Protein 4ART (pdb70)

Foldseek 3Di:
DCVLVVQVLLVVLVQVVVLVVVLVVPAFKWFQFPVGDIDRPVVQVVCCVVVNDPLQRGAEIEGEDEEADLLVLVCCLLPVDDDLLVLLLQVLLLLQAAEAPDHGNNNYQWYWYWYCYPVWKIKIWIDGSVQQCVLLVVVVLCCVQPNNDHYHDYPVSSVVSSCCSAPNDLRFLRHGNVVLSVLVCCCRVVVDPVSVVVNVSRSVRCVPRGDGTDMWMWTDDDSHTDGDDVVVVSVPD/DLVVVVLLVVLVQVVVLVVCPAFKWFQFPVGDIDRPVVQVVCCVVVNDPLQRGAEIEGEDEEADLLVLVCCQQPNDDDLLVLLLLVCLLLQAAEPPDDGNNNHFWYWYWYCYPVWKIKIWIDGSVLQCVLLVQPVLCCVQPNRDYYYDYPVSSVVSSCCSAPNDQRFLRHGNVVLNVLQCCCRVVVDCVSVVVNVRRSVRCVVRGDGTSMWMFTDDDSHTHTDDVVVSVVD

B-factor: mean 50.04, std 21.87, range [19.48, 182.31]

Structure (mmCIF, N/CA/C/O backbone):
data_4ART
#
_entry.id   4ART
#
_cell.length_a   78.620
_cell.length_b   78.620
_cell.length_c   189.420
_cell.angle_alpha   90.00
_cell.angle_beta   90.00
_cell.angle_gamma   90.00
#
_symmetry.space_group_name_H-M   'P 41 21 2'
#
loop_
_entity.id
_entity.type
_entity.pdbx_description
1 polymer 'STRUCTURAL PROTEIN ORF273'
2 non-polymer GLYCEROL
3 non-polymer 'SULFATE ION'
4 water water
#
loop_
_atom_site.group_PDB
_atom_site.id
_atom_site.type_symbol
_atom_site.label_atom_id
_atom_site.label_alt_id
_atom_site.label_comp_id
_atom_site.label_asym_id
_atom_site.label_entity_id
_atom_site.label_seq_id
_atom_site.pdbx_PDB_ins_code
_atom_site.Cartn_x
_atom_site.Cartn_y
_atom_site.Cartn_z
_atom_site.occupancy
_atom_site.B_iso_or_equiv
_atom_site.auth_seq_id
_atom_site.auth_comp_id
_atom_site.auth_asym_id
_atom_site.auth_atom_id
_atom_site.pdbx_PDB_model_num
ATOM 1 N N . ILE A 1 22 ? 56.364 -5.898 30.011 1.00 66.87 22 ILE A N 1
ATOM 2 C CA . ILE A 1 22 ? 57.055 -7.014 29.349 1.00 68.90 22 ILE A CA 1
ATOM 3 C C . ILE A 1 22 ? 56.652 -8.352 29.999 1.00 70.11 22 ILE A C 1
ATOM 4 O O . ILE A 1 22 ? 55.500 -8.773 29.850 1.00 69.07 22 ILE A O 1
ATOM 9 N N . ASP A 1 23 ? 57.572 -8.990 30.761 1.00 64.57 23 ASP A N 1
ATOM 10 C CA . ASP A 1 23 ? 57.275 -10.220 31.491 1.00 62.49 23 ASP A CA 1
ATOM 11 C C . ASP A 1 23 ? 56.523 -9.828 32.749 1.00 59.66 23 ASP A C 1
ATOM 12 O O . ASP A 1 23 ? 55.932 -10.700 33.392 1.00 58.70 23 ASP A O 1
ATOM 17 N N . ALA A 1 24 ? 56.530 -8.497 33.090 1.00 50.38 24 ALA A N 1
ATOM 18 C CA . ALA A 1 24 ? 55.776 -7.939 34.206 1.00 45.22 24 ALA A CA 1
ATOM 19 C C . ALA A 1 24 ? 54.298 -8.231 33.940 1.00 41.47 24 ALA A C 1
ATOM 20 O O . ALA A 1 24 ? 53.673 -8.855 34.792 1.00 39.94 24 ALA A O 1
ATOM 22 N N . THR A 1 25 ? 53.777 -7.906 32.715 1.00 33.00 25 THR A N 1
ATOM 23 C CA . THR A 1 25 ? 52.366 -8.177 32.406 1.00 30.66 25 THR A CA 1
ATOM 24 C C . THR A 1 25 ? 52.018 -9.658 32.476 1.00 32.06 25 THR A C 1
ATOM 25 O O . THR A 1 25 ? 50.955 -9.994 32.985 1.00 33.25 25 THR A O 1
ATOM 29 N N . ASN A 1 26 ? 52.936 -10.540 32.032 1.00 29.23 26 ASN A N 1
ATOM 30 C CA . ASN A 1 26 ? 52.763 -11.998 32.118 1.00 30.65 26 ASN A CA 1
ATOM 31 C C . ASN A 1 26 ? 52.678 -12.451 33.563 1.00 32.32 26 ASN A C 1
ATOM 32 O O . ASN A 1 26 ? 51.776 -13.211 33.901 1.00 31.61 26 ASN A O 1
ATOM 37 N N . ASP A 1 27 ? 53.573 -11.937 34.425 1.00 30.82 27 ASP A N 1
ATOM 38 C CA . ASP A 1 27 ? 53.575 -12.229 35.874 1.00 30.78 27 ASP A CA 1
ATOM 39 C C . ASP A 1 27 ? 52.302 -11.750 36.533 1.00 31.07 27 ASP A C 1
ATOM 40 O O . ASP A 1 27 ? 51.760 -12.450 37.397 1.00 29.72 27 ASP A O 1
ATOM 45 N N . GLU A 1 28 ? 51.806 -10.556 36.133 1.00 27.04 28 GLU A N 1
ATOM 46 C CA . GLU A 1 28 ? 50.590 -9.995 36.722 1.00 25.21 28 GLU A CA 1
ATOM 47 C C . GLU A 1 28 ? 49.368 -10.800 36.339 1.00 30.31 28 GLU A C 1
ATOM 48 O O . GLU A 1 28 ? 48.519 -11.017 37.184 1.00 31.07 28 GLU A O 1
ATOM 54 N N . GLU A 1 29 ? 49.314 -11.315 35.095 1.00 29.66 29 GLU A N 1
ATOM 55 C CA . GLU A 1 29 ? 48.192 -12.160 34.674 1.00 29.49 29 GLU A CA 1
ATOM 56 C C . GLU A 1 29 ? 48.186 -13.444 35.512 1.00 30.86 29 GLU A C 1
ATOM 57 O O . GLU A 1 29 ? 47.128 -13.861 35.974 1.00 29.65 29 GLU A O 1
ATOM 63 N N . LYS A 1 30 ? 49.379 -14.044 35.725 1.00 29.26 30 LYS A N 1
ATOM 64 C CA . LYS A 1 30 ? 49.585 -15.245 36.552 1.00 29.36 30 LYS A CA 1
ATOM 65 C C . LYS A 1 30 ? 49.129 -15.004 37.987 1.00 33.08 30 LYS A C 1
ATOM 66 O O . LYS A 1 30 ? 48.441 -15.842 38.558 1.00 33.49 30 LYS A O 1
ATOM 72 N N . LEU A 1 31 ? 49.480 -13.850 38.547 1.00 30.18 31 LEU A N 1
ATOM 73 C CA . LEU A 1 31 ? 49.117 -13.484 39.914 1.00 29.86 31 LEU A CA 1
ATOM 74 C C . LEU A 1 31 ? 47.607 -13.355 40.096 1.00 33.85 31 LEU A C 1
ATOM 75 O O . LEU A 1 31 ? 47.090 -13.794 41.116 1.00 35.93 31 LEU A O 1
ATOM 80 N N . ALA A 1 32 ? 46.908 -12.741 39.117 1.00 28.29 32 ALA A N 1
ATOM 81 C CA . ALA A 1 32 ? 45.456 -12.560 39.157 1.00 26.32 32 ALA A CA 1
ATOM 82 C C . ALA A 1 32 ? 44.726 -13.917 39.112 1.00 29.93 32 ALA A C 1
ATOM 83 O O . ALA A 1 32 ? 43.782 -14.108 39.864 1.00 29.20 32 ALA A O 1
ATOM 85 N N . ASP A 1 33 ? 45.209 -14.881 38.285 1.00 28.33 33 ASP A N 1
ATOM 86 C CA . ASP A 1 33 ? 44.633 -16.230 38.252 1.00 28.67 33 ASP A CA 1
ATOM 87 C C . ASP A 1 33 ? 44.878 -16.982 39.579 1.00 33.87 33 ASP A C 1
ATOM 88 O O . ASP A 1 33 ? 43.991 -17.714 40.033 1.00 32.57 33 ASP A O 1
ATOM 93 N N . ILE A 1 34 ? 46.056 -16.764 40.221 1.00 31.30 34 ILE A N 1
ATOM 94 C CA . ILE A 1 34 ? 46.374 -17.354 41.533 1.00 31.78 34 ILE A CA 1
ATOM 95 C C . ILE A 1 34 ? 45.339 -16.849 42.568 1.00 35.31 34 ILE A C 1
ATOM 96 O O . ILE A 1 34 ? 44.762 -17.653 43.293 1.00 37.21 34 ILE A O 1
ATOM 101 N N . VAL A 1 35 ? 45.068 -15.526 42.585 1.00 31.38 35 VAL A N 1
ATOM 102 C CA . VAL A 1 35 ? 44.094 -14.912 43.515 1.00 29.55 35 VAL A CA 1
ATOM 103 C C . VAL A 1 35 ? 42.695 -15.441 43.204 1.00 34.65 35 VAL A C 1
ATOM 104 O O . VAL A 1 35 ? 42.050 -15.970 44.088 1.00 36.67 35 VAL A O 1
ATOM 108 N N . GLU A 1 36 ? 42.266 -15.373 41.932 1.00 32.40 36 GLU A N 1
ATOM 109 C CA . GLU A 1 36 ? 40.967 -15.884 41.491 1.00 33.00 36 GLU A CA 1
ATOM 110 C C . GLU A 1 36 ? 40.722 -17.335 41.897 1.00 37.51 36 GLU A C 1
ATOM 111 O O . GLU A 1 36 ? 39.638 -17.637 42.383 1.00 37.92 36 GLU A O 1
ATOM 117 N N . ASN A 1 37 ? 41.717 -18.224 41.683 1.00 33.62 37 ASN A N 1
ATOM 118 C CA . ASN A 1 37 ? 41.619 -19.644 41.992 1.00 34.96 37 ASN A CA 1
ATOM 119 C C . ASN A 1 37 ? 41.398 -19.883 43.457 1.00 40.52 37 ASN A C 1
ATOM 120 O O . ASN A 1 37 ? 40.649 -20.782 43.823 1.00 41.00 37 ASN A O 1
ATOM 125 N N . GLU A 1 38 ? 42.045 -19.061 44.291 1.00 37.53 38 GLU A N 1
ATOM 126 C CA . GLU A 1 38 ? 41.926 -19.135 45.726 1.00 38.35 38 GLU A CA 1
ATOM 127 C C . GLU A 1 38 ? 40.550 -18.619 46.200 1.00 43.48 38 GLU A C 1
ATOM 128 O O . GLU A 1 38 ? 39.901 -19.326 46.951 1.00 44.69 38 GLU A O 1
ATOM 134 N N . ILE A 1 39 ? 40.088 -17.420 45.747 1.00 40.49 39 ILE A N 1
ATOM 135 C CA . ILE A 1 39 ? 38.755 -16.898 46.132 1.00 41.21 39 ILE A CA 1
ATOM 136 C C . ILE A 1 39 ? 37.680 -17.937 45.746 1.00 48.35 39 ILE A C 1
ATOM 137 O O . ILE A 1 39 ? 36.812 -18.246 46.554 1.00 49.85 39 ILE A O 1
ATOM 142 N N . GLU A 1 40 ? 37.767 -18.477 44.515 1.00 45.98 40 GLU A N 1
ATOM 143 C CA . GLU A 1 40 ? 36.860 -19.494 43.990 1.00 48.99 40 GLU A CA 1
ATOM 144 C C . GLU A 1 40 ? 36.814 -20.713 44.930 1.00 57.06 40 GLU A C 1
ATOM 145 O O . GLU A 1 40 ? 35.723 -21.079 45.379 1.00 58.32 40 GLU A O 1
ATOM 151 N N . LYS A 1 41 ? 38.010 -21.282 45.274 1.00 53.89 41 LYS A N 1
ATOM 152 C CA . LYS A 1 41 ? 38.207 -22.434 46.176 1.00 55.80 41 LYS A CA 1
ATOM 153 C C . LYS A 1 41 ? 37.543 -22.174 47.522 1.00 60.84 41 LYS A C 1
ATOM 154 O O . LYS A 1 41 ? 36.861 -23.050 48.041 1.00 62.40 41 LYS A O 1
ATOM 160 N N . GLU A 1 42 ? 37.723 -20.954 48.056 1.00 57.54 42 GLU A N 1
ATOM 161 C CA . GLU A 1 42 ? 37.139 -20.497 49.322 1.00 59.07 42 GLU A CA 1
ATOM 162 C C . GLU A 1 42 ? 35.621 -20.386 49.258 1.00 65.18 42 GLU A C 1
ATOM 163 O O . GLU A 1 42 ? 34.956 -20.778 50.212 1.00 66.62 42 GLU A O 1
ATOM 169 N N . ILE A 1 43 ? 35.063 -19.887 48.138 1.00 61.45 43 ILE A N 1
ATOM 170 C CA . ILE A 1 43 ? 33.611 -19.771 47.973 1.00 62.85 43 ILE A CA 1
ATOM 171 C C . ILE A 1 43 ? 32.912 -21.144 48.000 1.00 71.24 43 ILE A C 1
ATOM 172 O O . ILE A 1 43 ? 32.038 -21.346 48.842 1.00 74.28 43 ILE A O 1
ATOM 177 N N . ARG A 1 44 ? 33.370 -22.098 47.156 1.00 67.72 44 ARG A N 1
ATOM 178 C CA . ARG A 1 44 ? 32.816 -23.457 47.046 1.00 70.15 44 ARG A CA 1
ATOM 179 C C . ARG A 1 44 ? 32.778 -24.252 48.376 1.00 77.37 44 ARG A C 1
ATOM 180 O O . ARG A 1 44 ? 32.014 -25.212 48.480 1.00 80.61 44 ARG A O 1
ATOM 188 N N . LYS A 1 45 ? 33.546 -23.814 49.401 1.00 72.32 45 LYS A N 1
ATOM 189 C CA . LYS A 1 45 ? 33.588 -24.433 50.728 1.00 98.59 45 LYS A CA 1
ATOM 190 C C . LYS A 1 45 ? 33.220 -23.449 51.855 1.00 118.14 45 LYS A C 1
ATOM 191 O O . LYS A 1 45 ? 32.240 -22.710 51.755 1.00 79.19 45 LYS A O 1
ATOM 197 N N . ILE A 1 54 ? 34.704 -16.051 52.061 1.00 70.97 54 ILE A N 1
ATOM 198 C CA . ILE A 1 54 ? 34.533 -15.063 53.136 1.00 70.61 54 ILE A CA 1
ATOM 199 C C . ILE A 1 54 ? 35.375 -15.437 54.402 1.00 73.74 54 ILE A C 1
ATOM 200 O O . ILE A 1 54 ? 35.323 -14.731 55.411 1.00 75.24 54 ILE A O 1
ATOM 205 N N . GLU A 1 55 ? 36.177 -16.520 54.322 1.00 68.16 55 GLU A N 1
ATOM 206 C CA . GLU A 1 55 ? 37.003 -17.020 55.426 1.00 68.08 55 GLU A CA 1
ATOM 207 C C . GLU A 1 55 ? 38.280 -16.215 55.677 1.00 67.67 55 GLU A C 1
ATOM 208 O O . GLU A 1 55 ? 38.576 -15.868 56.824 1.00 67.90 55 GLU A O 1
ATOM 214 N N . ASN A 1 56 ? 39.061 -15.975 54.624 1.00 61.48 56 ASN A N 1
ATOM 215 C CA . ASN A 1 56 ? 40.329 -15.245 54.711 1.00 58.99 56 ASN A CA 1
ATOM 216 C C . ASN A 1 56 ? 40.324 -13.987 53.852 1.00 56.30 56 ASN A C 1
ATOM 217 O O . ASN A 1 56 ? 39.898 -14.018 52.695 1.00 54.52 56 ASN A O 1
ATOM 222 N N . PHE A 1 57 ? 40.789 -12.885 54.438 1.00 49.76 57 PHE A N 1
ATOM 223 C CA . PHE A 1 57 ? 40.924 -11.595 53.771 1.00 47.28 57 PHE A CA 1
ATOM 224 C C . PHE A 1 57 ? 42.355 -11.255 53.354 1.00 46.03 57 PHE A C 1
ATOM 225 O O . PHE A 1 57 ? 42.530 -10.509 52.395 1.00 44.64 57 PHE A O 1
ATOM 233 N N . TYR A 1 58 ? 43.364 -11.799 54.046 1.00 39.53 58 TYR A N 1
ATOM 234 C CA . TYR A 1 58 ? 44.761 -11.494 53.757 1.00 37.71 58 TYR A CA 1
ATOM 235 C C . TYR A 1 58 ? 45.541 -12.724 53.352 1.00 38.56 58 TYR A C 1
ATOM 236 O O . TYR A 1 58 ? 45.390 -13.779 53.970 1.00 39.61 58 TYR A O 1
ATOM 245 N N . TYR A 1 59 ? 46.362 -12.590 52.306 1.00 29.82 59 TYR A N 1
ATOM 246 C CA . TYR A 1 59 ? 47.161 -13.699 51.808 1.00 29.79 59 TYR A CA 1
ATOM 247 C C . TYR A 1 59 ? 48.541 -13.266 51.394 1.00 33.23 59 TYR A C 1
ATOM 248 O O . TYR A 1 59 ? 48.757 -12.104 51.055 1.00 31.04 59 TYR A O 1
ATOM 257 N N . TYR A 1 60 ? 49.459 -14.239 51.326 1.00 32.23 60 TYR A N 1
ATOM 258 C CA . TYR A 1 60 ? 50.764 -14.023 50.730 1.00 31.93 60 TYR A CA 1
ATOM 259 C C . TYR A 1 60 ? 50.882 -14.930 49.503 1.00 37.46 60 TYR A C 1
ATOM 260 O O . TYR A 1 60 ? 50.420 -16.070 49.523 1.00 39.23 60 TYR A O 1
ATOM 269 N N . ILE A 1 61 ? 51.502 -14.428 48.448 1.00 32.68 61 ILE A N 1
ATOM 270 C CA . ILE A 1 61 ? 51.818 -15.218 47.274 1.00 31.39 61 ILE A CA 1
ATOM 271 C C . ILE A 1 61 ? 53.326 -15.321 47.299 1.00 32.47 61 ILE A C 1
ATOM 272 O O . ILE A 1 61 ? 54.027 -14.305 47.421 1.00 29.48 61 ILE A O 1
ATOM 277 N N . LEU A 1 62 ? 53.813 -16.563 47.257 1.00 29.51 62 LEU A N 1
ATOM 278 C CA . LEU A 1 62 ? 55.227 -16.862 47.287 1.00 30.12 62 LEU A CA 1
ATOM 279 C C . LEU A 1 62 ? 55.800 -16.768 45.893 1.00 36.74 62 LEU A C 1
ATOM 280 O O . LEU A 1 62 ? 55.052 -16.688 44.903 1.00 35.31 62 LEU A O 1
ATOM 285 N N . ARG A 1 63 ? 57.126 -16.708 45.811 1.00 36.36 63 ARG A N 1
ATOM 286 C CA . ARG A 1 63 ? 57.844 -16.531 44.557 1.00 38.09 63 ARG A CA 1
ATOM 287 C C . ARG A 1 63 ? 57.579 -17.736 43.601 1.00 40.43 63 ARG A C 1
ATOM 288 O O . ARG A 1 63 ? 57.606 -17.565 42.396 1.00 39.96 63 ARG A O 1
ATOM 296 N N . ASP A 1 64 ? 57.191 -18.904 44.164 1.00 36.71 64 ASP A N 1
ATOM 297 C CA . ASP A 1 64 ? 56.848 -20.134 43.444 1.00 36.45 64 ASP A CA 1
ATOM 298 C C . ASP A 1 64 ? 55.356 -20.177 43.046 1.00 37.29 64 ASP A C 1
ATOM 299 O O . ASP A 1 64 ? 54.900 -21.183 42.511 1.00 37.71 64 ASP A O 1
ATOM 304 N N . GLY A 1 65 ? 54.627 -19.108 43.336 1.00 32.88 65 GLY A N 1
ATOM 305 C CA . GLY A 1 65 ? 53.208 -18.984 43.006 1.00 31.87 65 GLY A CA 1
ATOM 306 C C . GLY A 1 65 ? 52.227 -19.566 44.007 1.00 36.92 65 GLY A C 1
ATOM 307 O O . GLY A 1 65 ? 51.018 -19.490 43.788 1.00 36.57 65 GLY A O 1
ATOM 308 N N . LYS A 1 66 ? 52.713 -20.159 45.102 1.00 36.61 66 LYS A N 1
ATOM 309 C CA . LYS A 1 66 ? 51.813 -20.694 46.134 1.00 37.18 66 LYS A CA 1
ATOM 310 C C . LYS A 1 66 ? 51.149 -19.584 46.907 1.00 40.14 66 LYS A C 1
ATOM 311 O O . LYS A 1 66 ? 51.769 -18.545 47.146 1.00 39.79 66 LYS A O 1
ATOM 317 N N . ILE A 1 67 ? 49.868 -19.772 47.245 1.00 35.66 67 ILE A N 1
ATOM 318 C CA . ILE A 1 67 ? 49.101 -18.777 47.995 1.00 34.24 67 ILE A CA 1
ATOM 319 C C . ILE A 1 67 ? 48.716 -19.304 49.391 1.00 38.92 67 ILE A C 1
ATOM 320 O O . ILE A 1 67 ? 48.230 -20.427 49.511 1.00 40.66 67 ILE A O 1
ATOM 325 N N . TYR A 1 68 ? 48.960 -18.509 50.435 1.00 35.06 68 TYR A N 1
ATOM 326 C CA . TYR A 1 68 ? 48.613 -18.903 51.803 1.00 37.82 68 TYR A CA 1
ATOM 327 C C . TYR A 1 68 ? 47.928 -17.773 52.565 1.00 43.04 68 TYR A C 1
ATOM 328 O O . TYR A 1 68 ? 48.373 -16.631 52.429 1.00 40.75 68 TYR A O 1
ATOM 337 N N . PRO A 1 69 ? 46.945 -18.075 53.468 1.00 42.64 69 PRO A N 1
ATOM 338 C CA . PRO A 1 69 ? 46.388 -17.018 54.334 1.00 42.21 69 PRO A CA 1
ATOM 339 C C . PRO A 1 69 ? 47.534 -16.448 55.183 1.00 44.46 69 PRO A C 1
ATOM 340 O O . PRO A 1 69 ? 48.327 -17.218 55.7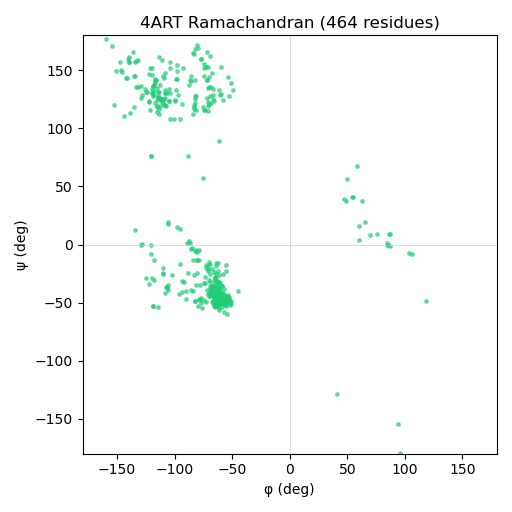13 1.00 44.02 69 PRO A O 1
ATOM 344 N N . ALA A 1 70 ? 47.693 -15.113 55.199 1.00 39.85 70 ALA A N 1
ATOM 345 C CA . ALA A 1 70 ? 48.788 -14.397 55.869 1.00 39.70 70 ALA A CA 1
ATOM 346 C C . ALA A 1 70 ? 48.960 -14.656 57.387 1.00 44.78 70 ALA A C 1
ATOM 347 O O . ALA A 1 70 ? 50.097 -14.766 57.874 1.00 41.75 70 ALA A O 1
ATOM 349 N N . SER A 1 71 ? 47.835 -14.780 58.116 1.00 46.06 71 SER A N 1
ATOM 350 C CA . SER A 1 71 ? 47.821 -15.034 59.564 1.00 50.37 71 SER A CA 1
ATOM 351 C C . SER A 1 71 ? 48.525 -16.349 59.899 1.00 54.51 71 SER A C 1
ATOM 352 O O . SER A 1 71 ? 49.381 -16.373 60.785 1.00 54.02 71 SER A O 1
ATOM 355 N N . ASP A 1 72 ? 48.159 -17.433 59.179 1.00 51.54 72 ASP A N 1
ATOM 356 C CA . ASP A 1 72 ? 48.739 -18.770 59.349 1.00 52.41 72 ASP A CA 1
ATOM 357 C C . ASP A 1 72 ? 50.229 -18.734 58.984 1.00 51.76 72 ASP A C 1
ATOM 358 O O . ASP A 1 72 ? 51.052 -19.226 59.754 1.00 54.04 72 ASP A O 1
ATOM 363 N N . TYR A 1 73 ? 50.565 -18.107 57.828 1.00 41.96 73 TYR A N 1
ATOM 364 C CA . TYR A 1 73 ? 51.923 -18.011 57.306 1.00 39.64 73 TYR A CA 1
ATOM 365 C C . TYR A 1 73 ? 52.859 -17.328 58.294 1.00 46.46 73 TYR A C 1
ATOM 366 O O . TYR A 1 73 ? 53.982 -17.808 58.510 1.00 48.64 73 TYR A O 1
ATOM 375 N N . ASP A 1 74 ? 52.376 -16.250 58.944 1.00 42.87 74 ASP A N 1
ATOM 376 C CA . ASP A 1 74 ? 53.116 -15.518 59.975 1.00 42.51 74 ASP A CA 1
ATOM 377 C C . ASP A 1 74 ? 53.489 -16.410 61.150 1.00 48.89 74 ASP A C 1
ATOM 378 O O . ASP A 1 74 ? 54.569 -16.221 61.710 1.00 48.65 74 ASP A O 1
ATOM 383 N N . ILE A 1 75 ? 52.598 -17.377 61.531 1.00 46.18 75 ILE A N 1
ATOM 384 C CA . ILE A 1 75 ? 52.831 -18.340 62.621 1.00 48.59 75 ILE A CA 1
ATOM 385 C C . ILE A 1 75 ? 53.921 -19.328 62.189 1.00 50.91 75 ILE A C 1
ATOM 386 O O . ILE A 1 75 ? 54.832 -19.604 62.968 1.00 53.09 75 ILE A O 1
ATOM 391 N N . GLU A 1 76 ? 53.848 -19.821 60.941 1.00 44.34 76 GLU A N 1
ATOM 392 C CA . GLU A 1 76 ? 54.847 -20.731 60.359 1.00 45.24 76 GLU A CA 1
ATOM 393 C C . GLU A 1 76 ? 56.236 -20.073 60.272 1.00 49.99 76 GLU A C 1
ATOM 394 O O . GLU A 1 76 ? 57.237 -20.750 60.488 1.00 52.13 76 GLU A O 1
ATOM 400 N N . VAL A 1 77 ? 56.295 -18.746 60.036 1.00 45.24 77 VAL A N 1
ATOM 401 C CA . VAL A 1 77 ? 57.548 -17.976 60.024 1.00 44.51 77 VAL A CA 1
ATOM 402 C C . VAL A 1 77 ? 58.108 -17.936 61.457 1.00 50.79 77 VAL A C 1
ATOM 403 O O . VAL A 1 77 ? 59.284 -18.269 61.676 1.00 52.44 77 VAL A O 1
ATOM 407 N N . GLU A 1 78 ? 57.231 -17.580 62.423 1.00 47.41 78 GLU A N 1
ATOM 408 C CA . GLU A 1 78 ? 57.482 -17.499 63.872 1.00 50.60 78 GLU A CA 1
ATOM 409 C C . GLU A 1 78 ? 58.018 -18.832 64.447 1.00 55.55 78 GLU A C 1
ATOM 410 O O . GLU A 1 78 ? 58.674 -18.818 65.494 1.00 60.54 78 GLU A O 1
ATOM 416 N N . LYS A 1 79 ? 57.744 -19.967 63.751 1.00 49.73 79 LYS A N 1
ATOM 417 C CA . LYS A 1 79 ? 58.139 -21.347 64.081 1.00 51.59 79 LYS A CA 1
ATOM 418 C C . LYS A 1 79 ? 59.421 -21.762 63.370 1.00 57.72 79 LYS A C 1
ATOM 419 O O . LYS A 1 79 ? 60.009 -22.775 63.715 1.00 60.03 79 LYS A O 1
ATOM 425 N N . GLY A 1 80 ? 59.800 -21.027 62.340 1.00 55.28 80 GLY A N 1
ATOM 426 C CA . GLY A 1 80 ? 60.976 -21.334 61.536 1.00 56.54 80 GLY A CA 1
ATOM 427 C C . GLY A 1 80 ? 60.687 -22.307 60.413 1.00 63.31 80 GLY A C 1
ATOM 428 O O . GLY A 1 80 ? 61.621 -22.777 59.756 1.00 65.98 80 GLY A O 1
ATOM 429 N N . LYS A 1 81 ? 59.389 -22.613 60.180 1.00 59.12 81 LYS A N 1
ATOM 430 C CA . LYS A 1 81 ? 58.930 -23.518 59.118 1.00 58.67 81 LYS A CA 1
ATOM 431 C C . LYS A 1 81 ? 58.947 -22.827 57.769 1.00 60.79 81 LYS A C 1
ATOM 432 O O . LYS A 1 81 ? 59.457 -23.393 56.807 1.00 62.67 81 LYS A O 1
ATOM 438 N N . ARG A 1 82 ? 58.395 -21.607 57.692 1.00 54.00 82 ARG A N 1
ATOM 439 C CA . ARG A 1 82 ? 58.353 -20.820 56.457 1.00 51.23 82 ARG A CA 1
ATOM 440 C C . ARG A 1 82 ? 59.228 -19.564 56.585 1.00 55.82 82 ARG A C 1
ATOM 441 O O . ARG A 1 82 ? 59.535 -19.146 57.695 1.00 55.93 82 ARG A O 1
ATOM 449 N N . SER A 1 83 ? 59.614 -18.951 55.456 1.00 53.16 83 SER A N 1
ATOM 450 C CA . SER A 1 83 ? 60.422 -17.737 55.478 1.00 52.48 83 SER A CA 1
ATOM 451 C C . SER A 1 83 ? 59.696 -16.542 54.905 1.00 52.98 83 SER A C 1
ATOM 452 O O . SER A 1 83 ? 59.165 -16.592 53.789 1.00 50.53 83 SER A O 1
ATOM 455 N N . ALA A 1 84 ? 59.795 -15.426 55.623 1.00 48.37 84 ALA A N 1
ATOM 456 C CA . ALA A 1 84 ? 59.226 -14.148 55.207 1.00 45.85 84 ALA A CA 1
ATOM 457 C C . ALA A 1 84 ? 59.927 -13.663 53.908 1.00 48.24 84 ALA A C 1
ATOM 458 O O . ALA A 1 84 ? 59.350 -12.878 53.160 1.00 45.95 84 ALA A O 1
ATOM 460 N N . ASN A 1 85 ? 61.127 -14.223 53.609 1.00 45.17 85 ASN A N 1
ATOM 461 C CA . ASN A 1 85 ? 61.917 -13.899 52.416 1.00 44.32 85 ASN A CA 1
ATOM 462 C C . ASN A 1 85 ? 61.288 -14.429 51.137 1.00 43.68 85 ASN A C 1
ATOM 463 O O . ASN A 1 85 ? 61.525 -13.876 50.074 1.00 40.66 85 ASN A O 1
ATOM 468 N N . ASP A 1 86 ? 60.443 -15.454 51.257 1.00 41.22 86 ASP A N 1
ATOM 469 C CA . ASP A 1 86 ? 59.735 -16.080 50.132 1.00 40.57 86 ASP A CA 1
ATOM 470 C C . ASP A 1 86 ? 58.487 -15.325 49.664 1.00 39.89 86 ASP A C 1
ATOM 471 O O . ASP A 1 86 ? 57.945 -15.647 48.611 1.00 37.58 86 ASP A O 1
ATOM 476 N N . ILE A 1 87 ? 58.005 -14.349 50.459 1.00 35.74 87 ILE A N 1
ATOM 477 C CA . ILE A 1 87 ? 56.814 -13.559 50.127 1.00 31.12 87 ILE A CA 1
ATOM 478 C C . ILE A 1 87 ? 57.102 -12.651 48.933 1.00 36.73 87 ILE A C 1
ATOM 479 O O . ILE A 1 87 ? 58.019 -11.824 48.987 1.00 38.84 87 ILE A O 1
ATOM 484 N N . TYR A 1 88 ? 56.310 -12.806 47.868 1.00 30.85 88 TYR A N 1
ATOM 485 C CA . TYR A 1 88 ? 56.440 -12.062 46.615 1.00 29.98 88 TYR A CA 1
ATOM 486 C C . TYR A 1 88 ? 55.318 -11.009 46.446 1.00 33.26 88 TYR A C 1
ATOM 487 O O . TYR A 1 88 ? 55.554 -9.925 45.897 1.00 31.97 88 TYR A O 1
ATOM 496 N N . ALA A 1 89 ? 54.101 -11.343 46.902 1.00 30.37 89 ALA A N 1
ATOM 497 C CA . ALA A 1 89 ? 52.930 -10.470 46.814 1.00 28.71 89 ALA A CA 1
ATOM 498 C C . ALA A 1 89 ? 52.078 -10.590 48.054 1.00 32.40 89 ALA A C 1
ATOM 499 O O . ALA A 1 89 ? 51.952 -11.682 48.627 1.00 32.80 89 ALA A O 1
ATOM 501 N N . PHE A 1 90 ? 51.505 -9.456 48.480 1.00 28.97 90 PHE A N 1
ATOM 502 C CA . PHE A 1 90 ? 50.587 -9.367 49.620 1.00 28.20 90 PHE A CA 1
ATOM 503 C C . PHE A 1 90 ? 49.195 -9.113 49.043 1.00 29.52 90 PHE A C 1
ATOM 504 O O . PHE A 1 90 ? 49.044 -8.268 48.179 1.00 27.82 90 PHE A O 1
ATOM 512 N N . VAL A 1 91 ? 48.200 -9.889 49.476 1.00 26.34 91 VAL A N 1
ATOM 513 C CA . VAL A 1 91 ? 46.835 -9.795 48.966 1.00 24.75 91 VAL A CA 1
ATOM 514 C C . VAL A 1 91 ? 45.902 -9.327 50.082 1.00 31.92 91 VAL A C 1
ATOM 515 O O . VAL A 1 91 ? 45.878 -9.917 51.148 1.00 28.88 91 VAL A O 1
ATOM 519 N N . GLU A 1 92 ? 45.123 -8.272 49.808 1.00 32.38 92 GLU A N 1
ATOM 520 C CA . GLU A 1 92 ? 44.091 -7.762 50.698 1.00 33.54 92 GLU A CA 1
ATOM 521 C C . GLU A 1 92 ? 42.750 -7.956 49.974 1.00 36.66 92 GLU A C 1
ATOM 522 O O . GLU A 1 92 ? 42.532 -7.400 48.891 1.00 33.72 92 GLU A O 1
ATOM 528 N N . THR A 1 93 ? 41.861 -8.743 50.573 1.00 34.67 93 THR A N 1
ATOM 529 C CA . THR A 1 93 ? 40.541 -9.005 50.018 1.00 35.00 93 THR A CA 1
ATOM 530 C C . THR A 1 93 ? 39.464 -8.232 50.779 1.00 41.82 93 THR A C 1
ATOM 531 O O . THR A 1 93 ? 39.364 -8.338 52.000 1.00 39.97 93 THR A O 1
ATOM 535 N N . ASP A 1 94 ? 38.692 -7.421 50.041 1.00 39.95 94 ASP A N 1
ATOM 536 C CA . ASP A 1 94 ? 37.555 -6.672 50.586 1.00 41.42 94 ASP A CA 1
ATOM 537 C C . ASP A 1 94 ? 36.330 -7.349 49.988 1.00 43.85 94 ASP A C 1
ATOM 538 O O . ASP A 1 94 ? 36.359 -7.794 48.820 1.00 41.61 94 ASP A O 1
ATOM 543 N N . VAL A 1 95 ? 35.259 -7.410 50.762 1.00 38.16 95 VAL A N 1
ATOM 544 C CA . VAL A 1 95 ? 33.999 -8.000 50.342 1.00 39.35 95 VAL A CA 1
ATOM 545 C C . VAL A 1 95 ? 32.934 -6.910 50.412 1.00 47.32 95 VAL A C 1
ATOM 546 O O . VAL A 1 95 ? 32.850 -6.181 51.397 1.00 48.67 95 VAL A O 1
ATOM 550 N N . THR A 1 96 ? 32.159 -6.761 49.340 1.00 45.42 96 THR A N 1
ATOM 551 C CA . THR A 1 96 ? 31.151 -5.715 49.265 1.00 46.52 96 THR A CA 1
ATOM 552 C C . THR A 1 96 ? 29.796 -6.246 48.795 1.00 51.47 96 THR A C 1
ATOM 553 O O . THR A 1 96 ? 29.721 -7.304 48.174 1.00 48.37 96 THR A O 1
ATOM 557 N N . ARG A 1 97 ? 28.727 -5.495 49.104 1.00 52.71 97 ARG A N 1
ATOM 558 C CA . ARG A 1 97 ? 27.356 -5.823 48.731 1.00 55.30 97 ARG A CA 1
ATOM 559 C C . ARG A 1 97 ? 26.670 -4.626 48.042 1.00 59.14 97 ARG A C 1
ATOM 560 O O . ARG A 1 97 ? 25.518 -4.728 47.613 1.00 61.37 97 ARG A O 1
ATOM 568 N N . ASP A 1 98 ? 27.404 -3.507 47.903 1.00 52.81 98 ASP A N 1
ATOM 569 C CA . ASP A 1 98 ? 26.947 -2.283 47.237 1.00 52.76 98 ASP A CA 1
ATOM 570 C C . ASP A 1 98 ? 27.794 -2.091 45.990 1.00 51.04 98 ASP A C 1
ATOM 571 O O . ASP A 1 98 ? 29.025 -2.081 46.080 1.00 46.54 98 ASP A O 1
ATOM 576 N N . PHE A 1 99 ? 27.135 -1.949 44.832 1.00 49.66 99 PHE A N 1
ATOM 577 C CA . PHE A 1 99 ? 27.805 -1.808 43.539 1.00 47.77 99 PHE A CA 1
ATOM 578 C C . PHE A 1 99 ? 28.665 -0.569 43.387 1.00 51.88 99 PHE A C 1
ATOM 579 O O . PHE A 1 99 ? 29.731 -0.634 42.782 1.00 51.16 99 PHE A O 1
ATOM 587 N N . ASP A 1 100 ? 28.198 0.553 43.919 1.00 49.89 100 ASP A N 1
ATOM 588 C CA . ASP A 1 100 ? 28.902 1.827 43.862 1.00 49.04 100 ASP A CA 1
ATOM 589 C C . ASP A 1 100 ? 30.209 1.760 44.646 1.00 49.77 100 ASP A C 1
ATOM 590 O O . ASP A 1 100 ? 31.225 2.289 44.195 1.00 48.69 100 ASP A O 1
ATOM 595 N N . GLU A 1 101 ? 30.179 1.082 45.809 1.00 44.38 101 GLU A N 1
ATOM 596 C CA . GLU A 1 101 ? 31.320 0.888 46.704 1.00 41.38 101 GLU A CA 1
ATOM 597 C C . GLU A 1 101 ? 32.313 -0.062 46.061 1.00 41.13 101 GLU A C 1
ATOM 598 O O . GLU A 1 101 ? 33.517 0.180 46.130 1.00 38.93 101 GLU A O 1
ATOM 604 N N . PHE A 1 102 ? 31.808 -1.132 45.425 1.00 37.03 102 PHE A N 1
ATOM 605 C CA . PHE A 1 102 ? 32.606 -2.092 44.665 1.00 35.55 102 PHE A CA 1
ATOM 606 C C . PHE A 1 102 ? 33.415 -1.353 43.589 1.00 37.15 102 PHE A C 1
ATOM 607 O O . PHE A 1 102 ? 34.629 -1.496 43.538 1.00 33.32 102 PHE A O 1
ATOM 615 N N . LEU A 1 103 ? 32.751 -0.520 42.779 1.00 36.46 103 LEU A N 1
ATOM 616 C CA . LEU A 1 103 ? 33.419 0.250 41.712 1.00 35.36 103 LEU A CA 1
ATOM 617 C C . LEU A 1 103 ? 34.418 1.241 42.283 1.00 40.23 103 LEU A C 1
ATOM 618 O O . LEU A 1 103 ? 35.529 1.366 41.769 1.00 39.86 103 LEU A O 1
ATOM 623 N N . PHE A 1 104 ? 34.058 1.883 43.400 1.00 39.39 104 PHE A N 1
ATOM 624 C CA . PHE A 1 104 ? 34.962 2.818 44.060 1.00 39.10 104 PHE A CA 1
ATOM 625 C C . PHE A 1 104 ? 36.223 2.109 44.598 1.00 42.72 104 PHE A C 1
ATOM 626 O O . PHE A 1 104 ? 37.334 2.603 44.427 1.00 41.60 104 PHE A O 1
ATOM 634 N N . ASP A 1 105 ? 36.046 0.955 45.238 1.00 40.40 105 ASP A N 1
ATOM 635 C CA . ASP A 1 105 ? 37.148 0.152 45.754 1.00 39.67 105 ASP A CA 1
ATOM 636 C C . ASP A 1 105 ? 38.071 -0.311 44.618 1.00 44.75 105 ASP A C 1
ATOM 637 O O . ASP A 1 105 ? 39.269 -0.301 44.807 1.00 44.53 105 ASP A O 1
ATOM 642 N N . ILE A 1 106 ? 37.509 -0.671 43.429 1.00 41.96 106 ILE A N 1
ATOM 643 C CA . ILE A 1 106 ? 38.236 -1.100 42.208 1.00 42.75 106 ILE A CA 1
ATOM 644 C C . ILE A 1 106 ? 39.133 0.031 41.700 1.00 49.06 106 ILE A C 1
ATOM 645 O O . ILE A 1 106 ? 40.310 -0.177 41.412 1.00 48.37 106 ILE A O 1
ATOM 650 N N . ASP A 1 107 ? 38.527 1.211 41.540 1.00 48.29 107 ASP A N 1
ATOM 651 C CA . ASP A 1 107 ? 39.128 2.401 40.947 1.00 49.06 107 ASP A CA 1
ATOM 652 C C . ASP A 1 107 ? 40.046 3.231 41.876 1.00 51.31 107 ASP A C 1
ATOM 653 O O . ASP A 1 107 ? 40.983 3.873 41.392 1.00 50.94 107 ASP A O 1
ATOM 658 N N . TYR A 1 108 ? 39.839 3.135 43.212 1.00 47.75 108 TYR A N 1
ATOM 659 C CA . TYR A 1 108 ? 40.596 3.865 44.243 1.00 49.25 108 TYR A CA 1
ATOM 660 C C . TYR A 1 108 ? 41.050 3.022 45.438 1.00 53.54 108 TYR A C 1
ATOM 661 O O . TYR A 1 108 ? 41.493 3.587 46.437 1.00 55.65 108 TYR A O 1
ATOM 670 N N . GLY A 1 109 ? 40.965 1.702 45.332 1.00 47.24 109 GLY A N 1
ATOM 671 C CA . GLY A 1 109 ? 41.334 0.784 46.403 1.00 45.41 109 GLY A CA 1
ATOM 672 C C . GLY A 1 109 ? 42.823 0.618 46.582 1.00 45.74 109 GLY A C 1
ATOM 673 O O . GLY A 1 109 ? 43.352 -0.507 46.556 1.00 42.78 109 GLY A O 1
ATOM 674 N N . LEU A 1 110 ? 43.495 1.758 46.828 1.00 40.52 110 LEU A N 1
ATOM 675 C CA . LEU A 1 110 ? 44.922 1.796 47.049 1.00 38.15 110 LEU A CA 1
ATOM 676 C C . LEU A 1 110 ? 45.265 1.104 48.341 1.00 39.27 110 LEU A C 1
ATOM 677 O O . LEU A 1 110 ? 44.510 1.170 49.301 1.00 37.33 110 LEU A O 1
ATOM 682 N N . PRO A 1 111 ? 46.432 0.470 48.401 1.00 36.17 111 PRO A N 1
ATOM 683 C CA . PRO A 1 111 ? 46.886 -0.072 49.684 1.00 35.96 111 PRO A CA 1
ATOM 684 C C . PRO A 1 111 ? 47.008 1.026 50.703 1.00 37.30 111 PRO A C 1
ATOM 685 O O . PRO A 1 111 ? 47.201 2.200 50.382 1.00 33.64 111 PRO A O 1
ATOM 689 N N . SER A 1 112 ? 46.845 0.615 51.938 1.00 34.46 112 SER A N 1
ATOM 690 C CA . SER A 1 112 ? 47.028 1.368 53.144 1.00 35.10 112 SER A CA 1
ATOM 691 C C . SER A 1 112 ? 48.433 2.027 53.082 1.00 39.89 112 SER A C 1
ATOM 692 O O . SER A 1 112 ? 49.396 1.374 52.641 1.00 36.49 112 SER A O 1
ATOM 695 N N . ILE A 1 113 ? 48.542 3.306 53.523 1.00 38.38 113 ILE A N 1
ATOM 696 C CA . ILE A 1 113 ? 49.805 4.058 53.552 1.00 36.95 113 ILE A CA 1
ATOM 697 C C . ILE A 1 113 ? 50.814 3.299 54.406 1.00 34.46 113 ILE A C 1
ATOM 698 O O . ILE A 1 113 ? 51.964 3.106 53.994 1.00 32.53 113 ILE A O 1
ATOM 703 N N . SER A 1 114 ? 50.344 2.818 55.567 1.00 27.86 114 SER A N 1
ATOM 704 C CA . SER A 1 114 ? 51.133 2.049 56.517 1.00 28.40 114 SER A CA 1
ATOM 705 C C . SER A 1 114 ? 51.814 0.875 55.831 1.00 32.21 114 SER A C 1
ATOM 706 O O . SER A 1 114 ? 53.007 0.671 56.017 1.00 34.63 114 SER A O 1
ATOM 709 N N . ASP A 1 115 ? 51.062 0.106 55.062 1.00 28.89 115 ASP A N 1
ATOM 710 C CA . ASP A 1 115 ? 51.563 -1.051 54.326 1.00 29.06 115 ASP A CA 1
ATOM 711 C C . ASP A 1 115 ? 52.628 -0.700 53.296 1.00 29.63 115 ASP A C 1
ATOM 712 O O . ASP A 1 115 ? 53.692 -1.309 53.329 1.00 29.33 115 ASP A O 1
ATOM 717 N N . ILE A 1 116 ? 52.381 0.275 52.425 1.00 27.43 116 ILE A N 1
ATOM 718 C CA . ILE A 1 116 ? 53.356 0.683 51.371 1.00 29.22 116 ILE A CA 1
ATOM 719 C C . ILE A 1 116 ? 54.640 1.214 51.966 1.00 31.43 116 ILE A C 1
ATOM 720 O O . ILE A 1 116 ? 55.720 0.882 51.485 1.00 31.23 116 ILE A O 1
ATOM 725 N N . LEU A 1 117 ? 54.523 2.042 53.003 1.00 27.49 117 LEU A N 1
ATOM 726 C CA . LEU A 1 117 ? 55.686 2.574 53.695 1.00 27.98 117 LEU A CA 1
ATOM 727 C C . LEU A 1 117 ? 56.488 1.416 54.314 1.00 32.43 117 LEU A C 1
ATOM 728 O O . LEU A 1 117 ? 57.700 1.373 54.132 1.00 32.35 117 LEU A O 1
ATOM 733 N N . LYS A 1 118 ? 55.812 0.485 55.030 1.00 28.59 118 LYS A N 1
ATOM 734 C CA . LYS A 1 118 ? 56.450 -0.683 55.650 1.00 30.31 118 LYS A CA 1
ATOM 735 C C . LYS A 1 118 ? 57.159 -1.515 54.568 1.00 36.67 118 LYS A C 1
ATOM 736 O O . LYS A 1 118 ? 58.338 -1.833 54.707 1.00 38.21 118 LYS A O 1
ATOM 742 N N . PHE A 1 119 ? 56.438 -1.845 53.501 1.00 34.13 119 PHE A N 1
ATOM 743 C CA . PHE A 1 119 ? 56.942 -2.623 52.371 1.00 34.90 119 PHE A CA 1
ATOM 744 C C . PHE A 1 119 ? 58.142 -1.930 51.696 1.00 37.23 119 PHE A C 1
ATOM 745 O O . PHE A 1 119 ? 59.132 -2.601 51.450 1.00 37.73 119 PHE A O 1
ATOM 753 N N . TYR A 1 120 ? 58.090 -0.594 51.472 1.00 31.54 120 TYR A N 1
ATOM 754 C CA . TYR A 1 120 ? 59.216 0.148 50.868 1.00 32.05 120 TYR A CA 1
ATOM 755 C C . TYR A 1 120 ? 60.420 0.129 51.789 1.00 36.02 120 TYR A C 1
ATOM 756 O O . TYR A 1 120 ? 61.520 -0.192 51.334 1.00 37.20 120 TYR A O 1
ATOM 765 N N . LEU A 1 121 ? 60.229 0.504 53.085 1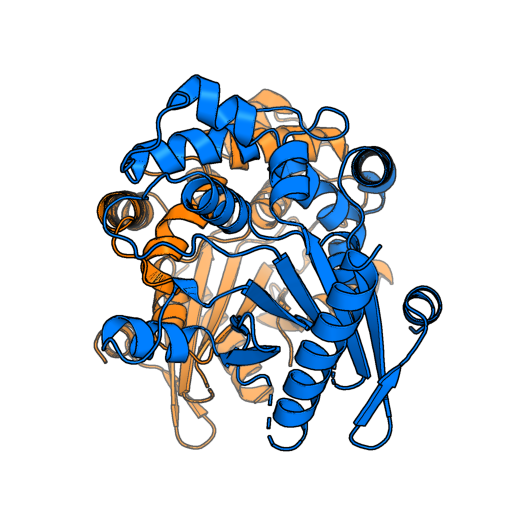.00 31.03 121 LEU A N 1
ATOM 766 C CA . LEU A 1 121 ? 61.314 0.533 54.059 1.00 31.66 121 LEU A CA 1
ATOM 767 C C . LEU A 1 121 ? 62.078 -0.780 54.124 1.00 38.34 121 LEU A C 1
ATOM 768 O O . LEU A 1 121 ? 63.303 -0.781 54.044 1.00 37.98 121 LEU A O 1
ATOM 773 N N . GLU A 1 122 ? 61.354 -1.894 54.212 1.00 37.65 122 GLU A N 1
ATOM 774 C CA . GLU A 1 122 ? 61.935 -3.238 54.303 1.00 39.09 122 GLU A CA 1
ATOM 775 C C . GLU A 1 122 ? 62.620 -3.699 53.035 1.00 46.42 122 GLU A C 1
ATOM 776 O O . GLU A 1 122 ? 63.646 -4.386 53.108 1.00 48.24 122 GLU A O 1
ATOM 782 N N . LYS A 1 123 ? 62.066 -3.315 51.882 1.00 43.15 123 LYS A N 1
ATOM 783 C CA . LYS A 1 123 ? 62.631 -3.644 50.574 1.00 44.51 123 LYS A CA 1
ATOM 784 C C . LYS A 1 123 ? 63.929 -2.863 50.387 1.00 50.05 123 LYS A C 1
ATOM 785 O O . LYS A 1 123 ? 64.840 -3.390 49.782 1.00 51.06 123 LYS A O 1
ATOM 791 N N . ALA A 1 124 ? 64.026 -1.637 50.954 1.00 46.39 124 ALA A N 1
ATOM 792 C CA . ALA A 1 124 ? 65.213 -0.772 50.875 1.00 46.81 124 ALA A CA 1
ATOM 793 C C . ALA A 1 124 ? 66.312 -1.140 51.889 1.00 52.92 124 ALA A C 1
ATOM 794 O O . ALA A 1 124 ? 67.381 -0.531 51.869 1.00 54.46 124 ALA A O 1
ATOM 796 N N . GLY A 1 125 ? 66.043 -2.111 52.765 1.00 48.16 125 GLY A N 1
ATOM 797 C CA . GLY A 1 125 ? 67.008 -2.577 53.752 1.00 48.17 125 GLY A CA 1
ATOM 798 C C . GLY A 1 125 ? 66.792 -2.090 55.172 1.00 48.63 125 GLY A C 1
ATOM 799 O O . GLY A 1 125 ? 67.519 -2.513 56.072 1.00 49.11 125 GLY A O 1
ATOM 800 N N . PHE A 1 126 ? 65.842 -1.162 55.384 1.00 42.18 126 PHE A N 1
ATOM 801 C CA . PHE A 1 126 ? 65.545 -0.684 56.734 1.00 41.87 126 PHE A CA 1
ATOM 802 C C . PHE A 1 126 ? 64.760 -1.772 57.508 1.00 46.51 126 PHE A C 1
ATOM 803 O O . PHE A 1 126 ? 64.107 -2.631 56.904 1.00 45.31 126 PHE A O 1
ATOM 811 N N . ARG A 1 127 ? 64.900 -1.778 58.835 1.00 45.30 127 ARG A N 1
ATOM 812 C CA . ARG A 1 127 ? 64.201 -2.687 59.759 1.00 45.63 127 ARG A CA 1
ATOM 813 C C . ARG A 1 127 ? 63.361 -1.823 60.704 1.00 47.34 127 ARG A C 1
ATOM 814 O O . ARG A 1 127 ? 63.876 -0.833 61.210 1.00 46.27 127 ARG A O 1
ATOM 822 N N . ILE A 1 128 ? 62.066 -2.145 60.879 1.00 43.00 128 ILE A N 1
ATOM 823 C CA . ILE A 1 128 ? 61.163 -1.401 61.757 1.00 42.42 128 ILE A CA 1
ATOM 824 C C . ILE A 1 128 ? 61.158 -2.134 63.092 1.00 50.12 128 ILE A C 1
ATOM 825 O O . ILE A 1 128 ? 60.683 -3.278 63.184 1.00 51.65 128 ILE A O 1
ATOM 830 N N . ALA A 1 129 ? 61.797 -1.500 64.101 1.00 47.48 129 ALA A N 1
ATOM 831 C CA . ALA A 1 129 ? 61.950 -2.019 65.458 1.00 49.35 129 ALA A CA 1
ATOM 832 C C . ALA A 1 129 ? 62.271 -3.536 65.461 1.00 55.50 129 ALA A C 1
ATOM 833 O O . ALA A 1 129 ? 63.159 -3.952 64.710 1.00 55.06 129 ALA A O 1
ATOM 835 N N . ASN A 1 130 ? 61.535 -4.362 66.220 1.00 53.24 130 ASN A N 1
ATOM 836 C CA . ASN A 1 130 ? 61.826 -5.797 66.236 1.00 54.61 130 ASN A CA 1
ATOM 837 C C . ASN A 1 130 ? 60.950 -6.650 65.315 1.00 57.26 130 ASN A C 1
ATOM 838 O O . ASN A 1 130 ? 60.975 -7.882 65.415 1.00 57.30 130 ASN A O 1
ATOM 843 N N . GLU A 1 131 ? 60.239 -6.013 64.388 1.00 52.93 131 GLU A N 1
ATOM 844 C CA . GLU A 1 131 ? 59.368 -6.703 63.434 1.00 53.35 131 GLU A CA 1
ATOM 845 C C . GLU A 1 131 ? 60.089 -7.441 62.297 1.00 58.02 131 GLU A C 1
ATOM 846 O O . GLU A 1 131 ? 61.117 -6.971 61.807 1.00 58.65 131 GLU A O 1
ATOM 852 N N . VAL A 1 132 ? 59.521 -8.596 61.879 1.00 54.15 132 VAL A N 1
ATOM 853 C CA . VAL A 1 132 ? 60.064 -9.509 60.871 1.00 53.97 132 VAL A CA 1
ATOM 854 C C . VAL A 1 132 ? 59.894 -8.890 59.488 1.00 56.65 132 VAL A C 1
ATOM 855 O O . VAL A 1 132 ? 58.768 -8.641 59.066 1.00 55.46 132 VAL A O 1
ATOM 859 N N . PRO A 1 133 ? 61.011 -8.578 58.800 1.00 53.86 133 PRO A N 1
ATOM 860 C CA . PRO A 1 133 ? 60.896 -7.924 57.489 1.00 52.32 133 PRO A CA 1
ATOM 861 C C . PRO A 1 133 ? 60.450 -8.855 56.355 1.00 54.46 133 PRO A C 1
ATOM 862 O O . PRO A 1 133 ? 60.679 -10.067 56.415 1.00 54.31 133 PRO A O 1
ATOM 866 N N . THR A 1 134 ? 59.852 -8.268 55.300 1.00 50.28 134 THR A N 1
ATOM 867 C CA . THR A 1 134 ? 59.415 -8.946 54.050 1.00 49.76 134 THR A CA 1
ATOM 868 C C . THR A 1 134 ? 60.200 -8.216 52.935 1.00 53.24 134 THR A C 1
ATOM 869 O O . THR A 1 134 ? 59.669 -7.310 52.267 1.00 51.05 134 THR A O 1
ATOM 873 N N . PRO A 1 135 ? 61.515 -8.525 52.808 1.00 51.17 135 PRO A N 1
ATOM 874 C CA . PRO A 1 135 ? 62.347 -7.759 51.876 1.00 50.63 135 PRO A CA 1
ATOM 875 C C . PRO A 1 135 ? 62.153 -7.989 50.390 1.00 51.39 135 PRO A C 1
ATOM 876 O O . PRO A 1 135 ? 62.604 -7.140 49.629 1.00 51.66 135 PRO A O 1
ATOM 880 N N . ASN A 1 136 ? 61.562 -9.117 49.962 1.00 46.21 136 ASN A N 1
ATOM 881 C CA . ASN A 1 136 ? 61.456 -9.451 48.517 1.00 43.85 136 ASN A CA 1
ATOM 882 C C . ASN A 1 136 ? 60.047 -9.292 47.884 1.00 44.55 136 ASN A C 1
ATOM 883 O O . ASN A 1 136 ? 59.739 -9.823 46.796 1.00 42.89 136 ASN A O 1
ATOM 888 N N . LEU A 1 137 ? 59.202 -8.538 48.587 1.00 40.15 137 LEU A N 1
ATOM 889 C CA . LEU A 1 137 ? 57.840 -8.238 48.193 1.00 38.10 137 LEU A CA 1
ATOM 890 C C . LEU A 1 137 ? 57.864 -7.287 46.997 1.00 38.33 137 LEU A C 1
ATOM 891 O O . LEU A 1 137 ? 58.468 -6.217 47.064 1.00 38.49 137 LEU A O 1
ATOM 896 N N . LYS A 1 138 ? 57.237 -7.687 45.892 1.00 32.36 138 LYS A N 1
ATOM 897 C CA . LYS A 1 138 ? 57.205 -6.843 44.692 1.00 31.48 138 LYS A CA 1
ATOM 898 C C . LYS A 1 138 ? 55.815 -6.226 44.490 1.00 34.19 138 LYS A C 1
ATOM 899 O O . LYS A 1 138 ? 55.708 -5.074 44.067 1.00 32.44 138 LYS A O 1
ATOM 905 N N . TYR A 1 139 ? 54.750 -6.988 44.799 1.00 29.01 139 TYR A N 1
ATOM 906 C CA . TYR A 1 139 ? 53.389 -6.548 44.533 1.00 25.76 139 TYR A CA 1
ATOM 907 C C . TYR A 1 139 ? 52.453 -6.466 45.692 1.00 29.13 139 TYR A C 1
ATOM 908 O O . TYR A 1 139 ? 52.511 -7.263 46.629 1.00 26.70 139 TYR A O 1
ATOM 917 N N . TYR A 1 140 ? 51.560 -5.481 45.603 1.00 27.43 140 TYR A N 1
ATOM 918 C CA . TYR A 1 140 ? 50.453 -5.327 46.516 1.00 28.76 140 TYR A CA 1
ATOM 919 C C . TYR A 1 140 ? 49.199 -5.608 45.686 1.00 31.14 140 TYR A C 1
ATOM 920 O O . TYR A 1 140 ? 49.003 -5.002 44.633 1.00 30.86 140 TYR A O 1
ATOM 929 N N . ILE A 1 141 ? 48.369 -6.549 46.151 1.00 27.17 141 ILE A N 1
ATOM 930 C CA . ILE A 1 141 ? 47.160 -6.935 45.404 1.00 26.84 141 ILE A CA 1
ATOM 931 C C . ILE A 1 141 ? 45.905 -6.652 46.221 1.00 30.55 141 ILE A C 1
ATOM 932 O O . ILE A 1 141 ? 45.792 -7.074 47.366 1.00 31.29 141 ILE A O 1
ATOM 937 N N . HIS A 1 142 ? 44.970 -5.940 45.614 1.00 27.90 142 HIS A N 1
ATOM 938 C CA . HIS A 1 142 ? 43.687 -5.653 46.220 1.00 27.07 142 HIS A CA 1
ATOM 939 C C . HIS A 1 142 ? 42.632 -6.370 45.423 1.00 28.66 142 HIS A C 1
ATOM 940 O O . HIS A 1 142 ? 42.467 -6.076 44.237 1.00 27.33 142 HIS A O 1
ATOM 947 N N . ALA A 1 143 ? 41.995 -7.382 46.045 1.00 25.98 143 ALA A N 1
ATOM 948 C CA . ALA A 1 143 ? 40.924 -8.176 45.441 1.00 27.76 143 ALA A CA 1
ATOM 949 C C . ALA A 1 143 ? 39.611 -7.728 46.039 1.00 34.04 143 ALA A C 1
ATOM 950 O O . ALA A 1 143 ? 39.521 -7.579 47.247 1.00 35.30 143 ALA A O 1
ATOM 952 N N . VAL A 1 144 ? 38.620 -7.436 45.199 1.00 31.56 144 VAL A N 1
ATOM 953 C CA . VAL A 1 144 ? 37.305 -6.988 45.679 1.00 32.16 144 VAL A CA 1
ATOM 954 C C . VAL A 1 144 ? 36.237 -7.921 45.164 1.00 36.04 144 VAL A C 1
ATOM 955 O O . VAL A 1 144 ? 36.140 -8.144 43.956 1.00 36.26 144 VAL A O 1
ATOM 959 N N . VAL A 1 145 ? 35.476 -8.508 46.077 1.00 34.02 145 VAL A N 1
ATOM 960 C CA . VAL A 1 145 ? 34.384 -9.407 45.721 1.00 35.50 145 VAL A CA 1
ATOM 961 C C . VAL A 1 145 ? 33.046 -8.720 46.002 1.00 40.80 145 VAL A C 1
ATOM 962 O O . VAL A 1 145 ? 32.822 -8.226 47.118 1.00 40.32 145 VAL A O 1
ATOM 966 N N . GLU A 1 146 ? 32.184 -8.672 44.977 1.00 38.03 146 GLU A N 1
ATOM 967 C CA . GLU A 1 146 ? 30.835 -8.113 45.043 1.00 39.34 146 GLU A CA 1
ATOM 968 C C . GLU A 1 146 ? 29.814 -9.256 45.210 1.00 47.09 146 GLU A C 1
ATOM 969 O O . GLU A 1 146 ? 29.779 -10.164 44.376 1.00 47.18 146 GLU A O 1
ATOM 975 N N . PHE A 1 147 ? 28.986 -9.201 46.288 1.00 44.47 147 PHE A N 1
ATOM 976 C CA . PHE A 1 147 ? 27.938 -10.200 46.566 1.00 60.41 147 PHE A CA 1
ATOM 977 C C . PHE A 1 147 ? 26.538 -9.790 46.118 1.00 74.28 147 PHE A C 1
ATOM 978 O O . PHE A 1 147 ? 26.191 -8.618 46.193 1.00 52.67 147 PHE A O 1
ATOM 986 N N . PRO A 1 152 ? 27.641 -14.643 45.487 1.00 55.27 152 PRO A N 1
ATOM 987 C CA . PRO A 1 152 ? 28.716 -13.901 44.818 1.00 53.15 152 PRO A CA 1
ATOM 988 C C . PRO A 1 152 ? 28.356 -13.550 43.380 1.00 55.23 152 PRO A C 1
ATOM 989 O O . PRO A 1 152 ? 27.739 -14.354 42.679 1.00 56.24 152 PRO A O 1
ATOM 993 N N . GLN A 1 153 ? 28.750 -12.349 42.942 1.00 48.38 153 GLN A N 1
ATOM 994 C CA . GLN A 1 153 ? 28.476 -11.875 41.591 1.00 47.36 153 GLN A CA 1
ATOM 995 C C . GLN A 1 153 ? 29.766 -11.592 40.809 1.00 46.45 153 GLN A C 1
ATOM 996 O O . GLN A 1 153 ? 29.891 -12.064 39.678 1.00 43.83 153 GLN A O 1
ATOM 1002 N N . TYR A 1 154 ? 30.690 -10.770 41.375 1.00 40.63 154 TYR A N 1
ATOM 1003 C CA . TYR A 1 154 ? 31.915 -10.376 40.675 1.00 38.34 154 TYR A CA 1
ATOM 1004 C C . TYR A 1 154 ? 33.159 -10.342 41.529 1.00 37.33 154 TYR A C 1
ATOM 1005 O O . TYR A 1 154 ? 33.089 -10.182 42.746 1.00 35.23 154 TYR A O 1
ATOM 1014 N N . LEU A 1 155 ? 34.311 -10.455 40.858 1.00 31.90 155 LEU A N 1
ATOM 1015 C CA . LEU A 1 155 ? 35.643 -10.330 41.435 1.00 29.71 155 LEU A CA 1
ATOM 1016 C C . LEU A 1 155 ? 36.451 -9.399 40.565 1.00 32.61 155 LEU A C 1
ATOM 1017 O O . LEU A 1 155 ? 36.387 -9.486 39.348 1.00 32.87 155 LEU A O 1
ATOM 1022 N N . ALA A 1 156 ? 37.175 -8.473 41.199 1.00 29.70 156 ALA A N 1
ATOM 1023 C CA . ALA A 1 156 ? 38.097 -7.563 40.542 1.00 29.02 156 ALA A CA 1
ATOM 1024 C C . ALA A 1 156 ? 39.416 -7.672 41.286 1.00 29.68 156 ALA A C 1
ATOM 1025 O O . ALA A 1 156 ? 39.445 -7.658 42.514 1.00 28.17 156 ALA A O 1
ATOM 1027 N N . VAL A 1 157 ? 40.487 -7.893 40.546 1.00 25.19 157 VAL A N 1
ATOM 1028 C CA . VAL A 1 157 ? 41.810 -8.053 41.134 1.00 23.81 157 VAL A CA 1
ATOM 1029 C C . VAL A 1 157 ? 42.648 -6.884 40.585 1.00 29.99 157 VAL A C 1
ATOM 1030 O O . VAL A 1 157 ? 42.785 -6.753 39.363 1.00 30.02 157 VAL A O 1
ATOM 1034 N N . ASN A 1 158 ? 43.194 -6.059 41.489 1.00 26.06 158 ASN A N 1
ATOM 1035 C CA . ASN A 1 158 ? 44.053 -4.896 41.184 1.00 26.09 158 ASN A CA 1
ATOM 1036 C C . ASN A 1 158 ? 45.466 -5.154 41.671 1.00 28.56 158 ASN A C 1
ATOM 1037 O O . ASN A 1 158 ? 45.672 -5.324 42.860 1.00 26.99 158 ASN A O 1
ATOM 1042 N N . ILE A 1 159 ? 46.438 -5.157 40.751 1.00 27.15 159 ILE A N 1
ATOM 1043 C CA . ILE A 1 159 ? 47.837 -5.417 41.054 1.00 26.54 159 ILE A CA 1
ATOM 1044 C C . ILE A 1 159 ? 48.677 -4.153 40.965 1.00 31.49 159 ILE A C 1
ATOM 1045 O O . ILE A 1 159 ? 48.811 -3.557 39.898 1.00 28.21 159 ILE A O 1
ATOM 1050 N N . TYR A 1 160 ? 49.301 -3.783 42.087 1.00 31.40 160 TYR A N 1
ATOM 1051 C CA . TYR A 1 160 ? 50.149 -2.586 42.177 1.00 30.19 160 TYR A CA 1
ATOM 1052 C C . TYR A 1 160 ? 51.580 -3.012 42.391 1.00 32.75 160 TYR A C 1
ATOM 1053 O O . TYR A 1 160 ? 51.850 -3.867 43.225 1.00 32.02 160 TYR A O 1
ATOM 1062 N N . ASP A 1 161 ? 52.490 -2.364 41.698 1.00 31.95 161 ASP A N 1
ATOM 1063 C CA . ASP A 1 161 ? 53.933 -2.539 41.856 1.00 33.19 161 ASP A CA 1
ATOM 1064 C C . ASP A 1 161 ? 54.284 -1.637 43.041 1.00 33.66 161 ASP A C 1
ATOM 1065 O O . ASP A 1 161 ? 54.051 -0.433 42.971 1.00 33.30 161 ASP A O 1
ATOM 1070 N N . ILE A 1 162 ? 54.830 -2.207 44.117 1.00 31.53 162 ILE A N 1
ATOM 1071 C CA . ILE A 1 162 ? 55.141 -1.471 45.348 1.00 31.40 162 ILE A CA 1
ATOM 1072 C C . ILE A 1 162 ? 56.138 -0.319 45.151 1.00 33.52 162 ILE A C 1
ATOM 1073 O O . ILE A 1 162 ? 55.894 0.763 45.664 1.00 34.16 162 ILE A O 1
ATOM 1078 N N . ASP A 1 163 ? 57.230 -0.542 44.404 1.00 31.77 163 ASP A N 1
ATOM 1079 C CA . ASP A 1 163 ? 58.246 0.483 44.132 1.00 33.17 163 ASP A CA 1
ATOM 1080 C C . ASP A 1 163 ? 57.656 1.694 43.442 1.00 33.55 163 ASP A C 1
ATOM 1081 O O . ASP A 1 163 ? 57.967 2.827 43.810 1.00 31.83 163 ASP A O 1
ATOM 1086 N N . SER A 1 164 ? 56.842 1.438 42.408 1.00 31.78 164 SER A N 1
ATOM 1087 C CA . SER A 1 164 ? 56.195 2.451 41.569 1.00 31.48 164 SER A CA 1
ATOM 1088 C C . SER A 1 164 ? 55.261 3.266 42.412 1.00 34.18 164 SER A C 1
ATOM 1089 O O . SER A 1 164 ? 55.300 4.491 42.348 1.00 34.94 164 SER A O 1
ATOM 1092 N N . LEU A 1 165 ? 54.459 2.594 43.237 1.00 29.63 165 LEU A N 1
ATOM 1093 C CA . LEU A 1 165 ? 53.546 3.238 44.154 1.00 28.21 165 LEU A CA 1
ATOM 1094 C C . LEU A 1 165 ? 54.287 4.109 45.179 1.00 30.13 165 LEU A C 1
ATOM 1095 O O . LEU A 1 165 ? 53.901 5.258 45.392 1.00 28.89 165 LEU A O 1
ATOM 1100 N N . ALA A 1 166 ? 55.357 3.572 45.790 1.00 27.87 166 ALA A N 1
ATOM 1101 C CA . ALA A 1 166 ? 56.150 4.299 46.792 1.00 27.63 166 ALA A CA 1
ATOM 1102 C C . ALA A 1 166 ? 56.740 5.586 46.188 1.00 32.41 166 ALA A C 1
ATOM 1103 O O . ALA A 1 166 ? 56.696 6.630 46.839 1.00 31.83 166 ALA A O 1
ATOM 1105 N N . ARG A 1 167 ? 57.256 5.512 44.931 1.00 29.79 167 ARG A N 1
ATOM 1106 C CA . ARG A 1 167 ? 57.820 6.638 44.206 1.00 29.73 167 ARG A CA 1
ATOM 1107 C C . ARG A 1 167 ? 56.779 7.719 43.962 1.00 33.68 167 ARG A C 1
ATOM 1108 O O . ARG A 1 167 ? 57.084 8.877 44.170 1.00 33.08 167 ARG A O 1
ATOM 1116 N N . ALA A 1 168 ? 55.563 7.349 43.520 1.00 30.84 168 ALA A N 1
ATOM 1117 C CA . ALA A 1 168 ? 54.464 8.301 43.263 1.00 29.94 168 ALA A CA 1
ATOM 1118 C C . ALA A 1 168 ? 54.006 8.980 44.551 1.00 33.98 168 ALA A C 1
ATOM 1119 O O . ALA A 1 168 ? 53.505 10.096 44.503 1.00 35.71 168 ALA A O 1
ATOM 1121 N N . LEU A 1 169 ? 54.163 8.295 45.691 1.00 30.08 169 LEU A N 1
ATOM 1122 C CA . LEU A 1 169 ? 53.801 8.799 47.009 1.00 28.00 169 LEU A CA 1
ATOM 1123 C C . LEU A 1 169 ? 54.935 9.625 47.597 1.00 34.85 169 LEU A C 1
ATOM 1124 O O . LEU A 1 169 ? 54.787 10.177 48.693 1.00 36.89 169 LEU A O 1
ATOM 1129 N N . ARG A 1 170 ? 56.077 9.699 46.883 1.00 33.94 170 ARG A N 1
ATOM 1130 C CA . ARG A 1 170 ? 57.316 10.421 47.227 1.00 35.06 170 ARG A CA 1
ATOM 1131 C C . ARG A 1 170 ? 57.973 9.827 48.468 1.00 35.58 170 ARG A C 1
ATOM 1132 O O . ARG A 1 170 ? 58.830 10.469 49.092 1.00 34.73 170 ARG A O 1
ATOM 1140 N N . ILE A 1 171 ? 57.608 8.577 48.790 1.00 30.62 171 ILE A N 1
ATOM 1141 C CA . ILE A 1 171 ? 58.168 7.864 49.930 1.00 30.38 171 ILE A CA 1
ATOM 1142 C C . ILE A 1 171 ? 59.709 7.835 49.907 1.00 35.80 171 ILE A C 1
ATOM 1143 O O . ILE A 1 171 ? 60.282 8.149 50.948 1.00 34.82 171 ILE A O 1
ATOM 1148 N N . PRO A 1 172 ? 60.418 7.517 48.784 1.00 32.78 172 PRO A N 1
ATOM 1149 C CA . PRO A 1 172 ? 61.894 7.480 48.831 1.00 33.94 172 PRO A CA 1
ATOM 1150 C C . PRO A 1 172 ? 62.557 8.786 49.246 1.00 40.38 172 PRO A C 1
ATOM 1151 O O . PRO A 1 172 ? 63.496 8.748 50.049 1.00 41.04 172 PRO A O 1
ATOM 1155 N N . GLN A 1 173 ? 62.059 9.935 48.711 1.00 37.98 173 GLN A N 1
ATOM 1156 C CA . GLN A 1 173 ? 62.553 11.291 49.020 1.00 38.62 173 GLN A CA 1
ATOM 1157 C C . GLN A 1 173 ? 62.330 11.643 50.488 1.00 41.37 173 GLN A C 1
ATOM 1158 O O . GLN A 1 173 ? 63.217 12.228 51.102 1.00 42.56 173 GLN A O 1
ATOM 1164 N N . ILE A 1 174 ? 61.138 11.318 51.038 1.00 36.96 174 ILE A N 1
ATOM 1165 C CA . ILE A 1 174 ? 60.791 11.602 52.453 1.00 37.52 174 ILE A CA 1
ATOM 1166 C C . ILE A 1 174 ? 61.630 10.751 53.424 1.00 39.72 174 ILE A C 1
ATOM 1167 O O . ILE A 1 174 ? 62.082 11.279 54.442 1.00 39.13 174 ILE A O 1
ATOM 1172 N N . VAL A 1 175 ? 61.864 9.447 53.080 1.00 36.13 175 VAL A N 1
ATOM 1173 C CA . VAL A 1 175 ? 62.683 8.489 53.844 1.00 35.50 175 VAL A CA 1
ATOM 1174 C C . VAL A 1 175 ? 64.122 8.987 53.812 1.00 43.58 175 VAL A C 1
ATOM 1175 O O . VAL A 1 175 ? 64.763 8.985 54.843 1.00 43.59 175 VAL A O 1
ATOM 1179 N N . GLU A 1 176 ? 64.615 9.461 52.641 1.00 43.81 176 GLU A N 1
ATOM 1180 C CA . GLU A 1 176 ? 65.985 9.975 52.495 1.00 45.55 176 GLU A CA 1
ATOM 1181 C C . GLU A 1 176 ? 66.203 11.237 53.322 1.00 51.42 176 GLU A C 1
ATOM 1182 O O . GLU A 1 176 ? 67.184 11.312 54.060 1.00 52.91 176 GLU A O 1
ATOM 1188 N N . GLN A 1 177 ? 65.262 12.191 53.249 1.00 47.51 177 GLN A N 1
ATOM 1189 C CA . GLN A 1 177 ? 65.322 13.435 54.004 1.00 49.00 177 GLN A CA 1
ATOM 1190 C C . GLN A 1 177 ? 65.314 13.185 55.522 1.00 51.96 177 GLN A C 1
ATOM 1191 O O . GLN A 1 177 ? 66.076 13.806 56.256 1.00 52.89 177 GLN A O 1
ATOM 1197 N N . LYS A 1 178 ? 64.485 12.242 55.984 1.00 47.35 178 LYS A N 1
ATOM 1198 C CA . LYS A 1 178 ? 64.343 11.930 57.408 1.00 46.78 178 LYS A CA 1
ATOM 1199 C C . LYS A 1 178 ? 65.351 10.918 57.981 1.00 52.87 178 LYS A C 1
ATOM 1200 O O . LYS A 1 178 ? 65.803 11.099 59.107 1.00 54.13 178 LYS A O 1
ATOM 1206 N N . LEU A 1 179 ? 65.695 9.862 57.232 1.00 50.01 179 LEU A N 1
ATOM 1207 C CA . LEU A 1 179 ? 66.571 8.793 57.743 1.00 50.34 179 LEU A CA 1
ATOM 1208 C C . LEU A 1 179 ? 67.951 8.707 57.144 1.00 52.67 179 LEU A C 1
ATOM 1209 O O . LEU A 1 179 ? 68.825 8.094 57.740 1.00 52.26 179 LEU A O 1
ATOM 1214 N N . GLY A 1 180 ? 68.112 9.213 55.937 1.00 49.41 180 GLY A N 1
ATOM 1215 C CA . GLY A 1 180 ? 69.361 9.081 55.204 1.00 50.74 180 GLY A CA 1
ATOM 1216 C C . GLY A 1 180 ? 69.312 7.906 54.247 1.00 55.12 180 GLY A C 1
ATOM 1217 O O . GLY A 1 180 ? 68.256 7.296 54.063 1.00 52.16 180 GLY A O 1
ATOM 1218 N N . ASN A 1 181 ? 70.405 7.674 53.517 1.00 56.45 181 ASN A N 1
ATOM 1219 C CA . ASN A 1 181 ? 70.426 6.599 52.526 1.00 57.86 181 ASN A CA 1
ATOM 1220 C C . ASN A 1 181 ? 70.852 5.247 53.102 1.00 64.17 181 ASN A C 1
ATOM 1221 O O . ASN A 1 181 ? 70.458 4.209 52.571 1.00 65.45 181 ASN A O 1
ATOM 1226 N N . LYS A 1 182 ? 71.608 5.256 54.196 1.00 61.43 182 LYS A N 1
ATOM 1227 C CA . LYS A 1 182 ? 72.075 4.028 54.828 1.00 61.94 182 LYS A CA 1
ATOM 1228 C C . LYS A 1 182 ? 70.945 3.329 55.610 1.00 63.97 182 LYS A C 1
ATOM 1229 O O . LYS A 1 182 ? 70.402 3.906 56.562 1.00 63.69 182 LYS A O 1
ATOM 1235 N N . PRO A 1 183 ? 70.586 2.082 55.216 1.00 57.46 183 PRO A N 1
ATOM 1236 C CA . PRO A 1 183 ? 69.565 1.332 55.965 1.00 54.85 183 PRO A CA 1
ATOM 1237 C C . PRO A 1 183 ? 70.074 0.895 57.339 1.00 57.53 183 PRO A C 1
ATOM 1238 O O . PRO A 1 183 ? 71.257 0.560 57.496 1.00 59.90 183 PRO A O 1
ATOM 1242 N N . ARG A 1 184 ? 69.159 0.904 58.328 1.00 50.34 184 ARG A N 1
ATOM 1243 C CA . ARG A 1 184 ? 69.276 0.622 59.754 1.00 49.45 184 ARG A CA 1
ATOM 1244 C C . ARG A 1 184 ? 67.882 0.278 60.329 1.00 49.26 184 ARG A C 1
ATOM 1245 O O . ARG A 1 184 ? 66.877 0.348 59.622 1.00 44.22 184 ARG A O 1
ATOM 1253 N N . THR A 1 185 ? 67.839 -0.078 61.623 1.00 47.32 185 THR A N 1
ATOM 1254 C CA . THR A 1 185 ? 66.598 -0.324 62.335 1.00 45.94 185 THR A CA 1
ATOM 1255 C C . THR A 1 185 ? 66.070 1.048 62.745 1.00 47.88 185 THR A C 1
ATOM 1256 O O . THR A 1 185 ? 66.806 1.831 63.349 1.00 49.68 185 THR A O 1
ATOM 1260 N N . ILE A 1 186 ? 64.814 1.336 62.426 1.00 41.04 186 ILE A N 1
ATOM 1261 C CA . ILE A 1 186 ? 64.167 2.594 62.815 1.00 39.53 186 ILE A CA 1
ATOM 1262 C C . ILE A 1 186 ? 63.200 2.337 63.977 1.00 42.66 186 ILE A C 1
ATOM 1263 O O . ILE A 1 186 ? 62.737 1.206 64.156 1.00 41.77 186 ILE A O 1
ATOM 1268 N N . THR A 1 187 ? 62.887 3.370 64.756 1.00 39.46 187 THR A N 1
ATOM 1269 C CA . THR A 1 187 ? 61.935 3.240 65.861 1.00 38.95 187 THR A CA 1
ATOM 1270 C C . THR A 1 187 ? 60.503 3.359 65.294 1.00 39.27 187 THR A C 1
ATOM 1271 O O . THR A 1 187 ? 60.320 3.809 64.150 1.00 36.49 187 THR A O 1
ATOM 1275 N N . ALA A 1 188 ? 59.492 3.022 66.123 1.00 35.73 188 ALA A N 1
ATOM 1276 C CA . ALA A 1 188 ? 58.074 3.177 65.786 1.00 34.18 188 ALA A CA 1
ATOM 1277 C C . ALA A 1 188 ? 57.773 4.676 65.595 1.00 35.67 188 ALA A C 1
ATOM 1278 O O . 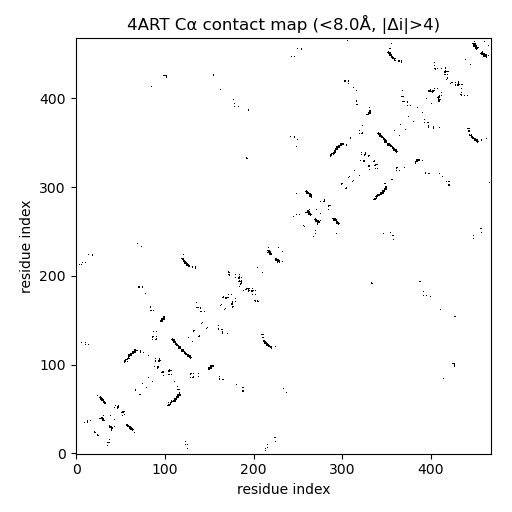ALA A 1 188 ? 57.013 5.047 64.700 1.00 33.85 188 ALA A O 1
ATOM 1280 N N . ASP A 1 189 ? 58.411 5.533 66.427 1.00 33.14 189 ASP A N 1
ATOM 1281 C CA . ASP A 1 189 ? 58.267 6.986 66.354 1.00 33.24 189 ASP A CA 1
ATOM 1282 C C . ASP A 1 189 ? 58.731 7.529 65.013 1.00 37.61 189 ASP A C 1
ATOM 1283 O O . ASP A 1 189 ? 58.037 8.365 64.434 1.00 36.77 189 ASP A O 1
ATOM 1288 N N . GLU A 1 190 ? 59.862 7.009 64.496 1.00 34.81 190 GLU A N 1
ATOM 1289 C CA . GLU A 1 190 ? 60.417 7.396 63.187 1.00 32.19 190 GLU A CA 1
ATOM 1290 C C . GLU A 1 190 ? 59.505 6.972 62.057 1.00 34.86 190 GLU A C 1
ATOM 1291 O O . GLU A 1 190 ? 59.324 7.713 61.095 1.00 32.99 190 GLU A O 1
ATOM 1297 N N . PHE A 1 191 ? 58.927 5.776 62.169 1.00 31.96 191 PHE A N 1
ATOM 1298 C CA . PHE A 1 191 ? 57.977 5.273 61.193 1.00 29.14 191 PHE A CA 1
ATOM 1299 C C . PHE A 1 191 ? 56.768 6.220 61.161 1.00 29.55 191 PHE A C 1
ATOM 1300 O O . PHE A 1 191 ? 56.354 6.646 60.086 1.00 27.93 191 PHE A O 1
ATOM 1308 N N . ASN A 1 192 ? 56.223 6.559 62.349 1.00 27.72 192 ASN A N 1
ATOM 1309 C CA . ASN A 1 192 ? 55.076 7.453 62.504 1.00 26.85 192 ASN A CA 1
ATOM 1310 C C . ASN A 1 192 ? 55.308 8.848 61.937 1.00 34.01 192 ASN A C 1
ATOM 1311 O O . ASN A 1 192 ? 54.413 9.384 61.275 1.00 34.67 192 ASN A O 1
ATOM 1316 N N . ASP A 1 193 ? 56.500 9.427 62.196 1.00 32.55 193 ASP A N 1
ATOM 1317 C CA . ASP A 1 193 ? 56.904 10.750 61.697 1.00 33.16 193 ASP A CA 1
ATOM 1318 C C . ASP A 1 193 ? 56.900 10.765 60.189 1.00 36.52 193 ASP A C 1
ATOM 1319 O O . ASP A 1 193 ? 56.380 11.718 59.605 1.00 37.17 193 ASP A O 1
ATOM 1324 N N . ILE A 1 194 ? 57.435 9.696 59.551 1.00 33.40 194 ILE A N 1
ATOM 1325 C CA . ILE A 1 194 ? 57.448 9.581 58.093 1.00 33.13 194 ILE A CA 1
ATOM 1326 C C . ILE A 1 194 ? 56.019 9.432 57.567 1.00 34.62 194 ILE A C 1
ATOM 1327 O O . ILE A 1 194 ? 55.626 10.153 56.651 1.00 33.80 194 ILE A O 1
ATOM 1332 N N . GLU A 1 195 ? 55.248 8.522 58.171 1.00 30.94 195 GLU A N 1
ATOM 1333 C CA . GLU A 1 195 ? 53.863 8.265 57.801 1.00 29.98 195 GLU A CA 1
ATOM 1334 C C . GLU A 1 195 ? 53.008 9.559 57.786 1.00 32.66 195 GLU A C 1
ATOM 1335 O O . GLU A 1 195 ? 52.253 9.800 56.834 1.00 31.11 195 GLU A O 1
ATOM 1341 N N . ARG A 1 196 ? 53.148 10.391 58.827 1.00 30.26 196 ARG A N 1
ATOM 1342 C CA . ARG A 1 196 ? 52.435 11.663 58.969 1.00 30.11 196 ARG A CA 1
ATOM 1343 C C . ARG A 1 196 ? 52.714 12.619 57.784 1.00 31.51 196 ARG A C 1
ATOM 1344 O O . ARG A 1 196 ? 51.778 13.225 57.248 1.00 28.94 196 ARG A O 1
ATOM 1352 N N . ILE A 1 197 ? 53.998 12.786 57.403 1.00 28.93 197 ILE A N 1
ATOM 1353 C CA . ILE A 1 197 ? 54.410 13.628 56.261 1.00 29.05 197 ILE A CA 1
ATOM 1354 C C . ILE A 1 197 ? 53.791 13.133 54.932 1.00 31.57 197 ILE A C 1
ATOM 1355 O O . ILE A 1 197 ? 53.264 13.946 54.168 1.00 31.12 197 ILE A O 1
ATOM 1360 N N . VAL A 1 198 ? 53.898 11.820 54.664 1.00 28.42 198 VAL A N 1
ATOM 1361 C CA . VAL A 1 198 ? 53.427 11.174 53.430 1.00 28.69 198 VAL A CA 1
ATOM 1362 C C . VAL A 1 198 ? 51.914 11.327 53.280 1.00 30.20 198 VAL A C 1
ATOM 1363 O O . VAL A 1 198 ? 51.450 11.752 52.208 1.00 28.72 198 VAL A O 1
ATOM 1367 N N . ALA A 1 199 ? 51.157 11.040 54.362 1.00 25.17 199 ALA A N 1
ATOM 1368 C CA . ALA A 1 199 ? 49.697 10.986 54.308 1.00 23.78 199 ALA A CA 1
ATOM 1369 C C . ALA A 1 199 ? 48.933 12.248 54.624 1.00 27.75 199 ALA A C 1
ATOM 1370 O O . ALA A 1 199 ? 47.818 12.418 54.132 1.00 28.06 199 ALA A O 1
ATOM 1372 N N . GLU A 1 200 ? 49.474 13.083 55.513 1.00 24.85 200 GLU A N 1
ATOM 1373 C CA . GLU A 1 200 ? 48.774 14.259 56.068 1.00 24.20 200 GLU A CA 1
ATOM 1374 C C . GLU A 1 200 ? 49.419 15.616 55.832 1.00 29.00 200 GLU A C 1
ATOM 1375 O O . GLU A 1 200 ? 48.815 16.634 56.192 1.00 30.55 200 GLU A O 1
ATOM 1381 N N . GLU A 1 201 ? 50.640 15.662 55.293 1.00 26.51 201 GLU A N 1
ATOM 1382 C CA . GLU A 1 201 ? 51.317 16.951 55.111 1.00 28.32 201 GLU A CA 1
ATOM 1383 C C . GLU A 1 201 ? 51.581 17.386 53.690 1.00 34.52 201 GLU A C 1
ATOM 1384 O O . GLU A 1 201 ? 51.197 18.495 53.308 1.00 35.88 201 GLU A O 1
ATOM 1390 N N . GLN A 1 202 ? 52.231 16.534 52.903 1.00 32.09 202 GLN A N 1
ATOM 1391 C CA . GLN A 1 202 ? 52.583 16.900 51.528 1.00 31.95 202 GLN A CA 1
ATOM 1392 C C . GLN A 1 202 ? 51.373 17.003 50.590 1.00 37.60 202 GLN A C 1
ATOM 1393 O O . GLN A 1 202 ? 50.548 16.082 50.590 1.00 35.17 202 GLN A O 1
ATOM 1399 N N . PRO A 1 203 ? 51.260 18.052 49.735 1.00 36.34 203 PRO A N 1
ATOM 1400 C CA . PRO A 1 203 ? 50.203 18.001 48.715 1.00 36.56 203 PRO A CA 1
ATOM 1401 C C . PRO A 1 203 ? 50.674 16.997 47.657 1.00 41.08 203 PRO A C 1
ATOM 1402 O O . PRO A 1 203 ? 51.720 17.167 47.023 1.00 44.59 203 PRO A O 1
ATOM 1406 N N . ILE A 1 204 ? 49.939 15.921 47.526 1.00 34.37 204 ILE A N 1
ATOM 1407 C CA . ILE A 1 204 ? 50.309 14.873 46.604 1.00 32.31 204 ILE A CA 1
ATOM 1408 C C . ILE A 1 204 ? 49.439 14.836 45.339 1.00 36.86 204 ILE A C 1
ATOM 1409 O O . ILE A 1 204 ? 49.974 14.535 44.281 1.00 36.89 204 ILE A O 1
ATOM 1414 N N . LEU A 1 205 ? 48.125 15.147 45.423 1.00 32.77 205 LEU A N 1
ATOM 1415 C CA . LEU A 1 205 ? 47.222 15.048 44.257 1.00 32.23 205 LEU A CA 1
ATOM 1416 C C . LEU A 1 205 ? 46.331 16.258 44.148 1.00 37.74 205 LEU A C 1
ATOM 1417 O O . LEU A 1 205 ? 45.543 16.502 45.059 1.00 37.09 205 LEU A O 1
ATOM 1422 N N . ALA A 1 206 ? 46.449 17.017 43.040 1.00 34.04 206 ALA A N 1
ATOM 1423 C CA . ALA A 1 206 ? 45.717 18.255 42.759 1.00 34.19 206 ALA A CA 1
ATOM 1424 C C . ALA A 1 206 ? 45.710 19.250 43.965 1.00 37.16 206 ALA A C 1
ATOM 1425 O O . ALA A 1 206 ? 44.703 19.895 44.251 1.00 36.45 206 ALA A O 1
ATOM 1427 N N . GLY A 1 207 ? 46.852 19.333 44.658 1.00 32.71 207 GLY A N 1
ATOM 1428 C CA . GLY A 1 207 ? 47.043 20.221 45.796 1.00 32.68 207 GLY A CA 1
ATOM 1429 C C . GLY A 1 207 ? 46.572 19.692 47.136 1.00 32.79 207 GLY A C 1
ATOM 1430 O O . GLY A 1 207 ? 46.681 20.386 48.150 1.00 33.25 207 GLY A O 1
ATOM 1431 N N . TYR A 1 208 ? 46.017 18.483 47.150 1.00 26.03 208 TYR A N 1
ATOM 1432 C CA . TYR A 1 208 ? 45.494 17.872 48.369 1.00 24.44 208 TYR A CA 1
ATOM 1433 C C . TYR A 1 208 ? 46.485 16.918 48.981 1.00 27.44 208 TYR A C 1
ATOM 1434 O O . TYR A 1 208 ? 47.233 16.228 48.272 1.00 24.57 208 TYR A O 1
ATOM 1443 N N . THR A 1 209 ? 46.429 16.815 50.302 1.00 26.12 209 THR A N 1
ATOM 1444 C CA . THR A 1 209 ? 47.202 15.830 51.043 1.00 25.08 209 THR A CA 1
ATOM 1445 C C . THR A 1 209 ? 46.548 14.494 50.667 1.00 29.87 209 THR A C 1
ATOM 1446 O O . THR A 1 209 ? 45.411 14.493 50.170 1.00 28.38 209 THR A O 1
ATOM 1450 N N . TYR A 1 210 ? 47.249 13.375 50.905 1.00 27.72 210 TYR A N 1
ATOM 1451 C CA . TYR A 1 210 ? 46.762 12.028 50.573 1.00 25.67 210 TYR A CA 1
ATOM 1452 C C . TYR A 1 210 ? 45.445 11.689 51.268 1.00 28.49 210 TYR A C 1
ATOM 1453 O O . TYR A 1 210 ? 44.568 11.072 50.661 1.00 26.01 210 TYR A O 1
ATOM 1462 N N . ASP A 1 211 ? 45.327 12.036 52.559 1.00 24.69 211 ASP A N 1
ATOM 1463 C CA . ASP A 1 211 ? 44.117 11.717 53.313 1.00 23.29 211 ASP A CA 1
ATOM 1464 C C . ASP A 1 211 ? 42.889 12.449 52.771 1.00 26.07 211 ASP A C 1
ATOM 1465 O O . ASP A 1 211 ? 41.815 11.860 52.698 1.00 26.33 211 ASP A O 1
ATOM 1470 N N . GLU A 1 212 ? 43.054 13.708 52.319 1.00 22.69 212 GLU A N 1
ATOM 1471 C CA . GLU A 1 212 ? 41.957 14.445 51.657 1.00 23.56 212 GLU A CA 1
ATOM 1472 C C . GLU A 1 212 ? 41.627 13.780 50.315 1.00 28.95 212 GLU A C 1
ATOM 1473 O O . GLU A 1 212 ? 40.459 13.712 49.931 1.00 29.06 212 GLU A O 1
ATOM 1479 N N . ALA A 1 213 ? 42.665 13.300 49.598 1.00 26.90 213 ALA A N 1
ATOM 1480 C CA . ALA A 1 213 ? 42.487 12.643 48.296 1.00 26.61 213 ALA A CA 1
ATOM 1481 C C . ALA A 1 213 ? 41.753 11.297 48.401 1.00 30.98 213 ALA A C 1
ATOM 1482 O O . ALA A 1 213 ? 41.180 10.835 47.423 1.00 31.95 213 ALA A O 1
ATOM 1484 N N . LEU A 1 214 ? 41.738 10.678 49.580 1.00 29.77 214 LEU A N 1
ATOM 1485 C CA . LEU A 1 214 ? 40.976 9.450 49.782 1.00 30.06 214 LEU A CA 1
ATOM 1486 C C . LEU A 1 214 ? 39.521 9.870 50.043 1.00 32.14 214 LEU A C 1
ATOM 1487 O O . LEU A 1 214 ? 38.608 9.310 49.461 1.00 31.55 214 LEU A O 1
ATOM 1492 N N . ARG A 1 215 ? 39.312 10.834 50.960 1.00 28.34 215 ARG A N 1
ATOM 1493 C CA . ARG A 1 215 ? 38.004 11.339 51.428 1.00 27.29 215 ARG A CA 1
ATOM 1494 C C . ARG A 1 215 ? 37.106 11.994 50.388 1.00 28.97 215 ARG A C 1
ATOM 1495 O O . ARG A 1 215 ? 35.947 11.620 50.285 1.00 28.58 215 ARG A O 1
ATOM 1503 N N . ILE A 1 216 ? 37.627 12.948 49.610 1.00 26.42 216 ILE A N 1
ATOM 1504 C CA . ILE A 1 216 ? 36.837 13.649 48.588 1.00 26.15 216 ILE A CA 1
ATOM 1505 C C . ILE A 1 216 ? 36.141 12.718 47.546 1.00 27.58 216 ILE A C 1
ATOM 1506 O O . ILE A 1 216 ? 34.927 12.842 47.375 1.00 25.83 216 ILE A O 1
ATOM 1511 N N . PRO A 1 217 ? 36.836 11.760 46.885 1.00 25.01 217 PRO A N 1
ATOM 1512 C CA . PRO A 1 217 ? 36.123 10.878 45.946 1.00 25.46 217 PRO A CA 1
ATOM 1513 C C . PRO A 1 217 ? 35.181 9.922 46.699 1.00 29.07 217 PRO A C 1
ATOM 1514 O O . PRO A 1 217 ? 34.160 9.523 46.139 1.00 27.49 217 PRO A O 1
ATOM 1518 N N . TYR A 1 218 ? 35.469 9.609 47.994 1.00 26.38 218 TYR A N 1
ATOM 1519 C CA . TYR A 1 218 ? 34.583 8.777 48.793 1.00 26.56 218 TYR A CA 1
ATOM 1520 C C . TYR A 1 218 ? 33.278 9.550 49.032 1.00 29.95 218 TYR A C 1
ATOM 1521 O O . TYR A 1 218 ? 32.191 8.963 48.975 1.00 28.66 218 TYR A O 1
ATOM 1530 N N . HIS A 1 219 ? 33.400 10.866 49.317 1.00 27.17 219 HIS A N 1
ATOM 1531 C CA . HIS A 1 219 ? 32.259 11.746 49.551 1.00 27.66 219 HIS A CA 1
ATOM 1532 C C . HIS A 1 219 ? 31.398 11.851 48.292 1.00 30.01 219 HIS A C 1
ATOM 1533 O O . HIS A 1 219 ? 30.175 11.806 48.379 1.00 30.28 219 HIS A O 1
ATOM 1540 N N . TYR A 1 220 ? 32.032 11.922 47.120 1.00 25.07 220 TYR A N 1
ATOM 1541 C CA . TYR A 1 220 ? 31.331 11.977 45.837 1.00 25.29 220 TYR A CA 1
ATOM 1542 C C . TYR A 1 220 ? 30.732 10.599 45.433 1.00 31.02 220 TYR A C 1
ATOM 1543 O O . TYR A 1 220 ? 29.567 10.533 45.079 1.00 31.11 220 TYR A O 1
ATOM 1552 N N . TYR A 1 221 ? 31.485 9.518 45.510 1.00 28.86 221 TYR A N 1
ATOM 1553 C CA . TYR A 1 221 ? 30.969 8.243 45.008 1.00 29.46 221 TYR A CA 1
ATOM 1554 C C . TYR A 1 221 ? 30.234 7.397 45.964 1.00 36.10 221 TYR A C 1
ATOM 1555 O O . TYR A 1 221 ? 29.270 6.740 45.563 1.00 38.27 221 TYR A O 1
ATOM 1564 N N . VAL A 1 222 ? 30.713 7.338 47.206 1.00 31.80 222 VAL A N 1
ATOM 1565 C CA . VAL A 1 222 ? 30.123 6.461 48.215 1.00 32.84 222 VAL A CA 1
ATOM 1566 C C . VAL A 1 222 ? 29.073 7.189 49.069 1.00 37.83 222 VAL A C 1
ATOM 1567 O O . VAL A 1 222 ? 28.004 6.619 49.350 1.00 36.48 222 VAL A O 1
ATOM 1571 N N . ASP A 1 223 ? 29.349 8.458 49.446 1.00 36.05 223 ASP A N 1
ATOM 1572 C CA . ASP A 1 223 ? 28.353 9.246 50.184 1.00 36.51 223 ASP A CA 1
ATOM 1573 C C . ASP A 1 223 ? 27.336 9.867 49.223 1.00 40.56 223 ASP A C 1
ATOM 1574 O O . ASP A 1 223 ? 26.359 10.459 49.691 1.00 41.59 223 ASP A O 1
ATOM 1579 N N . HIS A 1 224 ? 27.549 9.711 47.888 1.00 36.09 224 HIS A N 1
ATOM 1580 C CA . HIS A 1 224 ? 26.654 10.205 46.841 1.00 38.60 224 HIS A CA 1
ATOM 1581 C C . HIS A 1 224 ? 26.349 11.704 46.941 1.00 39.37 224 HIS A C 1
ATOM 1582 O O . HIS A 1 224 ? 25.207 12.138 46.754 1.00 37.79 224 HIS A O 1
ATOM 1589 N N . ASN A 1 225 ? 27.380 12.488 47.257 1.00 34.14 225 ASN A N 1
ATOM 1590 C CA . ASN A 1 225 ? 27.214 13.921 47.387 1.00 33.05 225 ASN A CA 1
ATOM 1591 C C . ASN A 1 225 ? 27.796 14.554 46.149 1.00 33.40 225 ASN A C 1
ATOM 1592 O O . ASN A 1 225 ? 29.012 14.550 45.987 1.00 29.06 225 ASN A O 1
ATOM 1597 N N . ASN A 1 226 ? 26.920 15.076 45.259 1.00 32.80 226 ASN A N 1
ATOM 1598 C CA . ASN A 1 226 ? 27.313 15.676 43.979 1.00 33.33 226 ASN A CA 1
ATOM 1599 C C . ASN A 1 226 ? 28.127 16.962 44.049 1.00 38.39 226 ASN A C 1
ATOM 1600 O O . ASN A 1 226 ? 28.835 17.260 43.100 1.00 38.01 226 ASN A O 1
ATOM 1605 N N . SER A 1 227 ? 28.042 17.724 45.154 1.00 35.67 227 SER A N 1
ATOM 1606 C CA . SER A 1 227 ? 28.800 18.964 45.298 1.00 34.05 227 SER A CA 1
ATOM 1607 C C . SER A 1 227 ? 30.322 18.692 45.321 1.00 34.56 227 SER A C 1
ATOM 1608 O O . SER A 1 227 ? 31.100 19.588 45.030 1.00 35.54 227 SER A O 1
ATOM 1611 N N . PHE A 1 228 ? 30.718 17.418 45.551 1.00 28.17 228 PHE A N 1
ATOM 1612 C CA . PHE A 1 228 ? 32.103 16.962 45.589 1.00 26.66 228 PHE A CA 1
ATOM 1613 C C . PHE A 1 228 ? 32.623 16.525 44.243 1.00 30.10 228 PHE A C 1
ATOM 1614 O O . PHE A 1 228 ? 33.759 16.105 44.146 1.00 28.72 228 PHE A O 1
ATOM 1622 N N . LYS A 1 229 ? 31.818 16.626 43.208 1.00 31.20 229 LYS A N 1
ATOM 1623 C CA . LYS A 1 229 ? 32.156 16.203 41.836 1.00 30.84 229 LYS A CA 1
ATOM 1624 C C . LYS A 1 229 ? 33.410 16.872 41.285 1.00 35.24 229 LYS A C 1
ATOM 1625 O O . LYS A 1 229 ? 34.332 16.186 40.856 1.00 34.81 229 LYS A O 1
ATOM 1631 N N . ASP A 1 230 ? 33.409 18.214 41.243 1.00 33.84 230 ASP A N 1
ATOM 1632 C CA . ASP A 1 230 ? 34.516 18.995 40.700 1.00 33.51 230 ASP A CA 1
ATOM 1633 C C . ASP A 1 230 ? 35.851 18.609 41.317 1.00 36.14 230 ASP A C 1
ATOM 1634 O O . ASP A 1 230 ? 36.783 18.343 40.577 1.00 34.21 230 ASP A O 1
ATOM 1639 N N . ASP A 1 231 ? 35.930 18.537 42.655 1.00 32.50 231 ASP A N 1
ATOM 1640 C CA . ASP A 1 231 ? 37.161 18.161 43.351 1.00 30.70 231 ASP A CA 1
ATOM 1641 C C . ASP A 1 231 ? 37.563 16.707 43.113 1.00 31.78 231 ASP A C 1
ATOM 1642 O O . ASP A 1 231 ? 38.736 16.463 42.913 1.00 30.94 231 ASP A O 1
ATOM 1647 N N . ALA A 1 232 ? 36.600 15.762 43.104 1.00 27.62 232 ALA A N 1
ATOM 1648 C CA . ALA A 1 232 ? 36.864 14.337 42.868 1.00 27.96 232 ALA A CA 1
ATOM 1649 C C . ALA A 1 232 ? 37.452 14.108 41.483 1.00 33.37 232 ALA A C 1
ATOM 1650 O O . ALA A 1 232 ? 38.374 13.308 41.337 1.00 32.82 232 ALA A O 1
ATOM 1652 N N . LEU A 1 233 ? 36.903 14.796 40.464 1.00 31.77 233 LEU A N 1
ATOM 1653 C CA . LEU A 1 233 ? 37.371 14.679 39.084 1.00 32.23 233 LEU A CA 1
ATOM 1654 C C . LEU A 1 233 ? 38.787 15.257 38.961 1.00 34.90 233 LEU A C 1
ATOM 1655 O O . LEU A 1 233 ? 39.613 14.662 38.272 1.00 32.97 233 LEU A O 1
ATOM 1660 N N . LYS A 1 234 ? 39.081 16.387 39.658 1.00 31.56 234 LYS A N 1
ATOM 1661 C CA . LYS A 1 234 ? 40.422 16.989 39.695 1.00 32.26 234 LYS A CA 1
ATOM 1662 C C . LYS A 1 234 ? 41.434 15.990 40.264 1.00 35.29 234 LYS A C 1
ATOM 1663 O O . LYS A 1 234 ? 42.491 15.772 39.673 1.00 34.95 234 LYS A O 1
ATOM 1669 N N . ILE A 1 235 ? 41.075 15.334 41.379 1.00 31.37 235 ILE A N 1
ATOM 1670 C CA . ILE A 1 235 ? 41.923 14.335 42.032 1.00 28.27 235 ILE A CA 1
ATOM 1671 C C . ILE A 1 235 ? 42.094 13.125 41.113 1.00 31.84 235 ILE A C 1
ATOM 1672 O O . ILE A 1 235 ? 43.217 12.632 40.982 1.00 32.01 235 ILE A O 1
ATOM 1677 N N . ALA A 1 236 ? 40.977 12.636 40.513 1.00 28.59 236 ALA A N 1
ATOM 1678 C CA . ALA A 1 236 ? 40.946 11.501 39.592 1.00 29.57 236 ALA A CA 1
ATOM 1679 C C . ALA A 1 236 ? 41.917 11.739 38.435 1.00 33.81 236 ALA A C 1
ATOM 1680 O O . ALA A 1 236 ? 42.754 10.879 38.165 1.00 32.36 236 ALA A O 1
ATOM 1682 N N . HIS A 1 237 ? 41.830 12.921 37.787 1.00 30.13 237 HIS A N 1
ATOM 1683 C CA . HIS A 1 237 ? 42.685 13.297 36.674 1.00 31.54 237 HIS A CA 1
ATOM 1684 C C . HIS A 1 237 ? 44.155 13.231 37.057 1.00 36.99 237 HIS A C 1
ATOM 1685 O O . HIS A 1 237 ? 44.926 12.635 36.316 1.00 36.38 237 HIS A O 1
ATOM 1692 N N . ALA A 1 238 ? 44.529 13.811 38.229 1.00 33.76 238 ALA A N 1
ATOM 1693 C CA . ALA A 1 238 ? 45.908 13.818 38.723 1.00 33.20 238 ALA A CA 1
ATOM 1694 C C . ALA A 1 238 ? 46.371 12.407 39.069 1.00 37.49 238 ALA A C 1
ATOM 1695 O O . ALA A 1 238 ? 47.473 12.029 38.709 1.00 39.30 238 ALA A O 1
ATOM 1697 N N . TYR A 1 239 ? 45.521 11.630 39.748 1.00 32.79 239 TYR A N 1
ATOM 1698 C CA . TYR A 1 239 ? 45.802 10.261 40.131 1.00 31.59 239 TYR A CA 1
ATOM 1699 C C . TYR A 1 239 ? 46.108 9.366 38.909 1.00 38.36 239 TYR A C 1
ATOM 1700 O O . TYR A 1 239 ? 47.096 8.640 38.938 1.00 39.37 239 TYR A O 1
ATOM 1709 N N . LEU A 1 240 ? 45.259 9.414 37.854 1.00 34.15 240 LEU A N 1
ATOM 1710 C CA . LEU A 1 240 ? 45.413 8.629 36.618 1.00 34.29 240 LEU A CA 1
ATOM 1711 C C . LEU A 1 240 ? 46.689 8.960 35.839 1.00 41.20 240 LEU A C 1
ATOM 1712 O O . LEU A 1 240 ? 47.278 8.075 35.211 1.00 41.84 240 LEU A O 1
ATOM 1717 N N . GLN A 1 241 ? 47.122 10.225 35.906 1.00 39.55 241 GLN A N 1
ATOM 1718 C CA . GLN A 1 241 ? 48.343 10.700 35.261 1.00 40.42 241 GLN A CA 1
ATOM 1719 C C . GLN A 1 241 ? 49.623 10.371 36.043 1.00 46.65 241 GLN A C 1
ATOM 1720 O O . GLN A 1 241 ? 50.556 9.796 35.480 1.00 48.96 241 GLN A O 1
ATOM 1726 N N . LEU A 1 242 ? 49.665 10.749 37.330 1.00 42.41 242 LEU A N 1
ATOM 1727 C CA . LEU A 1 242 ? 50.836 10.662 38.191 1.00 42.01 242 LEU A CA 1
ATOM 1728 C C . LEU A 1 242 ? 51.148 9.326 38.840 1.00 43.35 242 LEU A C 1
ATOM 1729 O O . LEU A 1 242 ? 52.310 9.025 39.099 1.00 44.08 242 LEU A O 1
ATOM 1734 N N . PHE A 1 243 ? 50.127 8.583 39.193 1.00 36.88 243 PHE A N 1
ATOM 1735 C CA . PHE A 1 243 ? 50.289 7.330 39.914 1.00 34.58 243 PHE A CA 1
ATOM 1736 C C . PHE A 1 243 ? 50.372 6.160 38.931 1.00 39.12 243 PHE A C 1
ATOM 1737 O O . PHE A 1 243 ? 49.842 6.259 37.830 1.00 38.14 243 PHE A O 1
ATOM 1745 N N . PRO A 1 244 ? 51.057 5.057 39.288 1.00 34.72 244 PRO A N 1
ATOM 1746 C CA . PRO A 1 244 ? 51.092 3.908 38.368 1.00 33.81 244 PRO A CA 1
ATOM 1747 C C . PRO A 1 244 ? 49.711 3.224 38.232 1.00 36.04 244 PRO A C 1
ATOM 1748 O O . PRO A 1 244 ? 49.001 3.012 39.212 1.00 37.46 244 PRO A O 1
ATOM 1752 N N . THR A 1 245 ? 49.327 2.911 37.011 1.00 30.43 245 THR A N 1
ATOM 1753 C CA . THR A 1 245 ? 48.074 2.238 36.727 1.00 29.69 245 THR A CA 1
ATOM 1754 C C . THR A 1 245 ? 48.194 0.778 37.256 1.00 33.86 245 THR A C 1
ATOM 1755 O O . THR A 1 245 ? 49.164 0.086 36.883 1.00 31.40 245 THR A O 1
ATOM 1759 N N . PRO A 1 246 ? 47.241 0.288 38.089 1.00 31.56 246 PRO A N 1
ATOM 1760 C CA . PRO A 1 246 ? 47.294 -1.128 38.487 1.00 31.70 246 PRO A CA 1
ATOM 1761 C C . PRO A 1 246 ? 46.930 -2.062 37.321 1.00 33.43 246 PRO A C 1
ATOM 1762 O O . PRO A 1 246 ? 46.184 -1.672 36.437 1.00 33.93 246 PRO A O 1
ATOM 1766 N N . TYR A 1 247 ? 47.432 -3.284 37.333 1.00 27.09 247 TYR A N 1
ATOM 1767 C CA . TYR A 1 247 ? 47.046 -4.266 36.341 1.00 26.63 247 TYR A CA 1
ATOM 1768 C C . TYR A 1 247 ? 45.751 -4.817 36.899 1.00 31.38 247 TYR A C 1
ATOM 1769 O O . TYR A 1 247 ? 45.714 -5.326 38.019 1.00 30.49 247 TYR A O 1
ATOM 1778 N N . GLN A 1 248 ? 44.664 -4.612 36.166 1.00 29.96 248 GLN A N 1
ATOM 1779 C CA . GLN A 1 248 ? 43.322 -4.938 36.640 1.00 31.01 248 GLN A CA 1
ATOM 1780 C C . GLN A 1 248 ? 42.683 -6.108 35.902 1.00 33.41 248 GLN A C 1
ATOM 1781 O O . GLN A 1 248 ? 42.592 -6.085 34.669 1.00 32.15 248 GLN A O 1
ATOM 1787 N N . VAL A 1 249 ? 42.281 -7.164 36.656 1.00 28.97 249 VAL A N 1
ATOM 1788 C CA . VAL A 1 249 ? 41.646 -8.371 36.062 1.00 28.65 249 VAL A CA 1
ATOM 1789 C C . VAL A 1 249 ? 40.293 -8.610 36.726 1.00 33.05 249 VAL A C 1
ATOM 1790 O O . VAL A 1 249 ? 40.209 -8.577 37.957 1.00 31.62 249 VAL A O 1
ATOM 1794 N N . CYS A 1 250 ? 39.237 -8.828 35.903 1.00 29.87 250 CYS A N 1
ATOM 1795 C CA . CYS A 1 250 ? 37.865 -8.993 36.367 1.00 31.28 250 CYS A CA 1
ATOM 1796 C C . CYS A 1 250 ? 37.222 -10.305 35.970 1.00 35.19 250 CYS A C 1
ATOM 1797 O O . CYS A 1 250 ? 37.633 -10.943 35.008 1.00 33.93 250 CYS A O 1
ATOM 1800 N N . TYR A 1 251 ? 36.271 -10.754 36.794 1.00 32.47 251 TYR A N 1
ATOM 1801 C CA . TYR A 1 251 ? 35.586 -12.037 36.672 1.00 33.70 251 TYR A CA 1
ATOM 1802 C C . TYR A 1 251 ? 34.139 -11.935 37.138 1.00 40.00 251 TYR A C 1
ATOM 1803 O O . TYR A 1 251 ? 33.814 -11.112 38.001 1.00 36.59 251 TYR A O 1
ATOM 1812 N N . GLU A 1 252 ? 33.267 -12.768 36.553 1.00 40.61 252 GLU A N 1
ATOM 1813 C CA . GLU A 1 252 ? 31.865 -12.851 36.951 1.00 42.17 252 GLU A CA 1
ATOM 1814 C C . GLU A 1 252 ? 31.609 -14.246 37.489 1.00 47.22 252 GLU A C 1
ATOM 1815 O O . GLU A 1 252 ? 32.144 -15.212 36.940 1.00 46.83 252 GLU A O 1
ATOM 1821 N N . TRP A 1 253 ? 30.843 -14.350 38.584 1.00 45.08 253 TRP A N 1
ATOM 1822 C CA . TRP A 1 253 ? 30.480 -15.636 39.170 1.00 47.67 253 TRP A CA 1
ATOM 1823 C C . TRP A 1 253 ? 29.317 -16.181 38.368 1.00 56.28 253 TRP A C 1
ATOM 1824 O O . TRP A 1 253 ? 28.256 -15.550 38.311 1.00 56.12 253 TRP A O 1
ATOM 1835 N N . LYS A 1 254 ? 29.537 -17.307 37.690 1.00 56.43 254 LYS A N 1
ATOM 1836 C CA . LYS A 1 254 ? 28.509 -17.907 36.862 1.00 60.52 254 LYS A CA 1
ATOM 1837 C C . LYS A 1 254 ? 28.592 -19.413 36.938 1.00 69.81 254 LYS A C 1
ATOM 1838 O O . LYS A 1 254 ? 29.554 -20.007 36.432 1.00 70.16 254 LYS A O 1
ATOM 1844 N N . ALA A 1 255 ? 27.571 -20.023 37.589 1.00 69.34 255 ALA A N 1
ATOM 1845 C CA . ALA A 1 255 ? 27.402 -21.467 37.781 1.00 70.93 255 ALA A CA 1
ATOM 1846 C C . ALA A 1 255 ? 28.576 -22.135 38.520 1.00 75.14 255 ALA A C 1
ATOM 1847 O O . ALA A 1 255 ? 29.312 -22.936 37.928 1.00 76.16 255 ALA A O 1
ATOM 1849 N N . ARG A 1 256 ? 28.737 -21.799 39.822 1.00 69.72 256 ARG A N 1
ATOM 1850 C CA . ARG A 1 256 ? 29.759 -22.325 40.742 1.00 68.82 256 ARG A CA 1
ATOM 1851 C C . ARG A 1 256 ? 31.257 -22.096 40.369 1.00 71.35 256 ARG A C 1
ATOM 1852 O O . ARG A 1 256 ? 32.138 -22.711 40.977 1.00 71.65 256 ARG A O 1
ATOM 1860 N N . TRP A 1 257 ? 31.542 -21.160 39.430 1.00 65.40 257 TRP A N 1
ATOM 1861 C CA . TRP A 1 257 ? 32.909 -20.824 39.006 1.00 63.30 257 TRP A CA 1
ATOM 1862 C C . TRP A 1 257 ? 33.038 -19.352 38.626 1.00 58.14 257 TRP A C 1
ATOM 1863 O O . TRP A 1 257 ? 32.056 -18.736 38.195 1.00 56.42 257 TRP A O 1
ATOM 1874 N N . PHE A 1 258 ? 34.272 -18.815 38.690 1.00 49.83 258 PHE A N 1
ATOM 1875 C CA . PHE A 1 258 ? 34.557 -17.473 38.176 1.00 46.34 258 PHE A CA 1
ATOM 1876 C C . PHE A 1 258 ? 34.890 -17.627 36.714 1.00 51.28 258 PHE A C 1
ATOM 1877 O O . PHE A 1 258 ? 35.591 -18.569 36.336 1.00 51.32 258 PHE A O 1
ATOM 1885 N N . ASN A 1 259 ? 34.366 -16.723 35.886 1.00 48.39 259 ASN A N 1
ATOM 1886 C CA . ASN A 1 259 ? 34.599 -16.669 34.441 1.00 47.33 259 ASN A CA 1
ATOM 1887 C C . ASN A 1 259 ? 35.112 -15.253 34.122 1.00 46.81 259 ASN A C 1
ATOM 1888 O O . ASN A 1 259 ? 34.546 -14.268 34.615 1.00 44.39 259 ASN A O 1
ATOM 1893 N N . LYS A 1 260 ? 36.183 -15.163 33.304 1.00 40.33 260 LYS A N 1
ATOM 1894 C CA . LYS A 1 260 ? 36.828 -13.911 32.897 1.00 39.32 260 LYS A CA 1
ATOM 1895 C C . LYS A 1 260 ? 35.795 -12.962 32.304 1.00 44.51 260 LYS A C 1
ATOM 1896 O O . LYS A 1 260 ? 34.853 -13.402 31.651 1.00 45.97 260 LYS A O 1
ATOM 1902 N N . ILE A 1 261 ? 35.960 -11.669 32.545 1.00 38.97 261 ILE A N 1
ATOM 1903 C CA . ILE A 1 261 ? 35.100 -10.649 31.964 1.00 38.43 261 ILE A CA 1
ATOM 1904 C C . ILE A 1 261 ? 35.929 -9.356 31.813 1.00 38.83 261 ILE A C 1
ATOM 1905 O O . ILE A 1 261 ? 36.856 -9.133 32.602 1.00 37.66 261 ILE A O 1
ATOM 1910 N N . ASP A 1 262 ? 35.617 -8.531 30.800 1.00 33.53 262 ASP A N 1
ATOM 1911 C CA . ASP A 1 262 ? 36.267 -7.237 30.643 1.00 31.31 262 ASP A CA 1
ATOM 1912 C C . ASP A 1 262 ? 35.839 -6.352 31.831 1.00 36.87 262 ASP A C 1
ATOM 1913 O O . ASP A 1 262 ? 34.656 -6.301 32.159 1.00 36.31 262 ASP A O 1
ATOM 1918 N N . CYS A 1 263 ? 36.802 -5.664 32.461 1.00 33.23 263 CYS A N 1
ATOM 1919 C CA . CYS A 1 263 ? 36.570 -4.799 33.614 1.00 33.26 263 CYS A CA 1
ATOM 1920 C C . CYS A 1 263 ? 35.700 -3.647 33.278 1.00 39.87 263 CYS A C 1
ATOM 1921 O O . CYS A 1 263 ? 34.928 -3.201 34.127 1.00 37.18 263 CYS A O 1
ATOM 1924 N N . LEU A 1 264 ? 35.872 -3.115 32.070 1.00 40.17 264 LEU A N 1
ATOM 1925 C CA . LEU A 1 264 ? 35.052 -1.985 31.655 1.00 43.07 264 LEU A CA 1
ATOM 1926 C C . LEU A 1 264 ? 33.632 -2.421 31.334 1.00 48.42 264 LEU A C 1
ATOM 1927 O O . LEU A 1 264 ? 32.701 -1.666 31.614 1.00 49.96 264 LEU A O 1
ATOM 1932 N N . LYS A 1 265 ? 33.449 -3.691 30.911 1.00 44.61 265 LYS A N 1
ATOM 1933 C CA . LYS A 1 265 ? 32.111 -4.253 30.708 1.00 46.11 265 LYS A CA 1
ATOM 1934 C C . LYS A 1 265 ? 31.449 -4.374 32.097 1.00 52.59 265 LYS A C 1
ATOM 1935 O O . LYS A 1 265 ? 30.269 -4.060 32.247 1.00 53.41 265 LYS A O 1
ATOM 1941 N N . LEU A 1 266 ? 32.247 -4.751 33.117 1.00 48.97 266 LEU A N 1
ATOM 1942 C CA . LEU A 1 266 ? 31.845 -4.909 34.511 1.00 49.34 266 LEU A CA 1
ATOM 1943 C C . LEU A 1 266 ? 31.162 -3.685 35.126 1.00 55.42 266 LEU A C 1
ATOM 1944 O O . LEU A 1 266 ? 30.138 -3.849 35.784 1.00 55.30 266 LEU A O 1
ATOM 1949 N N . GLU A 1 267 ? 31.723 -2.473 34.917 1.00 54.67 267 GLU A N 1
ATOM 1950 C CA . GLU A 1 267 ? 31.188 -1.209 35.450 1.00 56.36 267 GLU A CA 1
ATOM 1951 C C . GLU A 1 267 ? 29.786 -0.890 34.912 1.00 65.38 267 GLU A C 1
ATOM 1952 O O . GLU A 1 267 ? 29.081 -0.089 35.517 1.00 67.03 267 GLU A O 1
ATOM 1958 N N . ARG A 1 268 ? 29.361 -1.556 33.828 1.00 62.94 268 ARG A N 1
ATOM 1959 C CA . ARG A 1 268 ? 28.035 -1.386 33.239 1.00 64.67 268 ARG A CA 1
ATOM 1960 C C . ARG A 1 268 ? 26.963 -2.252 33.926 1.00 70.04 268 ARG A C 1
ATOM 1961 O O . ARG A 1 268 ? 25.771 -2.039 33.688 1.00 70.90 268 ARG A O 1
ATOM 1969 N N . LEU A 1 269 ? 27.375 -3.228 34.759 1.00 67.09 269 LEU A N 1
ATOM 1970 C CA . LEU A 1 269 ? 26.470 -4.204 35.384 1.00 68.38 269 LEU A CA 1
ATOM 1971 C C . LEU A 1 269 ? 25.779 -3.885 36.749 1.00 74.32 269 LEU A C 1
ATOM 1972 O O . LEU A 1 269 ? 26.116 -4.470 37.780 1.00 72.84 269 LEU A O 1
ATOM 1977 N N . LYS A 1 270 ? 24.728 -3.026 36.698 1.00 73.14 270 LYS A N 1
ATOM 1978 C CA . LYS A 1 270 ? 23.869 -2.582 37.808 1.00 87.47 270 LYS A CA 1
ATOM 1979 C C . LYS A 1 270 ? 24.629 -1.865 38.903 1.00 109.24 270 LYS A C 1
ATOM 1980 O O . LYS A 1 270 ? 24.896 -0.676 38.764 1.00 73.80 270 LYS A O 1
ATOM 1986 N N . ALA B 1 24 ? 18.142 10.878 81.103 1.00 81.53 24 ALA B N 1
ATOM 1987 C CA . ALA B 1 24 ? 19.055 10.733 79.965 1.00 77.26 24 ALA B CA 1
ATOM 1988 C C . ALA B 1 24 ? 19.460 9.267 79.771 1.00 78.74 24 ALA B C 1
ATOM 1989 O O . ALA B 1 24 ? 19.370 8.745 78.658 1.00 76.47 24 ALA B O 1
ATOM 1991 N N . THR B 1 25 ? 19.904 8.612 80.863 1.00 75.70 25 THR B N 1
ATOM 1992 C CA . THR B 1 25 ? 20.264 7.192 80.944 1.00 73.71 25 THR B CA 1
ATOM 1993 C C . THR B 1 25 ? 19.042 6.305 80.610 1.00 76.91 25 THR B C 1
ATOM 1994 O O . THR B 1 25 ? 19.221 5.257 80.000 1.00 74.77 25 THR B O 1
ATOM 1998 N N . ASN B 1 26 ? 17.811 6.755 80.947 1.00 74.80 26 ASN B N 1
ATOM 1999 C CA . ASN B 1 26 ? 16.566 6.050 80.622 1.00 74.76 26 ASN B CA 1
ATOM 2000 C C . ASN B 1 26 ? 16.389 5.954 79.113 1.00 71.64 26 ASN B C 1
ATOM 2001 O O . ASN B 1 26 ? 16.099 4.872 78.609 1.00 70.08 26 ASN B O 1
ATOM 2006 N N . ASP B 1 27 ? 16.605 7.075 78.393 1.00 64.91 27 ASP B N 1
ATOM 2007 C CA . ASP B 1 27 ? 16.527 7.140 76.932 1.00 61.92 27 ASP B CA 1
ATOM 2008 C C . ASP B 1 27 ? 17.563 6.236 76.291 1.00 57.09 27 ASP B C 1
ATOM 2009 O O . ASP B 1 27 ? 17.257 5.571 75.297 1.00 56.37 27 ASP B O 1
ATOM 2014 N N . GLU B 1 28 ? 18.792 6.211 76.854 1.00 47.80 28 GLU B N 1
ATOM 2015 C CA . GLU B 1 28 ? 19.873 5.394 76.307 1.00 43.64 28 GLU B CA 1
ATOM 2016 C C . GLU B 1 28 ? 19.593 3.919 76.468 1.00 47.34 28 GLU B C 1
ATOM 2017 O O . GLU B 1 28 ? 19.859 3.161 75.537 1.00 45.14 28 GLU B O 1
ATOM 2023 N N . GLU B 1 29 ? 18.985 3.511 77.604 1.00 44.60 29 GLU B N 1
ATOM 2024 C CA . GLU B 1 29 ? 18.626 2.109 77.823 1.00 45.66 29 GLU B CA 1
ATOM 2025 C C . GLU B 1 29 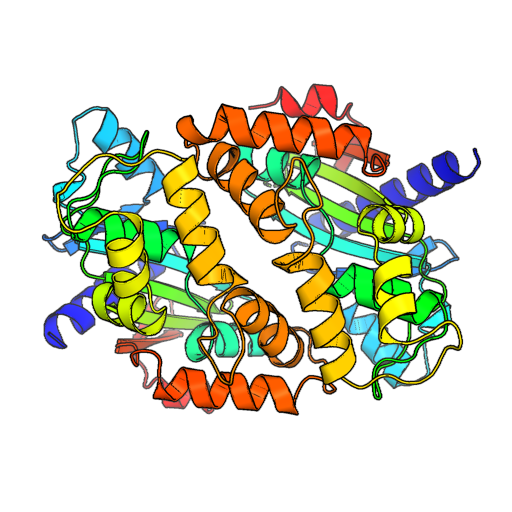? 17.578 1.695 76.789 1.00 50.57 29 GLU B C 1
ATOM 2026 O O . GLU B 1 29 ? 17.699 0.616 76.205 1.00 51.60 29 GLU B O 1
ATOM 2032 N N . LYS B 1 30 ? 16.582 2.574 76.537 1.00 46.73 30 LYS B N 1
ATOM 2033 C CA . LYS B 1 30 ? 15.525 2.374 75.547 1.00 48.18 30 LYS B CA 1
ATOM 2034 C C . LYS B 1 30 ? 16.107 2.231 74.156 1.00 47.86 30 LYS B C 1
ATOM 2035 O O . LYS B 1 30 ? 15.703 1.327 73.434 1.00 49.23 30 LYS B O 1
ATOM 2041 N N . LEU B 1 31 ? 17.094 3.078 73.804 1.00 40.32 31 LEU B N 1
ATOM 2042 C CA . LEU B 1 31 ? 17.743 3.055 72.499 1.00 39.33 31 LEU B CA 1
ATOM 2043 C C . LEU B 1 31 ? 18.501 1.754 72.262 1.00 42.68 31 LEU B C 1
ATOM 2044 O O . LEU B 1 31 ? 18.448 1.235 71.155 1.00 43.55 31 LEU B O 1
ATOM 2049 N N . ALA B 1 32 ? 19.203 1.234 73.286 1.00 39.23 32 ALA B N 1
ATOM 2050 C CA . ALA B 1 32 ? 19.978 -0.010 73.200 1.00 38.20 32 ALA B CA 1
ATOM 2051 C C . ALA B 1 32 ? 19.060 -1.209 72.962 1.00 44.17 32 ALA B C 1
ATOM 2052 O O . ALA B 1 32 ? 19.383 -2.051 72.122 1.00 42.68 32 ALA B O 1
ATOM 2054 N N . ASP B 1 33 ? 17.888 -1.255 73.644 1.00 42.65 33 ASP B N 1
ATOM 2055 C CA . ASP B 1 33 ? 16.902 -2.317 73.420 1.00 45.21 33 ASP B CA 1
ATOM 2056 C C . ASP B 1 33 ? 16.277 -2.231 72.018 1.00 48.98 33 ASP B C 1
ATOM 2057 O O . ASP B 1 33 ? 16.040 -3.269 71.411 1.00 49.09 33 ASP B O 1
ATOM 2062 N N . ILE B 1 34 ? 16.055 -0.997 71.490 1.00 45.72 34 ILE B N 1
ATOM 2063 C CA . ILE B 1 34 ? 15.558 -0.764 70.132 1.00 46.97 34 ILE B CA 1
ATOM 2064 C C . ILE B 1 34 ? 16.565 -1.371 69.138 1.00 49.52 34 ILE B C 1
ATOM 2065 O O . ILE B 1 34 ? 16.148 -2.109 68.249 1.00 51.33 34 ILE B O 1
ATOM 2070 N N . VAL B 1 35 ? 17.884 -1.100 69.319 1.00 43.21 35 VAL B N 1
ATOM 2071 C CA . VAL B 1 35 ? 18.951 -1.629 68.446 1.00 41.02 35 VAL B CA 1
ATOM 2072 C C . VAL B 1 35 ? 19.002 -3.136 68.575 1.00 44.08 35 VAL B C 1
ATOM 2073 O O . VAL B 1 35 ? 18.894 -3.829 67.561 1.00 44.88 35 VAL B O 1
ATOM 2077 N N . GLU B 1 36 ? 19.122 -3.632 69.824 1.00 37.22 36 GLU B N 1
ATOM 2078 C CA . GLU B 1 36 ? 19.185 -5.051 70.086 1.00 38.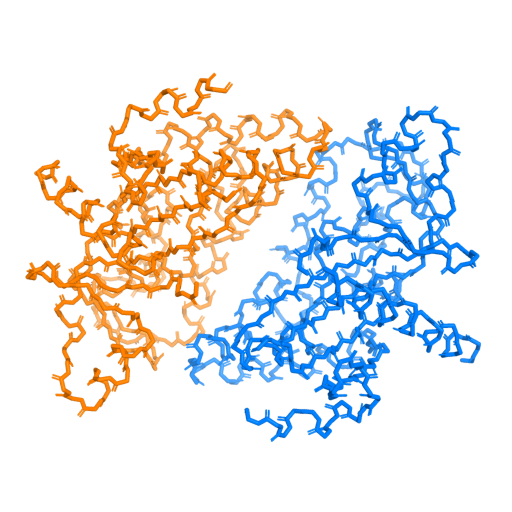72 36 GLU B CA 1
ATOM 2079 C C . GLU B 1 36 ? 18.001 -5.819 69.489 1.00 47.75 36 GLU B C 1
ATOM 2080 O O . GLU B 1 36 ? 18.233 -6.843 68.854 1.00 48.97 36 GLU B O 1
ATOM 2086 N N . ASN B 1 37 ? 16.748 -5.337 69.681 1.00 48.73 37 ASN B N 1
ATOM 2087 C CA . ASN B 1 37 ? 15.553 -6.015 69.148 1.00 53.34 37 ASN B CA 1
ATOM 2088 C C . ASN B 1 37 ? 15.616 -6.099 67.640 1.00 60.37 37 ASN B C 1
ATOM 2089 O O . ASN B 1 37 ? 15.307 -7.151 67.099 1.00 62.76 37 ASN B O 1
ATOM 2094 N N . GLU B 1 38 ? 16.081 -5.023 66.966 1.00 57.17 38 GLU B N 1
ATOM 2095 C CA . GLU B 1 38 ? 16.243 -4.987 65.518 1.00 58.97 38 GLU B CA 1
ATOM 2096 C C . GLU B 1 38 ? 17.299 -6.001 65.053 1.00 65.17 38 GLU B C 1
ATOM 2097 O O . GLU B 1 38 ? 16.976 -6.793 64.186 1.00 69.78 38 GLU B O 1
ATOM 2103 N N . ILE B 1 39 ? 18.527 -6.023 65.646 1.00 59.43 39 ILE B N 1
ATOM 2104 C CA . ILE B 1 39 ? 19.564 -7.013 65.276 1.00 59.73 39 ILE B CA 1
ATOM 2105 C C . ILE B 1 39 ? 18.988 -8.438 65.460 1.00 65.68 39 ILE B C 1
ATOM 2106 O O . ILE B 1 39 ? 19.114 -9.277 64.571 1.00 68.20 39 ILE B O 1
ATOM 2111 N N . GLU B 1 40 ? 18.333 -8.675 66.609 1.00 61.02 40 GLU B N 1
ATOM 2112 C CA . GLU B 1 40 ? 17.685 -9.925 66.982 1.00 63.25 40 GLU B CA 1
ATOM 2113 C C . GLU B 1 40 ? 16.652 -10.352 65.907 1.00 72.01 40 GLU B C 1
ATOM 2114 O O . GLU B 1 40 ? 16.749 -11.468 65.396 1.00 73.73 40 GLU B O 1
ATOM 2120 N N . LYS B 1 41 ? 15.731 -9.430 65.515 1.00 70.61 41 LYS B N 1
ATOM 2121 C CA . LYS B 1 41 ? 14.691 -9.600 64.481 1.00 75.24 41 LYS B CA 1
ATOM 2122 C C . LYS B 1 41 ? 15.324 -9.984 63.151 1.00 82.84 41 LYS B C 1
ATOM 2123 O O . LYS B 1 41 ? 14.827 -10.888 62.483 1.00 87.61 41 LYS B O 1
ATOM 2129 N N . GLU B 1 42 ? 16.430 -9.306 62.788 1.00 78.00 42 GLU B N 1
ATOM 2130 C CA . GLU B 1 42 ? 17.188 -9.543 61.561 1.00 80.52 42 GLU B CA 1
ATOM 2131 C C . GLU B 1 42 ? 17.855 -10.925 61.569 1.00 86.73 42 GLU B C 1
ATOM 2132 O O . GLU B 1 42 ? 17.841 -11.595 60.538 1.00 91.50 42 GLU B O 1
ATOM 2138 N N . ILE B 1 43 ? 18.414 -11.358 62.717 1.00 79.49 43 ILE B N 1
ATOM 2139 C CA . ILE B 1 43 ? 19.060 -12.672 62.814 1.00 95.80 43 ILE B CA 1
ATOM 2140 C C . ILE B 1 43 ? 18.095 -13.857 62.547 1.00 116.79 43 ILE B C 1
ATOM 2141 O O . ILE B 1 43 ? 17.207 -14.198 63.337 1.00 75.49 43 ILE B O 1
ATOM 2146 N N . GLU B 1 55 ? 23.358 -8.704 57.364 1.00 83.99 55 GLU B N 1
ATOM 2147 C CA . GLU B 1 55 ? 22.784 -8.209 56.115 1.00 88.06 55 GLU B CA 1
ATOM 2148 C C . GLU B 1 55 ? 22.707 -6.675 56.034 1.00 90.66 55 GLU B C 1
ATOM 2149 O O . GLU B 1 55 ? 23.108 -6.115 55.012 1.00 92.05 55 GLU B O 1
ATOM 2155 N N . ASN B 1 56 ? 22.185 -6.003 57.094 1.00 84.36 56 ASN B N 1
ATOM 2156 C CA . ASN B 1 56 ? 22.057 -4.532 57.165 1.00 81.52 56 ASN B CA 1
ATOM 2157 C C . ASN B 1 56 ? 23.047 -3.922 58.161 1.00 78.99 56 ASN B C 1
ATOM 2158 O O . ASN B 1 56 ? 23.366 -4.547 59.189 1.00 75.63 56 ASN B O 1
ATOM 2163 N N . PHE B 1 57 ? 23.515 -2.685 57.868 1.00 72.64 57 PHE B N 1
ATOM 2164 C CA . PHE B 1 57 ? 24.517 -2.054 58.712 1.00 67.47 57 PHE B CA 1
ATOM 2165 C C . PHE B 1 57 ? 24.175 -0.675 59.258 1.00 65.53 57 PHE B C 1
ATOM 2166 O O . PHE B 1 57 ? 24.653 -0.327 60.338 1.00 63.20 57 PHE B O 1
ATOM 2174 N N . TYR B 1 58 ? 23.361 0.102 58.550 1.00 61.20 58 TYR B N 1
ATOM 2175 C CA . TYR B 1 58 ? 23.026 1.458 58.972 1.00 58.11 58 TYR B CA 1
ATOM 2176 C C . TYR B 1 58 ? 21.550 1.657 59.220 1.00 58.97 58 TYR B C 1
ATOM 2177 O O . TYR B 1 58 ? 20.729 1.197 58.435 1.00 58.68 58 TYR B O 1
ATOM 2186 N N . TYR B 1 59 ? 21.208 2.341 60.330 1.00 53.15 59 TYR B N 1
ATOM 2187 C CA . TYR B 1 59 ? 19.814 2.599 60.684 1.00 54.12 59 TYR B CA 1
ATOM 2188 C C . TYR B 1 59 ? 19.601 3.987 61.230 1.00 55.85 59 TYR B C 1
ATOM 2189 O O . TYR B 1 59 ? 20.532 4.601 61.751 1.00 53.22 59 TYR B O 1
ATOM 2198 N N . TYR B 1 60 ? 18.342 4.437 61.208 1.00 53.24 60 TYR B N 1
ATOM 2199 C CA . TYR B 1 60 ? 17.935 5.654 61.892 1.00 51.59 60 TYR B CA 1
ATOM 2200 C C . TYR B 1 60 ? 16.915 5.270 62.959 1.00 55.59 60 TYR B C 1
ATOM 2201 O O . TYR B 1 60 ? 16.049 4.423 62.718 1.00 57.90 60 TYR B O 1
ATOM 2210 N N . ILE B 1 61 ? 17.000 5.911 64.120 1.00 48.69 61 ILE B N 1
ATOM 2211 C CA . ILE B 1 61 ? 15.999 5.751 65.170 1.00 49.08 61 ILE B CA 1
ATOM 2212 C C . ILE B 1 61 ? 15.299 7.087 65.237 1.00 54.41 61 ILE B C 1
ATOM 2213 O O . ILE B 1 61 ? 15.946 8.136 65.339 1.00 52.24 61 ILE B O 1
ATOM 2218 N N . LEU B 1 62 ? 13.978 7.043 65.098 1.00 56.37 62 LEU B N 1
ATOM 2219 C CA . LEU B 1 62 ? 13.132 8.220 65.108 1.00 58.89 62 LEU B CA 1
ATOM 2220 C C . LEU B 1 62 ? 12.807 8.637 66.543 1.00 64.05 62 LEU B C 1
ATOM 2221 O O . LEU B 1 62 ? 13.045 7.857 67.473 1.00 61.70 62 LEU B O 1
ATOM 2226 N N . ARG B 1 63 ? 12.322 9.893 66.728 1.00 64.17 63 ARG B N 1
ATOM 2227 C CA . ARG B 1 63 ? 11.970 10.441 68.052 1.00 65.54 63 ARG B CA 1
ATOM 2228 C C . ARG B 1 63 ? 10.910 9.599 68.758 1.00 73.06 63 ARG B C 1
ATOM 2229 O O . ARG B 1 63 ? 10.879 9.569 69.990 1.00 73.15 63 ARG B O 1
ATOM 2237 N N . ASP B 1 64 ? 10.088 8.872 67.967 1.00 71.92 64 ASP B N 1
ATOM 2238 C CA . ASP B 1 64 ? 9.034 7.986 68.447 1.00 73.94 64 ASP B CA 1
ATOM 2239 C C . ASP B 1 64 ? 9.548 6.568 68.755 1.00 74.63 64 ASP B C 1
ATOM 2240 O O . ASP B 1 64 ? 8.759 5.702 69.113 1.00 77.02 64 ASP B O 1
ATOM 2245 N N . GLY B 1 65 ? 10.847 6.343 68.584 1.00 66.30 65 GLY B N 1
ATOM 2246 C CA . GLY B 1 65 ? 11.476 5.054 68.857 1.00 63.17 65 GLY B CA 1
ATOM 2247 C C . GLY B 1 65 ? 11.473 4.048 67.725 1.00 66.67 65 GLY B C 1
ATOM 2248 O O . GLY B 1 65 ? 12.011 2.952 67.893 1.00 64.02 65 GLY B O 1
ATOM 2249 N N . LYS B 1 66 ? 10.871 4.389 66.564 1.00 66.49 66 LYS B N 1
ATOM 2250 C CA . LYS B 1 66 ? 10.867 3.476 65.413 1.00 67.62 66 LYS B CA 1
ATOM 2251 C C . LYS B 1 66 ? 12.241 3.396 64.782 1.00 67.13 66 LYS B C 1
ATOM 2252 O O . LYS B 1 66 ? 12.954 4.398 64.749 1.00 65.44 66 LYS B O 1
ATOM 2258 N N . ILE B 1 67 ? 12.635 2.198 64.340 1.00 62.56 67 ILE B N 1
ATOM 2259 C CA . ILE B 1 67 ? 13.939 1.972 63.711 1.00 59.31 67 ILE B CA 1
ATOM 2260 C C . ILE B 1 67 ? 13.789 1.585 62.229 1.00 66.33 67 ILE B C 1
ATOM 2261 O O . ILE B 1 67 ? 12.981 0.717 61.901 1.00 68.86 67 ILE B O 1
ATOM 2266 N N . TYR B 1 68 ? 14.554 2.235 61.340 1.00 63.22 68 TYR B N 1
ATOM 2267 C CA . TYR B 1 68 ? 14.508 1.923 59.909 1.00 67.57 68 TYR B CA 1
ATOM 2268 C C . TYR B 1 68 ? 15.907 1.827 59.305 1.00 71.73 68 TYR B C 1
ATOM 2269 O O . TYR B 1 68 ? 16.751 2.658 59.650 1.00 67.66 68 TYR B O 1
ATOM 2278 N N . PRO B 1 69 ? 16.148 0.925 58.312 1.00 72.88 69 PRO B N 1
ATOM 2279 C CA . PRO B 1 69 ? 17.444 0.938 57.598 1.00 71.65 69 PRO B CA 1
ATOM 2280 C C . PRO B 1 69 ? 17.613 2.313 56.922 1.00 74.32 69 PRO B C 1
ATOM 2281 O O . PRO B 1 69 ? 16.665 2.823 56.311 1.00 76.99 69 PRO B O 1
ATOM 2285 N N . ALA B 1 70 ? 18.778 2.946 57.145 1.00 66.63 70 ALA B N 1
ATOM 2286 C CA . ALA B 1 70 ? 19.118 4.298 56.705 1.00 66.46 70 ALA B CA 1
ATOM 2287 C C . ALA B 1 70 ? 18.952 4.587 55.209 1.00 75.42 70 ALA B C 1
ATOM 2288 O O . ALA B 1 70 ? 18.408 5.633 54.863 1.00 76.68 70 ALA B O 1
ATOM 2290 N N . SER B 1 71 ? 19.389 3.655 54.345 1.00 75.12 71 SER B N 1
ATOM 2291 C CA . SER B 1 71 ? 19.337 3.733 52.878 1.00 80.93 71 SER B CA 1
ATOM 2292 C C . SER B 1 71 ? 17.907 3.912 52.324 1.00 90.45 71 SER B C 1
ATOM 2293 O O . SER B 1 71 ? 17.671 4.794 51.491 1.00 93.16 71 SER B O 1
ATOM 2296 N N . ASP B 1 72 ? 16.960 3.091 52.816 1.00 87.70 72 ASP B N 1
ATOM 2297 C CA . ASP B 1 72 ? 15.557 3.128 52.393 1.00 92.17 72 ASP B CA 1
ATOM 2298 C C . ASP B 1 72 ? 14.846 4.357 52.962 1.00 92.60 72 ASP B C 1
ATOM 2299 O O . ASP B 1 72 ? 13.968 4.902 52.295 1.00 97.77 72 ASP B O 1
ATOM 2304 N N . TYR B 1 73 ? 15.233 4.798 54.183 1.00 80.79 73 TYR B N 1
ATOM 2305 C CA . TYR B 1 73 ? 14.666 5.987 54.816 1.00 78.32 73 TYR B CA 1
ATOM 2306 C C . TYR B 1 73 ? 15.041 7.243 54.023 1.00 83.68 73 TYR B C 1
ATOM 2307 O O . TYR B 1 73 ? 14.183 8.110 53.817 1.00 86.94 73 TYR B O 1
ATOM 2316 N N . ASP B 1 74 ? 16.307 7.313 53.541 1.00 78.16 74 ASP B N 1
ATOM 2317 C CA . ASP B 1 74 ? 16.814 8.423 52.721 1.00 79.35 74 ASP B CA 1
ATOM 2318 C C . ASP B 1 74 ? 16.022 8.597 51.440 1.00 89.06 74 ASP B C 1
ATOM 2319 O O . ASP B 1 74 ? 15.823 9.740 51.024 1.00 91.72 74 ASP B O 1
ATOM 2324 N N . ILE B 1 75 ? 15.559 7.479 50.825 1.00 88.48 75 ILE B N 1
ATOM 2325 C CA . ILE B 1 75 ? 14.748 7.479 49.593 1.00 94.80 75 ILE B CA 1
ATOM 2326 C C . ILE B 1 75 ? 13.358 8.045 49.922 1.00 102.37 75 ILE B C 1
ATOM 2327 O O . ILE B 1 75 ? 12.859 8.893 49.191 1.00 106.66 75 ILE B O 1
ATOM 2332 N N . GLU B 1 76 ? 12.763 7.615 51.050 1.00 97.85 76 GLU B N 1
ATOM 2333 C CA . GLU B 1 76 ? 11.457 8.098 51.516 1.00 100.62 76 GLU B CA 1
ATOM 2334 C C . GLU B 1 76 ? 11.485 9.599 51.859 1.00 103.32 76 GLU B C 1
ATOM 2335 O O . GLU B 1 76 ? 10.512 10.307 51.585 1.00 107.43 76 GLU B O 1
ATOM 2341 N N . VAL B 1 77 ? 12.613 10.067 52.460 1.00 94.33 77 VAL B N 1
ATOM 2342 C CA . VAL B 1 77 ? 12.850 11.472 52.825 1.00 92.49 77 VAL B CA 1
ATOM 2343 C C . VAL B 1 77 ? 12.779 12.356 51.580 1.00 102.67 77 VAL B C 1
ATOM 2344 O O . VAL B 1 77 ? 11.996 13.313 51.551 1.00 105.38 77 VAL B O 1
ATOM 2348 N N . GLU B 1 78 ? 13.575 12.007 50.552 1.00 101.41 78 GLU B N 1
ATOM 2349 C CA . GLU B 1 78 ? 13.616 12.749 49.304 1.00 107.68 78 GLU B CA 1
ATOM 2350 C C . GLU B 1 78 ? 12.292 12.710 48.531 1.00 119.92 78 GLU B C 1
ATOM 2351 O O . GLU B 1 78 ? 11.953 13.717 47.913 1.00 124.95 78 GLU B O 1
ATOM 2357 N N . LYS B 1 79 ? 11.511 11.596 48.633 1.00 118.01 79 LYS B N 1
ATOM 2358 C CA . LYS B 1 79 ? 10.173 11.461 48.030 1.00 125.96 79 LYS B CA 1
ATOM 2359 C C . LYS B 1 79 ? 9.158 12.365 48.742 1.00 132.24 79 LYS B C 1
ATOM 2360 O O . LYS B 1 79 ? 8.063 12.577 48.230 1.00 138.11 79 LYS B O 1
ATOM 2366 N N . GLY B 1 80 ? 9.500 12.827 49.939 1.00 123.91 80 GLY B N 1
ATOM 2367 C CA . GLY B 1 80 ? 8.616 13.654 50.751 1.00 125.07 80 GLY B CA 1
ATOM 2368 C C . GLY B 1 80 ? 7.686 12.834 51.623 1.00 129.81 80 GLY B C 1
ATOM 2369 O O . GLY B 1 80 ? 6.764 13.388 52.230 1.00 131.72 80 GLY B O 1
ATOM 2370 N N . LYS B 1 81 ? 7.916 11.503 51.688 1.00 124.50 81 LYS B N 1
ATOM 2371 C CA . LYS B 1 81 ? 7.118 10.575 52.497 1.00 123.95 81 LYS B CA 1
ATOM 2372 C C . LYS B 1 81 ? 7.529 10.633 53.966 1.00 119.15 81 LYS B C 1
ATOM 2373 O O . LYS B 1 81 ? 6.666 10.718 54.839 1.00 120.41 81 LYS B O 1
ATOM 2379 N N . ARG B 1 82 ? 8.842 10.586 54.235 1.00 107.51 82 ARG B N 1
ATOM 2380 C CA . ARG B 1 82 ? 9.385 10.649 55.592 1.00 100.16 82 ARG B CA 1
ATOM 2381 C C . ARG B 1 82 ? 10.126 11.958 55.809 1.00 100.13 82 ARG B C 1
ATOM 2382 O O . ARG B 1 82 ? 10.524 12.606 54.842 1.00 102.36 82 ARG B O 1
ATOM 2390 N N . SER B 1 83 ? 10.294 12.350 57.074 1.00 90.90 83 SER B N 1
ATOM 2391 C CA . SER B 1 83 ? 10.971 13.586 57.438 1.00 87.17 83 SER B CA 1
ATOM 2392 C C . SER B 1 83 ? 12.319 13.311 58.052 1.00 79.26 83 SER B C 1
ATOM 2393 O O . SER B 1 83 ? 12.417 12.476 58.944 1.00 73.46 83 SER B O 1
ATOM 2396 N N . ALA B 1 84 ? 13.361 14.038 57.586 1.00 72.53 84 ALA B N 1
ATOM 2397 C CA . ALA B 1 84 ? 14.715 13.949 58.127 1.00 65.76 84 ALA B CA 1
ATOM 2398 C C . ALA B 1 84 ? 14.764 14.592 59.529 1.00 66.99 84 ALA B C 1
ATOM 2399 O O . ALA B 1 84 ? 15.654 14.267 60.316 1.00 61.88 84 ALA B O 1
ATOM 2401 N N . ASN B 1 85 ? 13.764 15.437 59.864 1.00 67.12 85 ASN B N 1
ATOM 2402 C CA . ASN B 1 85 ? 13.633 16.116 61.160 1.00 65.77 85 ASN B CA 1
ATOM 2403 C C . ASN B 1 85 ? 13.262 15.151 62.277 1.00 67.18 85 ASN B C 1
ATOM 2404 O O . ASN B 1 85 ? 13.521 15.438 63.447 1.00 64.80 85 ASN B O 1
ATOM 2409 N N . ASP B 1 86 ? 12.696 13.990 61.905 1.00 63.95 86 ASP B N 1
ATOM 2410 C CA . ASP B 1 86 ? 12.288 12.931 62.814 1.00 62.65 86 ASP B CA 1
ATOM 2411 C C . ASP B 1 86 ? 13.456 12.044 63.260 1.00 62.52 86 ASP B C 1
ATOM 2412 O O . ASP B 1 86 ? 13.281 11.293 64.208 1.00 60.98 86 ASP B O 1
ATOM 2417 N N . ILE B 1 87 ? 14.639 12.129 62.601 1.00 56.18 87 ILE B N 1
ATOM 2418 C CA . ILE B 1 87 ? 15.819 11.314 62.962 1.00 51.36 87 ILE B CA 1
ATOM 2419 C C . ILE B 1 87 ? 16.394 11.773 64.297 1.00 53.23 87 ILE B C 1
ATOM 2420 O O . ILE B 1 87 ? 16.755 12.941 64.451 1.00 54.11 87 ILE B O 1
ATOM 2425 N N . TYR B 1 88 ? 16.446 10.857 65.256 1.00 48.33 88 TYR B N 1
ATOM 2426 C CA . TYR B 1 88 ? 16.931 11.109 66.611 1.00 46.37 88 TYR B CA 1
ATOM 2427 C C . TYR B 1 88 ? 18.316 10.475 66.866 1.00 44.68 88 TYR B C 1
ATOM 2428 O O . TYR B 1 88 ? 19.143 11.047 67.586 1.00 40.62 88 TYR B O 1
ATOM 2437 N N . ALA B 1 89 ? 18.547 9.286 66.294 1.00 40.69 89 ALA B N 1
ATOM 2438 C CA . ALA B 1 89 ? 19.798 8.546 66.442 1.00 37.63 89 ALA B CA 1
ATOM 2439 C C . ALA B 1 89 ? 20.197 7.864 65.145 1.00 42.91 89 ALA B C 1
ATOM 2440 O O . ALA B 1 89 ? 19.332 7.396 64.408 1.00 45.30 89 ALA B O 1
ATOM 2442 N N . PHE B 1 90 ? 21.517 7.824 64.870 1.00 38.08 90 PHE B N 1
ATOM 2443 C CA . PHE B 1 90 ? 22.113 7.146 63.722 1.00 38.40 90 PHE B CA 1
ATOM 2444 C C . PHE B 1 90 ? 22.828 5.913 64.251 1.00 38.98 90 PHE B C 1
ATOM 2445 O O . PHE B 1 90 ? 23.572 6.020 65.218 1.00 35.65 90 PHE B O 1
ATOM 2453 N N . VAL B 1 91 ? 22.573 4.749 63.647 1.00 38.39 91 VAL B N 1
ATOM 2454 C CA . VAL B 1 91 ? 23.144 3.473 64.070 1.00 37.59 91 VAL B CA 1
ATOM 2455 C C . VAL B 1 91 ? 24.091 2.930 63.005 1.00 45.78 91 VAL B C 1
ATOM 2456 O O . VAL B 1 91 ? 23.696 2.794 61.860 1.00 45.61 91 VAL B O 1
ATOM 2460 N N . GLU B 1 92 ? 25.332 2.605 63.403 1.00 46.28 92 GLU B N 1
ATOM 2461 C CA . GLU B 1 92 ? 26.329 1.969 62.548 1.00 48.90 92 GLU B CA 1
ATOM 2462 C C . GLU B 1 92 ? 26.605 0.583 63.142 1.00 52.32 92 GLU B C 1
ATOM 2463 O O . GLU B 1 92 ? 27.070 0.475 64.280 1.00 49.60 92 GLU B O 1
ATOM 2469 N N . THR B 1 93 ? 26.313 -0.464 62.367 1.00 52.69 93 THR B N 1
ATOM 2470 C CA . THR B 1 93 ? 26.530 -1.841 62.786 1.00 53.19 93 THR B CA 1
ATOM 2471 C C . THR B 1 93 ? 27.747 -2.434 62.096 1.00 57.65 93 THR B C 1
ATOM 2472 O O . THR B 1 93 ? 27.831 -2.415 60.884 1.00 59.60 93 THR B O 1
ATOM 2476 N N . ASP B 1 94 ? 28.702 -2.920 62.877 1.00 53.59 94 ASP B N 1
ATOM 2477 C CA . ASP B 1 94 ? 29.882 -3.622 62.383 1.00 54.63 94 ASP B CA 1
ATOM 2478 C C . ASP B 1 94 ? 29.672 -5.079 62.787 1.00 58.29 94 ASP B C 1
ATOM 2479 O O . ASP B 1 94 ? 29.141 -5.359 63.874 1.00 56.93 94 ASP B O 1
ATOM 2484 N N . VAL B 1 95 ? 30.087 -5.993 61.931 1.00 56.03 95 VAL B N 1
ATOM 2485 C CA . VAL B 1 95 ? 29.991 -7.421 62.175 1.00 58.54 95 VAL B CA 1
ATOM 2486 C C . VAL B 1 95 ? 31.413 -7.971 62.184 1.00 64.36 95 VAL B C 1
ATOM 2487 O O . VAL B 1 95 ? 32.216 -7.630 61.314 1.00 66.61 95 VAL B O 1
ATOM 2491 N N . THR B 1 96 ? 31.733 -8.772 63.192 1.00 59.97 96 THR B N 1
ATOM 2492 C CA . THR B 1 96 ? 33.071 -9.308 63.362 1.00 61.56 96 THR B CA 1
ATOM 2493 C C . THR B 1 96 ? 33.075 -10.806 63.659 1.00 68.11 96 THR B C 1
ATOM 2494 O O . THR B 1 96 ? 32.072 -11.351 64.116 1.00 67.67 96 THR B O 1
ATOM 2498 N N . ARG B 1 97 ? 34.203 -11.466 63.379 1.00 67.97 97 ARG B N 1
ATOM 2499 C CA . ARG B 1 97 ? 34.406 -12.892 63.606 1.00 71.73 97 ARG B CA 1
ATOM 2500 C C . ARG B 1 97 ? 35.696 -13.159 64.399 1.00 77.02 97 ARG B C 1
ATOM 2501 O O . ARG B 1 97 ? 36.011 -14.309 64.712 1.00 79.97 97 ARG B O 1
ATOM 2509 N N . ASP B 1 98 ? 36.410 -12.082 64.761 1.00 71.45 98 ASP B N 1
ATOM 2510 C CA . ASP B 1 98 ? 37.636 -12.131 65.557 1.00 71.94 98 ASP B CA 1
ATOM 2511 C C . ASP B 1 98 ? 37.361 -11.431 66.889 1.00 69.19 98 ASP B C 1
ATOM 2512 O O . ASP B 1 98 ? 36.886 -10.295 66.894 1.00 65.20 98 ASP B O 1
ATOM 2517 N N . PHE B 1 99 ? 37.601 -12.129 68.016 1.00 65.36 99 PHE B N 1
ATOM 2518 C CA . PHE B 1 99 ? 37.339 -11.587 69.349 1.00 61.80 99 PHE B CA 1
ATOM 2519 C C . PHE B 1 99 ? 38.200 -10.383 69.774 1.00 63.65 99 PHE B C 1
ATOM 2520 O O . PHE B 1 99 ? 37.694 -9.521 70.486 1.00 59.57 99 PHE B O 1
ATOM 2528 N N . ASP B 1 100 ? 39.466 -10.296 69.291 1.00 62.28 100 ASP B N 1
ATOM 2529 C CA . ASP B 1 100 ? 40.366 -9.168 69.544 1.00 60.13 100 ASP B CA 1
ATOM 2530 C C . ASP B 1 100 ? 39.822 -7.912 68.857 1.00 57.45 100 ASP B C 1
ATOM 2531 O O . ASP B 1 100 ? 39.867 -6.843 69.448 1.00 53.75 100 ASP B O 1
ATOM 2536 N N . GLU B 1 101 ? 39.313 -8.059 67.613 1.00 53.69 101 GLU B N 1
ATOM 2537 C CA . GLU B 1 101 ? 38.751 -6.989 66.792 1.00 50.35 101 GLU B CA 1
ATOM 2538 C C . GLU B 1 101 ? 37.458 -6.500 67.403 1.00 48.71 101 GLU B C 1
ATOM 2539 O O . GLU B 1 101 ? 37.238 -5.288 67.470 1.00 45.62 101 GLU B O 1
ATOM 2545 N N . PHE B 1 102 ? 36.615 -7.443 67.860 1.00 44.84 102 PHE B N 1
ATOM 2546 C CA . PHE B 1 102 ? 35.351 -7.154 68.531 1.00 42.38 102 PHE B CA 1
ATOM 2547 C C . PHE B 1 102 ? 35.613 -6.267 69.763 1.00 43.48 102 PHE B C 1
ATOM 2548 O O . PHE B 1 102 ? 35.008 -5.204 69.902 1.00 40.06 102 PHE B O 1
ATOM 2556 N N . LEU B 1 103 ? 36.560 -6.694 70.613 1.00 41.13 103 LEU B N 1
ATOM 2557 C CA . LEU B 1 103 ? 36.934 -5.966 71.813 1.00 39.36 103 LEU B CA 1
ATOM 2558 C C . LEU B 1 103 ? 37.507 -4.599 71.469 1.00 38.94 103 LEU B C 1
ATOM 2559 O O . LEU B 1 103 ? 37.118 -3.626 72.104 1.00 35.69 103 LEU B O 1
ATOM 2564 N N . PHE B 1 104 ? 38.357 -4.510 70.430 1.00 33.79 104 PHE B N 1
ATOM 2565 C CA . PHE B 1 104 ? 38.936 -3.236 70.007 1.00 32.91 104 PHE B CA 1
ATOM 2566 C C . PHE B 1 104 ? 37.853 -2.281 69.531 1.00 34.82 104 PHE B C 1
ATOM 2567 O O . PHE B 1 104 ? 37.869 -1.112 69.934 1.00 31.92 104 PHE B O 1
ATOM 2575 N N . ASP B 1 105 ? 36.899 -2.788 68.696 1.00 34.99 105 ASP B N 1
ATOM 2576 C CA . ASP B 1 105 ? 35.792 -1.998 68.138 1.00 33.38 105 ASP B CA 1
ATOM 2577 C C . ASP B 1 105 ? 34.912 -1.437 69.221 1.00 34.98 105 ASP B 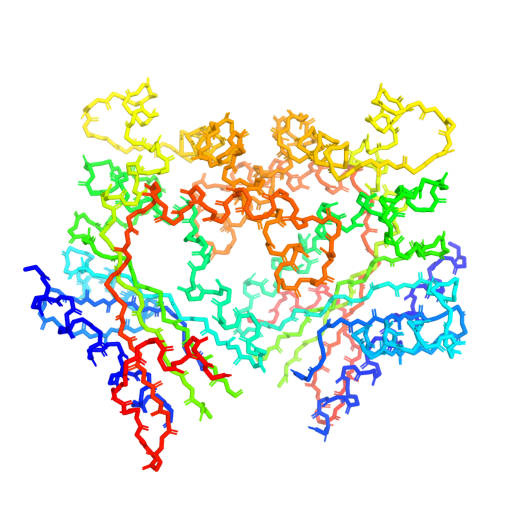C 1
ATOM 2578 O O . ASP B 1 105 ? 34.557 -0.270 69.149 1.00 31.91 105 ASP B O 1
ATOM 2583 N N . ILE B 1 106 ? 34.583 -2.252 70.220 1.00 34.12 106 ILE B N 1
ATOM 2584 C CA . ILE B 1 106 ? 33.694 -1.852 71.292 1.00 33.75 106 ILE B CA 1
ATOM 2585 C C . ILE B 1 106 ? 34.318 -0.904 72.309 1.00 36.63 106 ILE B C 1
ATOM 2586 O O . ILE B 1 106 ? 33.619 -0.024 72.831 1.00 34.11 106 ILE B O 1
ATOM 2591 N N . ASP B 1 107 ? 35.630 -1.047 72.559 1.00 34.39 107 ASP B N 1
ATOM 2592 C CA . ASP B 1 107 ? 36.340 -0.245 73.541 1.00 33.86 107 ASP B CA 1
ATOM 2593 C C . ASP B 1 107 ? 37.082 0.978 73.032 1.00 35.20 107 ASP B C 1
ATOM 2594 O O . ASP B 1 107 ? 37.141 1.974 73.757 1.00 34.88 107 ASP B O 1
ATOM 2599 N N . TYR B 1 108 ? 37.782 0.843 71.900 1.00 30.58 108 TYR B N 1
ATOM 2600 C CA . TYR B 1 108 ? 38.660 1.875 71.346 1.00 30.41 108 TYR B CA 1
ATOM 2601 C C . TYR B 1 108 ? 38.310 2.354 69.958 1.00 37.78 108 TYR B C 1
ATOM 2602 O O . TYR B 1 108 ? 39.047 3.168 69.424 1.00 41.51 108 TYR B O 1
ATOM 2611 N N . GLY B 1 109 ? 37.266 1.806 69.348 1.00 34.90 109 GLY B N 1
ATOM 2612 C CA . GLY B 1 109 ? 36.892 2.171 67.985 1.00 35.07 109 GLY B CA 1
ATOM 2613 C C . GLY B 1 109 ? 36.424 3.605 67.853 1.00 35.51 109 GLY B C 1
ATOM 2614 O O . GLY B 1 109 ? 35.490 4.017 68.540 1.00 32.64 109 GLY B O 1
ATOM 2615 N N . LEU B 1 110 ? 37.076 4.372 66.970 1.00 31.64 110 LEU B N 1
ATOM 2616 C CA . LEU B 1 110 ? 36.709 5.769 66.718 1.00 29.86 110 LEU B CA 1
ATOM 2617 C C . LEU B 1 110 ? 35.528 5.882 65.712 1.00 35.75 110 LEU B C 1
ATOM 2618 O O . LEU B 1 110 ? 35.498 5.157 64.725 1.00 35.69 110 LEU B O 1
ATOM 2623 N N . PRO B 1 111 ? 34.589 6.833 65.909 1.00 33.03 111 PRO B N 1
ATOM 2624 C CA . PRO B 1 111 ? 33.532 7.062 64.897 1.00 32.15 111 PRO B CA 1
ATOM 2625 C C . PRO B 1 111 ? 34.111 7.725 63.655 1.00 32.19 111 PRO B C 1
ATOM 2626 O O . PRO B 1 111 ? 35.244 8.245 63.708 1.00 31.87 111 PRO B O 1
ATOM 2630 N N . SER B 1 112 ? 33.358 7.746 62.533 1.00 32.55 112 SER B N 1
ATOM 2631 C CA . SER B 1 112 ? 33.906 8.395 61.343 1.00 28.56 112 SER B CA 1
ATOM 2632 C C . SER B 1 112 ? 33.890 9.905 61.595 1.00 31.09 112 SER B C 1
ATOM 2633 O O . SER B 1 112 ? 32.855 10.431 62.000 1.00 29.92 112 SER B O 1
ATOM 2636 N N . ILE B 1 113 ? 35.046 10.581 61.435 1.00 28.03 113 ILE B N 1
ATOM 2637 C CA . ILE B 1 113 ? 35.139 12.024 61.640 1.00 27.69 113 ILE B CA 1
ATOM 2638 C C . ILE B 1 113 ? 34.244 12.785 60.648 1.00 27.67 113 ILE B C 1
ATOM 2639 O O . ILE B 1 113 ? 33.736 13.841 61.008 1.00 26.21 113 ILE B O 1
ATOM 2644 N N . SER B 1 114 ? 34.062 12.257 59.420 1.00 24.85 114 SER B N 1
ATOM 2645 C CA . SER B 1 114 ? 33.148 12.810 58.403 1.00 25.04 114 SER B CA 1
ATOM 2646 C C . SER B 1 114 ? 31.707 12.841 58.913 1.00 29.25 114 SER B C 1
ATOM 2647 O O . SER B 1 114 ? 31.009 13.847 58.725 1.00 30.49 114 SER B O 1
ATOM 2650 N N . ASP B 1 115 ? 31.251 11.734 59.541 1.00 25.88 115 ASP B N 1
ATOM 2651 C CA . ASP B 1 115 ? 29.892 11.636 60.097 1.00 27.17 115 ASP B CA 1
ATOM 2652 C C . ASP B 1 115 ? 29.657 12.631 61.223 1.00 31.78 115 ASP B C 1
ATOM 2653 O O . ASP B 1 115 ? 28.665 13.353 61.182 1.00 32.35 115 ASP B O 1
ATOM 2658 N N . ILE B 1 116 ? 30.568 12.679 62.223 1.00 25.39 116 ILE B N 1
ATOM 2659 C CA . ILE B 1 116 ? 30.429 13.597 63.363 1.00 24.36 116 ILE B CA 1
ATOM 2660 C C . ILE B 1 116 ? 30.454 15.047 62.926 1.00 29.44 116 ILE B C 1
ATOM 2661 O O . ILE B 1 116 ? 29.661 15.842 63.423 1.00 31.08 116 ILE B O 1
ATOM 2666 N N . LEU B 1 117 ? 31.336 15.391 61.997 1.00 25.12 117 LEU B N 1
ATOM 2667 C CA . LEU B 1 117 ? 31.401 16.757 61.453 1.00 25.73 117 LEU B CA 1
ATOM 2668 C C . LEU B 1 117 ? 30.087 17.106 60.781 1.00 29.82 117 LEU B C 1
ATOM 2669 O O . LEU B 1 117 ? 29.531 18.160 61.077 1.00 32.04 117 LEU B O 1
ATOM 2674 N N . LYS B 1 118 ? 29.586 16.218 59.889 1.00 24.29 118 LYS B N 1
ATOM 2675 C CA . LYS B 1 118 ? 28.312 16.410 59.193 1.00 26.12 118 LYS B CA 1
ATOM 2676 C C . LYS B 1 118 ? 27.154 16.596 60.222 1.00 33.63 118 LYS B C 1
ATOM 2677 O O . LYS B 1 118 ? 26.390 17.562 60.155 1.00 34.64 118 LYS B O 1
ATOM 2683 N N . PHE B 1 119 ? 27.069 15.669 61.180 1.00 30.30 119 PHE B N 1
ATOM 2684 C CA . PHE B 1 119 ? 26.065 15.691 62.253 1.00 31.51 119 PHE B CA 1
ATOM 2685 C C . PHE B 1 119 ? 26.144 16.946 63.120 1.00 35.15 119 PHE B C 1
ATOM 2686 O O . PHE B 1 119 ? 25.098 17.540 63.396 1.00 37.53 119 PHE B O 1
ATOM 2694 N N . TYR B 1 120 ? 27.361 17.383 63.502 1.00 31.08 120 TYR B N 1
ATOM 2695 C CA . TYR B 1 120 ? 27.546 18.598 64.312 1.00 31.97 120 TYR B CA 1
ATOM 2696 C C . TYR B 1 120 ? 27.118 19.823 63.530 1.00 35.15 120 TYR B C 1
ATOM 2697 O O . TYR B 1 120 ? 26.363 20.636 64.054 1.00 34.89 120 TYR B O 1
ATOM 2706 N N . LEU B 1 121 ? 27.635 19.977 62.288 1.00 32.21 121 LEU B N 1
ATOM 2707 C CA . LEU B 1 121 ? 27.293 21.113 61.426 1.00 30.82 121 LEU B CA 1
ATOM 2708 C C . LEU B 1 121 ? 25.791 21.299 61.295 1.00 35.29 121 LEU B C 1
ATOM 2709 O O . LEU B 1 121 ? 25.292 22.397 61.502 1.00 35.67 121 LEU B O 1
ATOM 2714 N N . GLU B 1 122 ? 25.068 20.212 61.004 1.00 34.88 122 GLU B N 1
ATOM 2715 C CA . GLU B 1 122 ? 23.610 20.223 60.831 1.00 36.72 122 GLU B CA 1
ATOM 2716 C C . GLU B 1 122 ? 22.827 20.519 62.081 1.00 42.95 122 GLU B C 1
ATOM 2717 O O . GLU B 1 122 ? 21.807 21.224 62.026 1.00 45.02 122 GLU B O 1
ATOM 2723 N N . LYS B 1 123 ? 23.302 20.001 63.212 1.00 38.86 123 LYS B N 1
ATOM 2724 C CA . LYS B 1 123 ? 22.677 20.250 64.502 1.00 38.47 123 LYS B CA 1
ATOM 2725 C C . LYS B 1 123 ? 22.909 21.711 64.914 1.00 43.60 123 LYS B C 1
ATOM 2726 O O . LYS B 1 123 ? 22.040 22.290 65.557 1.00 46.46 123 LYS B O 1
ATOM 2732 N N . ALA B 1 124 ? 24.054 22.326 64.502 1.00 38.91 124 ALA B N 1
ATOM 2733 C CA . ALA B 1 124 ? 24.368 23.734 64.792 1.00 38.57 124 ALA B CA 1
ATOM 2734 C C . ALA B 1 124 ? 23.624 24.730 63.854 1.00 45.06 124 ALA B C 1
ATOM 2735 O O . ALA B 1 124 ? 23.733 25.937 64.032 1.00 45.70 124 ALA B O 1
ATOM 2737 N N . GLY B 1 125 ? 22.895 24.220 62.866 1.00 42.20 125 GLY B N 1
ATOM 2738 C CA . GLY B 1 125 ? 22.113 25.050 61.949 1.00 41.62 125 GLY B CA 1
ATOM 2739 C C . GLY B 1 125 ? 22.684 25.199 60.556 1.00 43.24 125 GLY B C 1
ATOM 2740 O O . GLY B 1 125 ? 22.028 25.776 59.692 1.00 41.70 125 GLY B O 1
ATOM 2741 N N . PHE B 1 126 ? 23.913 24.706 60.324 1.00 39.76 126 PHE B N 1
ATOM 2742 C CA . PHE B 1 126 ? 24.547 24.778 59.002 1.00 39.36 126 PHE B CA 1
ATOM 2743 C C . PHE B 1 126 ? 23.975 23.748 58.095 1.00 40.69 126 PHE B C 1
ATOM 2744 O O . PHE B 1 126 ? 23.414 22.751 58.549 1.00 40.73 126 PHE B O 1
ATOM 2752 N N . ARG B 1 127 ? 24.132 23.971 56.823 1.00 36.54 127 ARG B N 1
ATOM 2753 C CA . ARG B 1 127 ? 23.682 23.034 55.822 1.00 36.35 127 ARG B CA 1
ATOM 2754 C C . ARG B 1 127 ? 24.858 22.770 54.852 1.00 40.56 127 ARG B C 1
ATOM 2755 O O . ARG B 1 127 ? 25.608 23.686 54.504 1.00 41.92 127 ARG B O 1
ATOM 2763 N N . ILE B 1 128 ? 25.072 21.509 54.491 1.00 34.28 128 ILE B N 1
ATOM 2764 C CA . ILE B 1 128 ? 26.147 21.141 53.564 1.00 31.56 128 ILE B CA 1
ATOM 2765 C C . ILE B 1 128 ? 25.505 20.991 52.195 1.00 34.53 128 ILE B C 1
ATOM 2766 O O . ILE B 1 128 ? 24.450 20.376 52.094 1.00 32.82 128 ILE B O 1
ATOM 2771 N N . ALA B 1 129 ? 26.100 21.578 51.153 1.00 33.45 129 ALA B N 1
ATOM 2772 C CA . ALA B 1 129 ? 25.590 21.487 49.780 1.00 34.65 129 ALA B CA 1
ATOM 2773 C C . ALA B 1 129 ? 25.296 20.016 49.444 1.00 38.27 129 ALA B C 1
ATOM 2774 O O . ALA B 1 129 ? 26.096 19.144 49.786 1.00 37.55 129 ALA B O 1
ATOM 2776 N N . ASN B 1 130 ? 24.111 19.743 48.863 1.00 35.51 130 ASN B N 1
ATOM 2777 C CA . ASN B 1 130 ? 23.626 18.413 48.489 1.00 34.96 130 ASN B CA 1
ATOM 2778 C C . ASN B 1 130 ? 23.281 17.495 49.617 1.00 36.78 130 ASN B C 1
ATOM 2779 O O . ASN B 1 130 ? 22.973 16.340 49.388 1.00 37.25 130 ASN B O 1
ATOM 2784 N N . GLU B 1 131 ? 23.278 17.997 50.844 1.00 35.57 131 GLU B N 1
ATOM 2785 C CA . GLU B 1 131 ? 22.898 17.188 51.982 1.00 33.88 131 GLU B CA 1
ATOM 2786 C C . GLU B 1 131 ? 21.514 17.559 52.454 1.00 40.88 131 GLU B C 1
ATOM 2787 O O . GLU B 1 131 ? 21.231 18.746 52.638 1.00 40.76 131 GLU B O 1
ATOM 2793 N N . VAL B 1 132 ? 20.660 16.548 52.721 1.00 39.03 132 VAL B N 1
ATOM 2794 C CA . VAL B 1 132 ? 19.385 16.802 53.380 1.00 39.67 132 VAL B CA 1
ATOM 2795 C C . VAL B 1 132 ? 19.758 16.835 54.861 1.00 43.74 132 VAL B C 1
ATOM 2796 O O . VAL B 1 132 ? 20.331 15.846 55.353 1.00 43.87 132 VAL B O 1
ATOM 2800 N N . PRO B 1 133 ? 19.554 17.963 55.583 1.00 40.29 133 PRO B N 1
ATOM 2801 C CA . PRO B 1 133 ? 19.996 18.007 56.990 1.00 39.48 133 PRO B CA 1
ATOM 2802 C C . PRO B 1 133 ? 19.168 17.187 57.962 1.00 44.20 133 PRO B C 1
ATOM 2803 O O . PRO B 1 133 ? 17.986 16.966 57.735 1.00 45.03 133 PRO B O 1
ATOM 2807 N N . THR B 1 134 ? 19.813 16.739 59.053 1.00 40.97 134 THR B N 1
ATOM 2808 C CA . THR B 1 134 ? 19.210 15.963 60.139 1.00 42.31 134 THR B CA 1
ATOM 2809 C C . THR B 1 134 ? 19.445 16.821 61.382 1.00 48.56 134 THR B C 1
ATOM 2810 O O . THR B 1 134 ? 20.401 16.576 62.123 1.00 48.88 134 THR B O 1
ATOM 2814 N N . PRO B 1 135 ? 18.666 17.908 61.571 1.00 46.88 135 PRO B N 1
ATOM 2815 C CA . PRO B 1 135 ? 18.971 18.844 62.674 1.00 46.56 135 PRO B CA 1
ATOM 2816 C C . PRO B 1 135 ? 18.680 18.414 64.109 1.00 50.66 135 PRO B C 1
ATOM 2817 O O . PRO B 1 135 ? 19.208 19.038 65.030 1.00 49.19 135 PRO B O 1
ATOM 2821 N N . ASN B 1 136 ? 17.837 17.383 64.308 1.00 48.36 136 ASN B N 1
ATOM 2822 C CA . ASN B 1 136 ? 17.453 16.939 65.652 1.00 49.32 136 ASN B CA 1
ATOM 2823 C C . ASN B 1 136 ? 18.123 15.616 66.113 1.00 53.00 136 ASN B C 1
ATOM 2824 O O . ASN B 1 136 ? 17.662 14.980 67.060 1.00 53.09 136 ASN B O 1
ATOM 2829 N N . LEU B 1 137 ? 19.235 15.238 65.452 1.00 47.31 137 LEU B N 1
ATOM 2830 C CA . LEU B 1 137 ? 20.041 14.054 65.733 1.00 45.44 137 LEU B CA 1
ATOM 2831 C C . LEU B 1 137 ? 20.770 14.285 67.037 1.00 48.37 137 LEU B C 1
ATOM 2832 O O . LEU B 1 137 ? 21.525 15.248 67.164 1.00 49.09 137 LEU B O 1
ATOM 2837 N N . LYS B 1 138 ? 20.519 13.449 68.021 1.00 42.31 138 LYS B N 1
ATOM 2838 C CA . LYS B 1 138 ? 21.175 13.611 69.312 1.00 39.83 138 LYS B CA 1
ATOM 2839 C C . LYS B 1 138 ? 22.268 12.557 69.505 1.00 39.44 138 LYS B C 1
ATOM 2840 O O . LYS B 1 138 ? 23.325 12.865 70.058 1.00 37.98 138 LYS B O 1
ATOM 2846 N N . TYR B 1 139 ? 22.004 11.324 69.058 1.00 34.57 139 TYR B N 1
ATOM 2847 C CA . TYR B 1 139 ? 22.895 10.212 69.324 1.00 33.25 139 TYR B CA 1
ATOM 2848 C C . TYR B 1 139 ? 23.500 9.512 68.144 1.00 34.85 139 TYR B C 1
ATOM 2849 O O . TYR B 1 139 ? 22.880 9.381 67.085 1.00 33.29 139 TYR B O 1
ATOM 2858 N N . TYR B 1 140 ? 24.740 9.053 68.355 1.00 31.20 140 TYR B N 1
ATOM 2859 C CA . TYR B 1 140 ? 25.476 8.218 67.433 1.00 31.42 140 TYR B CA 1
ATOM 2860 C C . TYR B 1 140 ? 25.593 6.871 68.130 1.00 34.12 140 TYR B C 1
ATOM 2861 O O . TYR B 1 140 ? 26.061 6.801 69.270 1.00 33.40 140 TYR B O 1
ATOM 2870 N N . ILE B 1 141 ? 25.130 5.809 67.464 1.00 30.91 141 ILE B N 1
ATOM 2871 C CA . ILE B 1 141 ? 25.162 4.467 68.054 1.00 30.54 141 ILE B CA 1
ATOM 2872 C C . ILE B 1 141 ? 26.039 3.537 67.218 1.00 35.06 141 ILE B C 1
ATOM 2873 O O . ILE B 1 141 ? 25.876 3.429 66.004 1.00 33.96 141 ILE B O 1
ATOM 2878 N N . HIS B 1 142 ? 26.961 2.868 67.887 1.00 32.13 142 HIS B N 1
ATOM 2879 C CA . HIS B 1 142 ? 27.820 1.887 67.255 1.00 30.40 142 HIS B CA 1
ATOM 2880 C C . HIS B 1 142 ? 27.490 0.529 67.866 1.00 32.59 142 HIS B C 1
ATOM 2881 O O . HIS B 1 142 ? 27.592 0.357 69.065 1.00 31.79 142 HIS B O 1
ATOM 2888 N N . ALA B 1 143 ? 26.954 -0.367 67.055 1.00 33.34 143 ALA B N 1
ATOM 2889 C CA . ALA B 1 143 ? 26.587 -1.721 67.450 1.00 34.61 143 ALA B CA 1
ATOM 2890 C C . ALA B 1 143 ? 27.600 -2.668 66.848 1.00 43.30 143 ALA B C 1
ATOM 2891 O O . ALA B 1 143 ? 27.916 -2.539 65.671 1.00 44.81 143 ALA B O 1
ATOM 2893 N N . VAL B 1 144 ? 28.165 -3.567 67.657 1.00 41.59 144 VAL B N 1
ATOM 2894 C CA . VAL B 1 144 ? 29.140 -4.538 67.167 1.00 41.62 144 VAL B CA 1
ATOM 2895 C C . VAL B 1 144 ? 28.642 -5.936 67.463 1.00 44.28 144 VAL B C 1
ATOM 2896 O O . VAL B 1 144 ? 28.345 -6.262 68.613 1.00 41.21 144 VAL B O 1
ATOM 2900 N N . VAL B 1 145 ? 28.520 -6.759 66.408 1.00 42.31 145 VAL B N 1
ATOM 2901 C CA . VAL B 1 145 ? 28.083 -8.146 66.555 1.00 43.85 145 VAL B CA 1
ATOM 2902 C C . VAL B 1 145 ? 29.258 -9.079 66.300 1.00 49.57 145 VAL B C 1
ATOM 2903 O O . VAL B 1 145 ? 29.915 -8.962 65.266 1.00 48.99 145 VAL B O 1
ATOM 2907 N N . GLU B 1 146 ? 29.539 -9.966 67.263 1.00 48.17 146 GLU B N 1
ATOM 2908 C CA . GLU B 1 146 ? 30.590 -10.979 67.187 1.00 50.05 146 GLU B CA 1
ATOM 2909 C C . GLU B 1 146 ? 29.969 -12.333 66.803 1.00 57.92 146 GLU B C 1
ATOM 2910 O O . GLU B 1 146 ? 29.069 -12.801 67.508 1.00 60.11 146 GLU B O 1
ATOM 2916 N N . PHE B 1 147 ? 30.461 -12.961 65.704 1.00 55.16 147 PHE B N 1
ATOM 2917 C CA . PHE B 1 147 ? 29.986 -14.267 65.216 1.00 59.38 147 PHE B CA 1
ATOM 2918 C C . PHE B 1 147 ? 30.863 -15.444 65.619 1.00 98.07 147 PHE B C 1
ATOM 2919 O O . PHE B 1 147 ? 32.079 -15.304 65.686 1.00 65.80 147 PHE B O 1
ATOM 2927 N N . PRO B 1 152 ? 25.963 -16.364 65.643 1.00 71.31 152 PRO B N 1
ATOM 2928 C CA . PRO B 1 152 ? 26.128 -15.169 66.473 1.00 68.52 152 PRO B CA 1
ATOM 2929 C C . PRO B 1 152 ? 26.445 -15.516 67.917 1.00 70.66 152 PRO B C 1
ATOM 2930 O O . PRO B 1 152 ? 25.898 -16.475 68.453 1.00 72.93 152 PRO B O 1
ATOM 2934 N N . GLN B 1 153 ? 27.341 -14.742 68.544 1.00 62.79 153 GLN B N 1
ATOM 2935 C CA . GLN B 1 153 ? 27.741 -14.967 69.928 1.00 62.02 153 GLN B CA 1
ATOM 2936 C C . GLN B 1 153 ? 27.412 -13.776 70.829 1.00 63.03 153 GLN B C 1
ATOM 2937 O O . GLN B 1 153 ? 26.835 -13.975 71.899 1.00 63.90 153 GLN B O 1
ATOM 2943 N N . TYR B 1 154 ? 27.853 -12.552 70.445 1.00 55.47 154 TYR B N 1
ATOM 2944 C CA . TYR B 1 154 ? 27.662 -11.360 71.267 1.00 52.07 154 TYR B CA 1
ATOM 2945 C C . TYR B 1 154 ? 27.288 -10.108 70.504 1.00 49.77 154 TYR B C 1
ATOM 2946 O O . TYR B 1 154 ? 27.589 -9.961 69.322 1.00 46.59 154 TYR B O 1
ATOM 2955 N N . LEU B 1 155 ? 26.663 -9.179 71.224 1.00 43.43 155 LEU B N 1
ATOM 2956 C CA . LEU B 1 155 ? 26.285 -7.861 70.746 1.00 39.81 155 LEU B CA 1
ATOM 2957 C C . LEU B 1 155 ? 26.708 -6.857 71.823 1.00 43.06 155 LEU B C 1
ATOM 2958 O O . LEU B 1 155 ? 26.540 -7.107 73.023 1.00 42.65 155 LEU B O 1
ATOM 2963 N N . ALA B 1 156 ? 27.302 -5.758 71.385 1.00 39.15 156 ALA B N 1
ATOM 2964 C CA . ALA B 1 156 ? 27.673 -4.654 72.230 1.00 38.41 156 ALA B CA 1
ATOM 2965 C C . ALA B 1 156 ? 27.107 -3.415 71.541 1.00 38.69 156 ALA B C 1
ATOM 2966 O O . ALA B 1 156 ? 27.264 -3.242 70.332 1.00 37.14 156 ALA B O 1
ATOM 2968 N N . VAL B 1 157 ? 26.317 -2.633 72.293 1.00 34.21 157 VAL B N 1
ATOM 2969 C CA . VAL B 1 157 ? 25.685 -1.401 71.797 1.00 32.20 157 VAL B CA 1
ATOM 2970 C C . VAL B 1 157 ? 26.307 -0.224 72.546 1.00 33.19 157 VAL B C 1
ATOM 2971 O O . VAL B 1 157 ? 26.156 -0.106 73.755 1.00 32.01 157 VAL B O 1
ATOM 2975 N N . ASN B 1 158 ? 26.979 0.648 71.816 1.00 29.50 158 ASN B N 1
ATOM 2976 C CA . ASN B 1 158 ? 27.617 1.828 72.374 1.00 28.55 158 ASN B CA 1
ATOM 2977 C C . ASN B 1 158 ? 26.867 3.078 71.945 1.00 31.74 158 ASN B C 1
ATOM 2978 O O . ASN B 1 158 ? 26.793 3.374 70.749 1.00 31.18 158 ASN B O 1
ATOM 2983 N N . ILE B 1 159 ? 26.359 3.838 72.924 1.00 28.10 159 ILE B N 1
ATOM 2984 C CA . ILE B 1 159 ? 25.605 5.067 72.666 1.00 27.95 159 ILE B CA 1
ATOM 2985 C C . ILE B 1 159 ? 26.385 6.335 73.041 1.00 32.56 159 ILE B C 1
ATOM 2986 O O . ILE B 1 159 ? 26.783 6.511 74.188 1.00 31.48 159 ILE B O 1
ATOM 2991 N N . TYR B 1 160 ? 26.616 7.190 72.057 1.00 30.01 160 TYR B N 1
ATOM 2992 C CA . TYR B 1 160 ? 27.366 8.415 72.248 1.00 30.86 160 TYR B CA 1
ATOM 2993 C C . TYR B 1 160 ? 26.482 9.617 71.971 1.00 36.77 160 TYR B C 1
ATOM 2994 O O . TYR B 1 160 ? 25.729 9.640 71.000 1.00 37.28 160 TYR B O 1
ATOM 3003 N N . ASP B 1 161 ? 26.665 10.661 72.754 1.00 33.70 161 ASP B N 1
ATOM 3004 C CA . ASP B 1 161 ? 26.028 11.954 72.536 1.00 33.15 161 ASP B CA 1
ATOM 3005 C C . ASP B 1 161 ? 26.903 12.662 71.470 1.00 32.55 161 ASP B C 1
ATOM 3006 O O . ASP B 1 161 ? 28.113 12.804 71.653 1.00 29.90 161 ASP B O 1
ATOM 3011 N N . ILE B 1 162 ? 26.293 13.105 70.355 1.00 31.15 162 ILE B N 1
ATOM 3012 C CA . ILE B 1 162 ? 26.990 13.734 69.240 1.00 29.42 162 ILE B CA 1
ATOM 3013 C C . ILE B 1 162 ? 27.757 15.005 69.614 1.00 33.55 162 ILE B C 1
ATOM 3014 O O . ILE B 1 162 ? 28.904 15.147 69.208 1.00 30.94 162 ILE B O 1
ATOM 3019 N N . ASP B 1 163 ? 27.149 15.899 70.400 1.00 34.25 163 ASP B N 1
ATOM 3020 C CA . ASP B 1 163 ? 27.781 17.139 70.857 1.00 35.16 163 ASP B CA 1
ATOM 3021 C C . ASP B 1 163 ? 29.045 16.871 71.634 1.00 37.58 163 ASP B C 1
ATOM 3022 O O . ASP B 1 163 ? 30.053 17.550 71.420 1.00 36.63 163 ASP B O 1
ATOM 3027 N N . SER B 1 164 ? 28.979 15.894 72.569 1.00 33.48 164 SER B N 1
ATOM 3028 C CA . SER B 1 164 ? 30.087 15.476 73.442 1.00 32.59 164 SER B CA 1
ATOM 3029 C C . SER B 1 164 ? 31.233 14.954 72.590 1.00 30.76 164 SER B C 1
ATOM 3030 O O . SER B 1 164 ? 32.372 15.357 72.758 1.00 29.77 164 SER B O 1
ATOM 3033 N N . LEU B 1 165 ? 30.902 14.097 71.635 1.00 29.28 165 LEU B N 1
ATOM 3034 C CA . LEU B 1 165 ? 31.863 13.558 70.684 1.00 29.60 165 LEU B CA 1
ATOM 3035 C C . LEU B 1 165 ? 32.515 14.665 69.830 1.00 33.87 165 LEU B C 1
ATOM 3036 O O . LEU B 1 165 ? 33.744 14.682 69.678 1.00 31.85 165 LEU B O 1
ATOM 3041 N N . ALA B 1 166 ? 31.707 15.605 69.297 1.00 31.84 166 ALA B N 1
ATOM 3042 C CA . ALA B 1 166 ? 32.214 16.728 68.465 1.00 31.48 166 ALA B CA 1
ATOM 3043 C C . ALA B 1 166 ? 33.190 17.610 69.245 1.00 35.02 166 ALA B C 1
ATOM 3044 O O . ALA B 1 166 ? 34.225 18.008 68.699 1.00 33.31 166 ALA B O 1
ATOM 3046 N N . ARG B 1 167 ? 32.883 17.868 70.541 1.00 33.39 167 ARG B N 1
ATOM 3047 C CA . ARG B 1 167 ? 33.730 18.655 71.429 1.00 33.41 167 ARG B CA 1
ATOM 3048 C C . ARG B 1 167 ? 35.081 17.979 71.632 1.00 34.07 167 ARG B C 1
ATOM 3049 O O . ARG B 1 167 ? 36.099 18.663 71.560 1.00 36.32 167 ARG B O 1
ATOM 3057 N N . ALA B 1 168 ? 35.094 16.651 71.888 1.00 26.95 168 ALA B N 1
ATOM 3058 C CA . ALA B 1 168 ? 36.329 15.852 72.094 1.00 27.02 168 ALA B CA 1
ATOM 3059 C C . ALA B 1 168 ? 37.176 15.807 70.810 1.00 33.25 168 ALA B C 1
ATOM 3060 O O . ALA B 1 168 ? 38.394 15.656 70.867 1.00 34.30 168 ALA B O 1
ATOM 3062 N N . LEU B 1 169 ? 36.523 15.911 69.653 1.00 28.85 169 LEU B N 1
ATOM 3063 C CA . LEU B 1 169 ? 37.179 15.934 68.349 1.00 28.75 169 LEU B CA 1
ATOM 3064 C C . LEU B 1 169 ? 37.626 17.323 68.004 1.00 34.23 169 LEU B C 1
ATOM 3065 O O . LEU B 1 169 ? 38.275 17.527 66.978 1.00 36.19 169 LEU B O 1
ATOM 3070 N N . ARG B 1 170 ? 37.307 18.271 68.885 1.00 30.89 170 ARG B N 1
ATOM 3071 C CA . ARG B 1 170 ? 37.703 19.666 68.777 1.00 32.93 170 ARG B CA 1
ATOM 3072 C C . ARG B 1 170 ? 37.084 20.304 67.510 1.00 36.62 170 ARG B C 1
ATOM 3073 O O . ARG B 1 170 ? 37.728 21.117 66.857 1.00 36.04 170 ARG B O 1
ATOM 3081 N N . ILE B 1 171 ? 35.823 19.916 67.183 1.00 32.95 171 ILE B N 1
ATOM 3082 C CA . ILE B 1 171 ? 35.046 20.394 66.014 1.00 32.01 171 ILE B CA 1
ATOM 3083 C C . ILE B 1 171 ? 34.414 21.824 66.167 1.00 38.27 171 ILE B C 1
ATOM 3084 O O . ILE B 1 171 ? 34.536 22.643 65.234 1.00 39.69 171 ILE B O 1
ATOM 3089 N N . PRO B 1 172 ? 33.752 22.146 67.314 1.00 36.34 172 PRO B N 1
ATOM 3090 C CA . PRO B 1 172 ? 33.114 23.464 67.443 1.00 37.45 172 PRO B CA 1
ATOM 3091 C C . PRO B 1 172 ? 34.013 24.678 67.226 1.00 42.39 172 PRO B C 1
ATOM 3092 O O . PRO B 1 172 ? 33.595 25.629 66.575 1.00 43.16 172 PRO B O 1
ATOM 3096 N N . GLN B 1 173 ? 35.212 24.658 67.804 1.00 39.48 173 GLN B N 1
ATOM 3097 C CA . GLN B 1 173 ? 36.165 25.756 67.722 1.00 39.82 173 GLN B CA 1
ATOM 3098 C C . GLN B 1 173 ? 36.638 25.997 66.292 1.00 41.62 173 GLN B C 1
ATOM 3099 O O . GLN B 1 173 ? 36.759 27.152 65.878 1.00 41.57 173 GLN B O 1
ATOM 3105 N N . ILE B 1 174 ? 36.862 24.919 65.531 1.00 36.19 174 ILE B N 1
ATOM 3106 C CA . ILE B 1 174 ? 37.303 25.009 64.137 1.00 36.20 174 ILE B CA 1
ATOM 3107 C C . ILE B 1 174 ? 36.171 25.521 63.252 1.00 38.88 174 ILE B C 1
ATOM 3108 O O . ILE B 1 174 ? 36.414 26.384 62.417 1.00 39.52 174 ILE B O 1
ATOM 3113 N N . VAL B 1 175 ? 34.937 25.024 63.460 1.00 34.23 175 VAL B N 1
ATOM 3114 C CA . VAL B 1 175 ? 33.763 25.475 62.709 1.00 34.06 175 VAL B CA 1
ATOM 3115 C C . VAL B 1 175 ? 33.544 26.980 62.971 1.00 40.68 175 VAL B C 1
ATOM 3116 O O . VAL B 1 175 ? 33.303 27.731 62.029 1.00 40.81 175 VAL B O 1
ATOM 3120 N N . GLU B 1 176 ? 33.683 27.412 64.242 1.00 38.52 176 GLU B N 1
ATOM 3121 C CA . GLU B 1 176 ? 33.521 28.815 64.613 1.00 40.35 176 GLU B CA 1
ATOM 3122 C C . GLU B 1 176 ? 34.591 29.710 63.990 1.00 47.93 176 GLU B C 1
ATOM 3123 O O . GLU B 1 176 ? 34.256 30.736 63.402 1.00 50.14 176 GLU B O 1
ATOM 3129 N N . GLN B 1 177 ? 35.864 29.298 64.061 1.00 45.20 177 GLN B N 1
ATOM 3130 C CA . GLN B 1 177 ? 36.984 30.045 63.483 1.00 46.73 177 GLN B CA 1
ATOM 3131 C C . GLN B 1 177 ? 36.840 30.165 61.960 1.00 49.47 177 GLN B C 1
ATOM 3132 O O . GLN B 1 177 ? 37.126 31.218 61.396 1.00 51.09 177 GLN B O 1
ATOM 3138 N N . LYS B 1 178 ? 36.418 29.080 61.300 1.00 42.59 178 LYS B N 1
ATOM 3139 C CA . LYS B 1 178 ? 36.298 29.031 59.846 1.00 40.90 178 LYS B CA 1
ATOM 3140 C C . LYS B 1 178 ? 34.996 29.597 59.261 1.00 46.59 178 LYS B C 1
ATOM 3141 O O . LYS B 1 178 ? 35.037 30.240 58.213 1.00 47.52 178 LYS B O 1
ATOM 3147 N N . LEU B 1 179 ? 33.845 29.337 59.900 1.00 43.54 179 LEU B N 1
ATOM 3148 C CA . LEU B 1 179 ? 32.551 29.750 59.342 1.00 43.53 179 LEU B CA 1
ATOM 3149 C C . LEU B 1 179 ? 31.826 30.855 60.069 1.00 51.28 179 LEU B C 1
ATOM 3150 O O . LEU B 1 179 ? 30.958 31.499 59.467 1.00 53.05 179 LEU B O 1
ATOM 3155 N N . GLY B 1 180 ? 32.113 31.004 61.363 1.00 48.54 180 GLY B N 1
ATOM 3156 C CA . GLY B 1 180 ? 31.439 31.952 62.237 1.00 50.14 180 GLY B CA 1
ATOM 3157 C C . GLY B 1 180 ? 30.288 31.276 62.949 1.00 55.90 180 GLY B C 1
ATOM 3158 O O . GLY B 1 180 ? 30.234 30.041 63.010 1.00 53.08 180 GLY B O 1
ATOM 3159 N N . ASN B 1 181 ? 29.276 32.076 63.343 1.00 57.16 181 ASN B N 1
ATOM 3160 C CA . ASN B 1 181 ? 28.061 31.632 64.053 1.00 59.08 181 ASN B CA 1
ATOM 3161 C C . ASN B 1 181 ? 26.755 31.695 63.212 1.00 66.90 181 ASN B C 1
ATOM 3162 O O . ASN B 1 181 ? 25.772 31.047 63.576 1.00 67.53 181 ASN B O 1
ATOM 3167 N N . LYS B 1 182 ? 26.737 32.492 62.129 1.00 65.53 182 LYS B N 1
ATOM 3168 C CA . LYS B 1 182 ? 25.550 32.677 61.281 1.00 67.31 182 LYS B CA 1
ATOM 3169 C C . LYS B 1 182 ? 25.190 31.448 60.417 1.00 69.10 182 LYS B C 1
ATOM 3170 O O . LYS B 1 182 ? 25.984 31.062 59.553 1.00 65.64 182 LYS B O 1
ATOM 3176 N N . PRO B 1 183 ? 24.005 30.817 60.684 1.00 66.53 183 PRO B N 1
ATOM 3177 C CA . PRO B 1 183 ? 23.620 29.593 59.957 1.00 64.32 183 PRO B CA 1
ATOM 3178 C C . PRO B 1 183 ? 23.552 29.739 58.454 1.00 63.64 183 PRO B C 1
ATOM 3179 O O . PRO B 1 183 ? 22.848 30.618 57.920 1.00 64.25 183 PRO B O 1
ATOM 3183 N N . ARG B 1 184 ? 24.306 28.877 57.763 1.00 53.70 184 ARG B N 1
ATOM 3184 C CA . ARG B 1 184 ? 24.244 28.945 56.313 1.00 50.80 184 ARG B CA 1
ATOM 3185 C C . ARG B 1 184 ? 24.591 27.630 55.648 1.00 47.17 184 ARG B C 1
ATOM 3186 O O . ARG B 1 184 ? 25.059 26.696 56.307 1.00 42.03 184 ARG B O 1
ATOM 3194 N N . THR B 1 185 ? 24.372 27.571 54.325 1.00 43.87 185 THR B N 1
ATOM 3195 C CA . THR B 1 185 ? 24.766 26.441 53.507 1.00 41.75 185 THR B CA 1
ATOM 3196 C C . THR B 1 185 ? 26.247 26.656 53.195 1.00 45.53 185 THR B C 1
ATOM 3197 O O . THR B 1 185 ? 26.636 27.731 52.713 1.00 49.30 185 THR B O 1
ATOM 3201 N N . ILE B 1 186 ? 27.056 25.638 53.461 1.00 36.43 186 ILE B N 1
ATOM 3202 C CA . ILE B 1 186 ? 28.488 25.661 53.188 1.00 35.18 186 ILE B CA 1
ATOM 3203 C C . ILE B 1 186 ? 28.789 24.834 51.938 1.00 38.14 186 ILE B C 1
ATOM 3204 O O . ILE B 1 186 ? 28.043 23.909 51.606 1.00 36.91 186 ILE B O 1
ATOM 3209 N N . THR B 1 187 ? 29.860 25.186 51.229 1.00 35.49 187 THR B N 1
ATOM 3210 C CA . THR B 1 187 ? 30.254 24.466 50.013 1.00 34.50 187 THR B CA 1
ATOM 3211 C C . THR B 1 187 ? 30.991 23.183 50.398 1.00 35.06 187 THR B C 1
ATOM 3212 O O . THR B 1 187 ? 31.394 23.036 51.544 1.00 31.65 187 THR B O 1
ATOM 3216 N N . ALA B 1 188 ? 31.233 22.288 49.404 1.00 32.69 188 ALA B N 1
ATOM 3217 C CA . ALA B 1 188 ? 32.015 21.070 49.573 1.00 31.21 188 ALA B CA 1
ATOM 3218 C C . ALA B 1 188 ? 33.453 21.457 49.956 1.00 33.87 188 ALA B C 1
ATOM 3219 O O . ALA B 1 188 ? 34.063 20.788 50.795 1.00 31.33 188 ALA B O 1
ATOM 3221 N N . ASP B 1 189 ? 33.977 22.547 49.354 1.00 29.81 189 ASP B N 1
ATOM 3222 C CA . ASP B 1 189 ? 35.324 23.058 49.646 1.00 29.58 189 ASP B CA 1
ATOM 3223 C C . ASP B 1 189 ? 35.465 23.472 51.098 1.00 31.45 189 ASP B C 1
ATOM 3224 O O . ASP B 1 189 ? 36.469 23.147 51.719 1.00 30.37 189 ASP B O 1
ATOM 3229 N N . GLU B 1 190 ? 34.453 24.157 51.644 1.00 28.71 190 GLU B N 1
ATOM 3230 C CA . GLU B 1 190 ? 34.424 24.572 53.050 1.00 28.09 190 GLU B CA 1
ATOM 3231 C C . GLU B 1 190 ? 34.353 23.383 53.996 1.00 32.59 190 GLU B C 1
ATOM 3232 O O . GLU B 1 190 ? 35.003 23.393 55.046 1.00 33.92 190 GLU B O 1
ATOM 3238 N N . PHE B 1 191 ? 33.558 22.356 53.629 1.00 28.36 191 PHE B N 1
ATOM 3239 C CA . PHE B 1 191 ? 33.433 21.129 54.409 1.00 27.08 191 PHE B CA 1
ATOM 3240 C C . PHE B 1 191 ? 34.801 20.470 54.423 1.00 31.66 191 PHE B C 1
ATOM 3241 O O . PHE B 1 191 ? 35.278 20.112 55.486 1.00 29.35 191 PHE B O 1
ATOM 3249 N N . ASN B 1 192 ? 35.444 20.349 53.241 1.00 29.70 192 ASN B N 1
ATOM 3250 C CA . ASN B 1 192 ? 36.768 19.743 53.083 1.00 28.59 192 ASN B CA 1
ATOM 3251 C C . ASN B 1 192 ? 37.862 20.461 53.880 1.00 29.17 192 ASN B C 1
ATOM 3252 O O . ASN B 1 192 ? 38.684 19.781 54.479 1.00 26.02 192 ASN B O 1
ATOM 3257 N N . ASP B 1 193 ? 37.877 21.815 53.870 1.00 28.24 193 ASP B N 1
ATOM 3258 C CA . ASP B 1 193 ? 38.843 22.628 54.611 1.00 29.89 193 ASP B CA 1
ATOM 3259 C C . ASP B 1 193 ? 38.726 22.349 56.089 1.00 33.77 193 ASP B C 1
ATOM 3260 O O . ASP B 1 193 ? 39.755 22.166 56.735 1.00 34.39 193 ASP B O 1
ATOM 3265 N N . ILE B 1 194 ? 37.477 22.279 56.620 1.00 29.99 194 ILE B N 1
ATOM 3266 C CA . ILE B 1 194 ? 37.236 21.952 58.038 1.00 28.42 194 ILE B CA 1
ATOM 3267 C C . ILE B 1 194 ? 37.661 20.515 58.308 1.00 31.74 194 ILE B C 1
ATOM 3268 O O . ILE B 1 194 ? 38.359 20.264 59.273 1.00 34.01 194 ILE B O 1
ATOM 3273 N N . GLU B 1 195 ? 37.236 19.569 57.465 1.00 27.45 195 GLU B N 1
ATOM 3274 C CA . GLU B 1 195 ? 37.578 18.152 57.603 1.00 26.78 195 GLU B CA 1
ATOM 3275 C C . GLU B 1 195 ? 39.087 17.924 57.697 1.00 28.27 195 GLU B C 1
ATOM 3276 O O . GLU B 1 195 ? 39.522 17.203 58.579 1.00 26.11 195 GLU B O 1
ATOM 3282 N N . ARG B 1 196 ? 39.880 18.583 56.833 1.00 26.60 196 ARG B N 1
ATOM 3283 C CA . ARG B 1 196 ? 41.343 18.490 56.820 1.00 26.52 196 ARG B CA 1
ATOM 3284 C C . ARG B 1 196 ? 41.943 18.920 58.177 1.00 27.97 196 ARG B C 1
ATOM 3285 O O . ARG B 1 196 ? 42.824 18.247 58.720 1.00 26.84 196 ARG B O 1
ATOM 3293 N N . ILE B 1 197 ? 41.441 20.025 58.722 1.00 24.67 197 ILE B N 1
ATOM 3294 C CA . ILE B 1 197 ? 41.949 20.548 59.978 1.00 24.48 197 ILE B CA 1
ATOM 3295 C C . ILE B 1 197 ? 41.699 19.577 61.102 1.00 29.02 197 ILE B C 1
ATOM 3296 O O . ILE B 1 197 ? 42.640 19.211 61.807 1.00 29.28 197 ILE B O 1
ATOM 3301 N N . VAL B 1 198 ? 40.436 19.146 61.249 1.00 25.48 198 VAL B N 1
ATOM 3302 C CA . VAL B 1 198 ? 39.985 18.264 62.310 1.00 25.88 198 VAL B CA 1
ATOM 3303 C C . VAL B 1 198 ? 40.570 16.866 62.259 1.00 26.99 198 VAL B C 1
ATOM 3304 O O . VAL B 1 198 ? 40.779 16.281 63.295 1.00 25.29 198 VAL B O 1
ATOM 3308 N N . ALA B 1 199 ? 40.803 16.320 61.060 1.00 21.71 199 ALA B N 1
ATOM 3309 C CA . ALA B 1 199 ? 41.321 14.944 60.920 1.00 21.69 199 ALA B CA 1
ATOM 3310 C C . ALA B 1 199 ? 42.823 14.828 60.794 1.00 25.42 199 ALA B C 1
ATOM 3311 O O . ALA B 1 199 ? 43.377 13.790 61.146 1.00 23.69 199 ALA B O 1
ATOM 3313 N N . GLU B 1 200 ? 43.473 15.835 60.196 1.00 25.23 200 GLU B N 1
ATOM 3314 C CA . GLU B 1 200 ? 44.907 15.805 59.861 1.00 24.41 200 GLU B CA 1
ATOM 3315 C C . GLU B 1 200 ? 45.784 16.849 60.527 1.00 28.05 200 GLU B C 1
ATOM 3316 O O . GLU B 1 200 ? 47.003 16.741 60.436 1.00 27.71 200 GLU B O 1
ATOM 3322 N N . GLU B 1 201 ? 45.214 17.876 61.134 1.00 26.90 201 GLU B N 1
ATOM 3323 C CA . GLU B 1 201 ? 46.078 18.935 61.650 1.00 29.38 201 GLU B CA 1
ATOM 3324 C C . GLU B 1 201 ? 46.045 19.215 63.142 1.00 38.38 201 GLU B C 1
ATOM 3325 O O . GLU B 1 201 ? 47.036 19.665 63.715 1.00 39.85 201 GLU B O 1
ATOM 3331 N N . GLN B 1 202 ? 44.919 18.949 63.768 1.00 35.77 202 GLN B N 1
ATOM 3332 C CA . GLN B 1 202 ? 44.761 19.218 65.181 1.00 36.35 202 GLN B CA 1
ATOM 3333 C C . GLN B 1 202 ? 45.088 17.992 66.038 1.00 37.74 202 GLN B C 1
ATOM 3334 O O . GLN B 1 202 ? 44.440 16.970 65.856 1.00 36.37 202 GLN B O 1
ATOM 3340 N N . PRO B 1 203 ? 46.080 18.070 66.964 1.00 35.98 203 PRO B N 1
ATOM 3341 C CA . PRO B 1 203 ? 46.358 16.925 67.854 1.00 35.37 203 PRO B CA 1
ATOM 3342 C C . PRO B 1 203 ? 45.167 16.724 68.789 1.00 40.07 203 PRO B C 1
ATOM 3343 O O . PRO B 1 203 ? 44.654 17.702 69.335 1.00 41.86 203 PRO B O 1
ATOM 3347 N N . ILE B 1 204 ? 44.635 15.501 68.886 1.00 33.23 204 ILE B N 1
ATOM 3348 C CA . ILE B 1 204 ? 43.461 15.261 69.736 1.00 31.35 204 ILE B CA 1
ATOM 3349 C C . ILE B 1 204 ? 43.772 14.287 70.862 1.00 32.15 204 ILE B C 1
ATOM 3350 O O . ILE B 1 204 ? 43.076 14.291 71.888 1.00 30.07 204 ILE B O 1
ATOM 3355 N N . LEU B 1 205 ? 44.714 13.353 70.609 1.00 27.59 205 LEU B N 1
ATOM 3356 C CA . LEU B 1 205 ? 44.989 12.250 71.544 1.00 26.35 205 LEU B CA 1
ATOM 3357 C C . LEU B 1 205 ? 46.464 11.979 71.675 1.00 30.48 205 LEU B C 1
ATOM 3358 O O . LEU B 1 205 ? 47.082 11.555 70.715 1.00 28.43 205 LEU B O 1
ATOM 3363 N N . ALA B 1 206 ? 47.040 12.238 72.871 1.00 30.24 206 ALA B N 1
ATOM 3364 C CA . ALA B 1 206 ? 48.470 12.055 73.177 1.00 29.40 206 ALA B CA 1
ATOM 3365 C C . ALA B 1 206 ? 49.406 12.704 72.099 1.00 30.97 206 ALA B C 1
ATOM 3366 O O . ALA B 1 206 ? 50.442 12.155 71.748 1.00 28.68 206 ALA B O 1
ATOM 3368 N N . GLY B 1 207 ? 48.984 13.865 71.577 1.00 28.12 207 GLY B N 1
ATOM 3369 C CA . GLY B 1 207 ? 49.714 14.647 70.588 1.00 27.53 207 GLY B CA 1
ATOM 3370 C C . GLY B 1 207 ? 49.507 14.230 69.153 1.00 29.92 207 GLY B C 1
ATOM 3371 O O . GLY B 1 207 ? 50.122 14.803 68.242 1.00 27.92 207 GLY B O 1
ATOM 3372 N N . TYR B 1 208 ? 48.654 13.206 68.934 1.00 26.17 208 TYR B N 1
ATOM 3373 C CA . TYR B 1 208 ? 48.367 12.699 67.603 1.00 24.80 208 TYR B CA 1
ATOM 3374 C C . TYR B 1 208 ? 47.098 13.254 67.010 1.00 26.61 208 TYR B C 1
ATOM 3375 O O . TYR B 1 208 ? 46.150 13.508 67.720 1.00 24.01 208 TYR B O 1
ATOM 3384 N N . THR B 1 209 ? 47.024 13.288 65.674 1.00 24.39 209 THR B N 1
ATOM 3385 C CA . THR B 1 209 ? 45.838 13.756 64.981 1.00 24.91 209 THR B CA 1
ATOM 3386 C C . THR B 1 209 ? 44.789 12.612 64.952 1.00 29.29 209 THR B C 1
ATOM 3387 O O . THR B 1 209 ? 45.104 11.478 65.325 1.00 29.38 209 THR B O 1
ATOM 3391 N N . TYR B 1 210 ? 43.563 12.902 64.511 1.00 24.66 210 TYR B N 1
ATOM 3392 C CA . TYR B 1 210 ? 42.560 11.857 64.374 1.00 23.81 210 TYR B CA 1
ATOM 3393 C C . TYR B 1 210 ? 43.053 10.718 63.422 1.00 25.74 210 TYR B C 1
ATOM 3394 O O . TYR B 1 210 ? 42.872 9.539 63.748 1.00 23.91 210 TYR B O 1
ATOM 3403 N N . ASP B 1 211 ? 43.688 11.067 62.265 1.00 21.72 211 ASP B N 1
ATOM 3404 C CA . ASP B 1 211 ? 44.131 10.055 61.281 1.00 21.07 211 ASP B CA 1
ATOM 3405 C C . ASP B 1 211 ? 45.259 9.167 61.823 1.00 25.51 211 ASP B C 1
ATOM 3406 O O . ASP B 1 211 ? 45.238 7.961 61.596 1.00 23.58 211 ASP B O 1
ATOM 3411 N N . GLU B 1 212 ? 46.186 9.737 62.600 1.00 24.36 212 GLU B N 1
ATOM 3412 C CA . GLU B 1 212 ? 47.234 8.948 63.252 1.00 25.63 212 GLU B CA 1
ATOM 3413 C C . GLU B 1 212 ? 46.607 8.076 64.343 1.00 28.87 212 GLU B C 1
ATOM 3414 O O . GLU B 1 212 ? 47.008 6.922 64.531 1.00 29.63 212 GLU B O 1
ATOM 3420 N N . ALA B 1 213 ? 45.618 8.614 65.056 1.00 25.26 213 ALA B N 1
ATOM 3421 C CA . ALA B 1 213 ? 44.963 7.851 66.129 1.00 26.19 213 ALA B CA 1
ATOM 3422 C C . ALA B 1 213 ? 44.075 6.680 65.578 1.00 31.40 213 ALA B C 1
ATOM 3423 O O . ALA B 1 213 ? 43.737 5.760 66.319 1.00 29.71 213 ALA B O 1
ATOM 3425 N N . LEU B 1 214 ? 43.751 6.683 64.274 1.00 27.99 214 LEU B N 1
ATOM 3426 C CA . LEU B 1 214 ? 43.078 5.547 63.639 1.00 29.90 214 LEU B CA 1
ATOM 3427 C C . LEU B 1 214 ? 44.157 4.497 63.292 1.00 38.60 214 LEU B C 1
ATOM 3428 O O . LEU B 1 214 ? 43.999 3.329 63.592 1.00 44.31 214 LEU B O 1
ATOM 3433 N N . ARG B 1 215 ? 45.247 4.933 62.663 1.00 35.54 215 ARG B N 1
ATOM 3434 C CA . ARG B 1 215 ? 46.358 4.106 62.160 1.00 36.41 215 ARG B CA 1
ATOM 3435 C C . ARG B 1 215 ? 47.197 3.378 63.233 1.00 42.38 215 ARG B C 1
ATOM 3436 O O . ARG B 1 215 ? 47.376 2.168 63.139 1.00 42.57 215 ARG B O 1
ATOM 3444 N N . ILE B 1 216 ? 47.710 4.119 64.236 1.00 37.34 216 ILE B N 1
ATOM 3445 C CA . ILE B 1 216 ? 48.567 3.583 65.308 1.00 37.40 216 ILE B CA 1
ATOM 3446 C C . ILE B 1 216 ? 47.928 2.486 66.229 1.00 36.72 216 ILE B C 1
ATOM 3447 O O . ILE B 1 216 ? 48.498 1.392 66.292 1.00 36.54 216 ILE B O 1
ATOM 3452 N N . PRO B 1 217 ? 46.762 2.706 66.882 1.00 29.54 217 PRO B N 1
ATOM 3453 C CA . PRO B 1 217 ? 46.206 1.668 67.783 1.00 31.43 217 PRO B CA 1
ATOM 3454 C C . PRO B 1 217 ? 45.876 0.349 67.079 1.00 43.10 217 PRO B C 1
ATOM 3455 O O . PRO B 1 217 ? 46.384 -0.699 67.451 1.00 44.83 217 PRO B O 1
ATOM 3459 N N . TYR B 1 218 ? 45.048 0.420 66.051 1.00 44.31 218 TYR B N 1
ATOM 3460 C CA . TYR B 1 218 ? 44.635 -0.682 65.196 1.00 47.14 218 TYR B CA 1
ATOM 3461 C C . TYR B 1 218 ? 45.863 -1.579 64.779 1.00 51.73 218 TYR B C 1
ATOM 3462 O O . TYR B 1 218 ? 45.742 -2.808 64.753 1.00 51.35 218 TYR B O 1
ATOM 3471 N N . HIS B 1 219 ? 47.035 -0.943 64.482 1.00 48.62 219 HIS B N 1
ATOM 3472 C CA . HIS B 1 219 ? 48.373 -1.499 64.181 1.00 50.56 219 HIS B CA 1
ATOM 3473 C C . HIS B 1 219 ? 48.742 -2.488 65.297 1.00 51.23 219 HIS B C 1
ATOM 3474 O O . HIS B 1 219 ? 49.170 -3.617 65.041 1.00 52.24 219 HIS B O 1
ATOM 3481 N N . TYR B 1 220 ? 48.620 -2.022 66.562 1.00 42.99 220 TYR B N 1
ATOM 3482 C CA . TYR B 1 220 ? 48.962 -2.818 67.727 1.00 40.54 220 TYR B CA 1
ATOM 3483 C C . TYR B 1 220 ? 47.920 -3.852 68.059 1.00 42.17 220 TYR B C 1
ATOM 3484 O O . TYR B 1 220 ? 48.269 -5.004 68.292 1.00 41.82 220 TYR B O 1
ATOM 3493 N N . TYR B 1 221 ? 46.661 -3.396 68.228 1.00 38.84 221 TYR B N 1
ATOM 3494 C CA . TYR B 1 221 ? 45.522 -4.185 68.682 1.00 39.97 221 TYR B CA 1
ATOM 3495 C C . TYR B 1 221 ? 44.932 -5.222 67.729 1.00 50.38 221 TYR B C 1
ATOM 3496 O O . TYR B 1 221 ? 44.476 -6.270 68.190 1.00 52.83 221 TYR B O 1
ATOM 3505 N N . VAL B 1 222 ? 44.856 -4.898 66.444 1.00 48.98 222 VAL B N 1
ATOM 3506 C CA . VAL B 1 222 ? 44.217 -5.720 65.422 1.00 50.94 222 VAL B CA 1
ATOM 3507 C C . VAL B 1 222 ? 45.242 -6.369 64.495 1.00 57.60 222 VAL B C 1
ATOM 3508 O O . VAL B 1 222 ? 45.136 -7.566 64.245 1.00 59.29 222 VAL B O 1
ATOM 3512 N N . ASP B 1 223 ? 46.280 -5.635 64.081 1.00 56.21 223 ASP B N 1
ATOM 3513 C CA . ASP B 1 223 ? 47.331 -6.222 63.245 1.00 59.85 223 ASP B CA 1
ATOM 3514 C C . ASP B 1 223 ? 48.340 -7.012 64.086 1.00 68.30 223 ASP B C 1
ATOM 3515 O O . ASP B 1 223 ? 49.202 -7.686 63.530 1.00 71.61 223 ASP B O 1
ATOM 3520 N N . HIS B 1 224 ? 48.219 -6.952 65.424 1.00 64.63 224 HIS B N 1
ATOM 3521 C CA . HIS B 1 224 ? 49.096 -7.643 66.366 1.00 65.53 224 HIS B CA 1
ATOM 3522 C C . HIS B 1 224 ? 50.582 -7.354 66.170 1.00 68.22 224 HIS B C 1
ATOM 3523 O O . HIS B 1 224 ? 51.417 -8.244 66.253 1.00 69.98 224 HIS B O 1
ATOM 3530 N N . ASN B 1 225 ? 50.899 -6.091 65.903 1.00 61.75 225 ASN B N 1
ATOM 3531 C CA . ASN B 1 225 ? 52.265 -5.649 65.719 1.00 61.46 225 ASN B CA 1
ATOM 3532 C C . ASN B 1 225 ? 52.718 -4.995 67.015 1.00 63.32 225 ASN B C 1
ATOM 3533 O O . ASN B 1 225 ? 52.250 -3.901 67.335 1.00 62.15 225 ASN B O 1
ATOM 3538 N N . ASN B 1 226 ? 53.605 -5.678 67.766 1.00 59.87 226 ASN B N 1
ATOM 3539 C CA . ASN B 1 226 ? 54.100 -5.248 69.076 1.00 59.28 226 ASN B CA 1
ATOM 3540 C C . ASN B 1 226 ? 54.912 -3.972 69.133 1.00 60.41 226 ASN B C 1
ATOM 3541 O O . ASN B 1 226 ? 54.962 -3.356 70.198 1.00 59.56 226 ASN B O 1
ATOM 3546 N N . SER B 1 227 ? 55.568 -3.583 68.024 1.00 56.31 227 SER B N 1
ATOM 3547 C CA . SER B 1 227 ? 56.396 -2.371 67.975 1.00 55.47 227 SER B CA 1
ATOM 3548 C C . SER B 1 227 ? 55.588 -1.097 68.250 1.00 55.14 227 SER B C 1
ATOM 3549 O O . SER B 1 227 ? 56.126 -0.099 68.750 1.00 54.75 227 SER B O 1
ATOM 3552 N N . PHE B 1 228 ? 54.297 -1.141 67.961 1.00 48.85 228 PHE B N 1
ATOM 3553 C CA . PHE B 1 228 ? 53.436 0.003 68.167 1.00 45.78 228 PHE B CA 1
ATOM 3554 C C . PHE B 1 228 ? 52.686 -0.012 69.516 1.00 44.74 228 PHE B C 1
ATOM 3555 O O . PHE B 1 228 ? 51.808 0.812 69.723 1.00 42.53 228 PHE B O 1
ATOM 3563 N N . LYS B 1 229 ? 53.107 -0.902 70.463 1.00 39.95 229 LYS B N 1
ATOM 3564 C CA . LYS B 1 229 ? 52.568 -1.016 71.825 1.00 38.57 229 LYS B CA 1
ATOM 3565 C C . LYS B 1 229 ? 52.606 0.319 72.576 1.00 42.69 229 LYS B C 1
ATOM 3566 O O . LYS B 1 229 ? 51.568 0.790 73.040 1.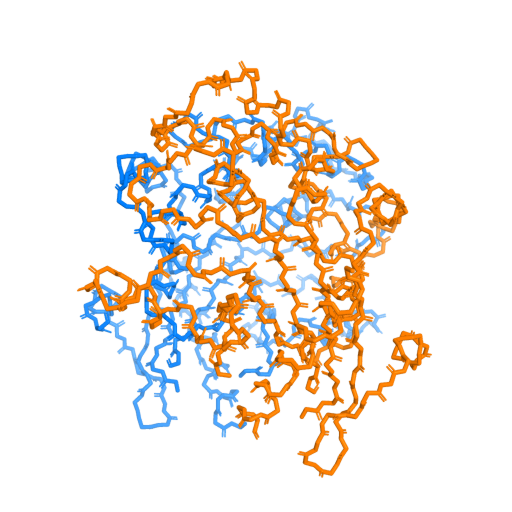00 40.96 229 LYS B O 1
ATOM 3572 N N . ASP B 1 230 ? 53.798 0.894 72.745 1.00 40.75 230 ASP B N 1
ATOM 3573 C CA . ASP B 1 230 ? 53.968 2.120 73.509 1.00 39.33 230 ASP B CA 1
ATOM 3574 C C . ASP B 1 230 ? 53.038 3.223 73.075 1.00 37.97 230 ASP B C 1
ATOM 3575 O O . ASP B 1 230 ? 52.319 3.767 73.905 1.00 34.37 230 ASP B O 1
ATOM 3580 N N . ASP B 1 231 ? 53.016 3.521 71.760 1.00 34.41 231 ASP B N 1
ATOM 3581 C CA . ASP B 1 231 ? 52.182 4.589 71.223 1.00 33.24 231 ASP B CA 1
ATOM 3582 C C . ASP B 1 231 ? 50.705 4.272 71.284 1.00 36.07 231 ASP B C 1
ATOM 3583 O O . ASP B 1 231 ? 49.932 5.159 71.595 1.00 35.09 231 ASP B O 1
ATOM 3588 N N . ALA B 1 232 ? 50.314 3.014 70.994 1.00 33.01 232 ALA B N 1
ATOM 3589 C CA . ALA B 1 232 ? 48.906 2.583 71.020 1.00 31.94 232 ALA B CA 1
ATOM 3590 C C . ALA B 1 232 ? 48.312 2.731 72.402 1.00 33.81 232 ALA B C 1
ATOM 3591 O O . ALA B 1 232 ? 47.164 3.172 72.534 1.00 32.47 232 ALA B O 1
ATOM 3593 N N . LEU B 1 233 ? 49.086 2.325 73.431 1.00 30.04 233 LEU B N 1
ATOM 3594 C CA . LEU B 1 233 ? 48.660 2.404 74.822 1.00 29.25 233 LEU B CA 1
ATOM 3595 C C . LEU B 1 233 ? 48.508 3.858 75.233 1.00 33.85 233 LEU B C 1
ATOM 3596 O O . LEU B 1 233 ? 47.535 4.175 75.879 1.00 33.07 233 LEU B O 1
ATOM 3601 N N . LYS B 1 234 ? 49.427 4.751 74.803 1.00 33.12 234 LYS B N 1
ATOM 3602 C CA . LYS B 1 234 ? 49.359 6.188 75.080 1.00 32.69 234 LYS B CA 1
ATOM 3603 C C . LYS B 1 234 ? 48.065 6.772 74.506 1.00 32.30 234 LYS B C 1
ATOM 3604 O O . LYS B 1 234 ? 47.349 7.474 75.203 1.00 31.26 234 LYS B O 1
ATOM 3610 N N . ILE B 1 235 ? 47.731 6.418 73.261 1.00 27.34 235 ILE B N 1
ATOM 3611 C CA . ILE B 1 235 ? 46.514 6.873 72.595 1.00 24.49 235 ILE B CA 1
ATOM 3612 C C . ILE B 1 235 ? 45.283 6.318 73.323 1.00 26.55 235 ILE B C 1
ATOM 3613 O O . ILE B 1 235 ? 44.331 7.066 73.552 1.00 23.96 235 ILE B O 1
ATOM 3618 N N . ALA B 1 236 ? 45.292 4.998 73.629 1.00 22.16 236 ALA B N 1
ATOM 3619 C CA . ALA B 1 236 ? 44.207 4.286 74.318 1.00 23.21 236 ALA B CA 1
ATOM 3620 C C . ALA B 1 236 ? 43.897 4.969 75.659 1.00 26.44 236 ALA B C 1
ATOM 3621 O O . ALA B 1 236 ? 42.735 5.295 75.946 1.00 25.06 236 ALA B O 1
ATOM 3623 N N . HIS B 1 237 ? 44.949 5.228 76.449 1.00 24.56 237 HIS B N 1
ATOM 3624 C CA . HIS B 1 237 ? 44.823 5.867 77.761 1.00 25.57 237 HIS B CA 1
ATOM 3625 C C . HIS B 1 237 ? 44.179 7.226 77.670 1.00 30.82 237 HIS B C 1
ATOM 3626 O O . HIS B 1 237 ? 43.244 7.501 78.439 1.00 30.27 237 HIS B O 1
ATOM 3633 N N . ALA B 1 238 ? 44.632 8.061 76.697 1.00 27.26 238 ALA B N 1
ATOM 3634 C CA . ALA B 1 238 ? 44.085 9.400 76.471 1.00 26.18 238 ALA B CA 1
ATOM 3635 C C . ALA B 1 238 ? 42.653 9.325 75.978 1.00 30.36 238 ALA B C 1
ATOM 3636 O O . ALA B 1 238 ? 41.834 10.102 76.430 1.00 28.79 238 ALA B O 1
ATOM 3638 N N . TYR B 1 239 ? 42.358 8.405 75.032 1.00 28.90 239 TYR B N 1
ATOM 3639 C CA . TYR B 1 239 ? 41.036 8.189 74.468 1.00 27.20 239 TYR B CA 1
ATOM 3640 C C . TYR B 1 239 ? 39.994 7.890 75.553 1.00 30.28 239 TYR B C 1
ATOM 3641 O O . TYR B 1 239 ? 38.919 8.510 75.549 1.00 29.24 239 TYR B O 1
ATOM 3650 N N . LEU B 1 240 ? 40.316 6.948 76.470 1.00 27.05 240 LEU B N 1
ATOM 3651 C CA . LEU B 1 240 ? 39.430 6.538 77.568 1.00 27.05 240 LEU B CA 1
ATOM 3652 C C . LEU B 1 240 ? 39.073 7.675 78.511 1.00 31.05 240 LEU B C 1
ATOM 3653 O O . LEU B 1 240 ? 37.947 7.722 79.015 1.00 30.38 240 LEU B O 1
ATOM 3658 N N . GLN B 1 241 ? 39.999 8.631 78.717 1.00 28.54 241 GLN B N 1
ATOM 3659 C CA . GLN B 1 241 ? 39.734 9.747 79.634 1.00 28.27 241 GLN B CA 1
ATOM 3660 C C . GLN B 1 241 ? 39.095 10.951 78.927 1.00 32.49 241 GLN B C 1
ATOM 3661 O O . GLN B 1 241 ? 38.143 11.532 79.458 1.00 32.81 241 GLN B O 1
ATOM 3667 N N . LEU B 1 242 ? 39.647 11.345 77.768 1.00 27.45 242 LEU B N 1
ATOM 3668 C CA . LEU B 1 242 ? 39.221 12.537 77.058 1.00 29.21 242 LEU B CA 1
ATOM 3669 C C . LEU B 1 242 ? 37.956 12.448 76.255 1.00 35.89 242 LEU B C 1
ATOM 3670 O O . LEU B 1 242 ? 37.246 13.451 76.130 1.00 38.36 242 LEU B O 1
ATOM 3675 N N . PHE B 1 243 ? 37.704 11.289 75.649 1.00 31.08 243 PHE B N 1
ATOM 3676 C CA . PHE B 1 243 ? 36.535 11.082 74.806 1.00 27.77 243 PHE B CA 1
ATOM 3677 C C . PHE B 1 243 ? 35.353 10.684 75.677 1.00 30.08 243 PHE B C 1
ATOM 3678 O O . PHE B 1 243 ? 35.589 10.067 76.724 1.00 27.75 243 PHE B O 1
ATOM 3686 N N . PRO B 1 244 ? 34.108 11.103 75.349 1.00 26.08 244 PRO B N 1
ATOM 3687 C CA . PRO B 1 244 ? 32.972 10.789 76.248 1.00 27.03 244 PRO B CA 1
ATOM 3688 C C . PRO B 1 244 ? 32.777 9.288 76.391 1.00 31.10 244 PRO B C 1
ATOM 3689 O O . PRO B 1 244 ? 32.876 8.577 75.410 1.00 29.83 244 PRO B O 1
ATOM 3693 N N . THR B 1 245 ? 32.616 8.802 77.628 1.00 28.29 245 THR B N 1
ATOM 3694 C CA . THR B 1 245 ? 32.364 7.393 77.921 1.00 28.61 245 THR B CA 1
ATOM 3695 C C . THR B 1 245 ? 30.970 7.061 77.363 1.00 34.42 245 THR B C 1
ATOM 3696 O O . THR B 1 245 ? 29.990 7.750 77.681 1.00 35.23 245 THR B O 1
ATOM 3700 N N . PRO B 1 246 ? 30.864 6.038 76.504 1.00 32.20 246 PRO B N 1
ATOM 3701 C CA . PRO B 1 246 ? 29.550 5.739 75.921 1.00 32.35 246 PRO B CA 1
ATOM 3702 C C . PRO B 1 246 ? 28.667 5.014 76.890 1.00 34.08 246 PRO B C 1
ATOM 3703 O O . PRO B 1 246 ? 29.150 4.406 77.860 1.00 33.62 246 PRO B O 1
ATOM 3707 N N . TYR B 1 247 ? 27.355 5.077 76.638 1.00 29.36 247 TYR B N 1
ATOM 3708 C CA . TYR B 1 247 ? 26.439 4.280 77.426 1.00 28.89 247 TYR B CA 1
ATOM 3709 C C . TYR B 1 247 ? 26.501 2.933 76.692 1.00 31.08 247 TYR B C 1
ATOM 3710 O O . TYR B 1 247 ? 26.153 2.851 75.512 1.00 27.86 247 TYR B O 1
ATOM 3719 N N . GLN B 1 248 ? 27.068 1.930 77.366 1.00 30.36 248 GLN B N 1
ATOM 3720 C CA . GLN B 1 248 ? 27.390 0.636 76.788 1.00 31.00 248 GLN B CA 1
ATOM 3721 C C . GLN B 1 248 ? 26.500 -0.457 77.333 1.00 35.29 248 GLN B C 1
ATOM 3722 O O . GLN B 1 248 ? 26.410 -0.646 78.558 1.00 33.34 248 GLN B O 1
ATOM 3728 N N . VAL B 1 249 ? 25.807 -1.174 76.403 1.00 31.16 249 VAL B N 1
ATOM 3729 C CA . VAL B 1 249 ? 24.915 -2.300 76.766 1.00 31.09 249 VAL B CA 1
ATOM 3730 C C . VAL B 1 249 ? 25.373 -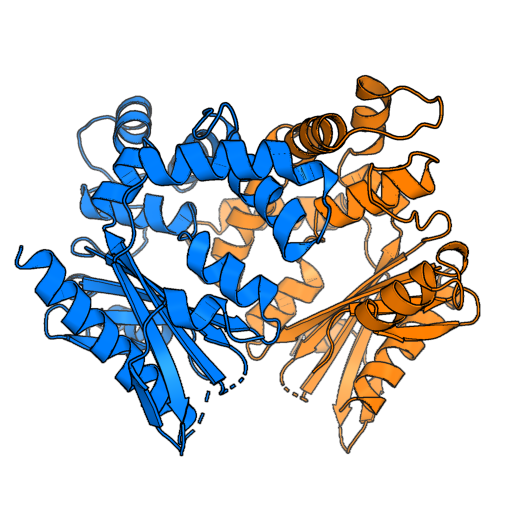3.530 75.982 1.00 36.52 249 VAL B C 1
ATOM 3731 O O . VAL B 1 249 ? 25.625 -3.436 74.771 1.00 36.94 249 VAL B O 1
ATOM 3735 N N . CYS B 1 250 ? 25.537 -4.655 76.682 1.00 35.78 250 CYS B N 1
ATOM 3736 C CA . CYS B 1 250 ? 26.025 -5.913 76.130 1.00 38.82 250 CYS B CA 1
ATOM 3737 C C . CYS B 1 250 ? 25.030 -7.061 76.257 1.00 42.41 250 CYS B C 1
ATOM 3738 O O . CYS B 1 250 ? 24.156 -7.050 77.121 1.00 41.22 250 CYS B O 1
ATOM 3741 N N . TYR B 1 251 ? 25.127 -8.010 75.319 1.00 39.08 251 TYR B N 1
ATOM 3742 C CA . TYR B 1 251 ? 24.226 -9.146 75.186 1.00 39.93 251 TYR B CA 1
ATOM 3743 C C . TYR B 1 251 ? 24.982 -10.366 74.685 1.00 45.04 251 TYR B C 1
ATOM 3744 O O . TYR B 1 251 ? 25.945 -10.247 73.938 1.00 43.55 251 TYR B O 1
ATOM 3753 N N . GLU B 1 252 ? 24.541 -11.542 75.105 1.00 45.58 252 GLU B N 1
ATOM 3754 C CA . GLU B 1 252 ? 25.086 -12.820 74.639 1.00 45.76 252 GLU B CA 1
ATOM 3755 C C . GLU B 1 252 ? 23.984 -13.554 73.946 1.00 49.29 252 GLU B C 1
ATOM 3756 O O . GLU B 1 252 ? 22.843 -13.514 74.399 1.00 49.16 252 GLU B O 1
ATOM 3762 N N . TRP B 1 253 ? 24.305 -14.171 72.811 1.00 46.54 253 TRP B N 1
ATOM 3763 C CA . TRP B 1 253 ? 23.362 -14.932 72.023 1.00 48.74 253 TRP B CA 1
ATOM 3764 C C . TRP B 1 253 ? 23.264 -16.307 72.627 1.00 56.82 253 TRP B C 1
ATOM 3765 O O . TRP B 1 253 ? 24.279 -16.998 72.753 1.00 56.82 253 TRP B O 1
ATOM 3776 N N . LYS B 1 254 ? 22.045 -16.683 73.027 1.00 56.32 254 LYS B N 1
ATOM 3777 C CA . LYS B 1 254 ? 21.711 -17.954 73.668 1.00 58.80 254 LYS B CA 1
ATOM 3778 C C . LYS B 1 254 ? 20.262 -18.299 73.373 1.00 65.26 254 LYS B C 1
ATOM 3779 O O . LYS B 1 254 ? 19.361 -17.511 73.682 1.00 62.46 254 LYS B O 1
ATOM 3785 N N . ALA B 1 255 ? 20.058 -19.465 72.724 1.00 67.40 255 ALA B N 1
ATOM 3786 C CA . ALA B 1 255 ? 18.782 -20.042 72.293 1.00 71.52 255 ALA B CA 1
ATOM 3787 C C . ALA B 1 255 ? 17.810 -19.122 71.500 1.00 77.33 255 ALA B C 1
ATOM 3788 O O . ALA B 1 255 ? 16.642 -19.021 71.872 1.00 80.83 255 ALA B O 1
ATOM 3790 N N . ARG B 1 256 ? 18.253 -18.540 70.377 1.00 70.43 256 ARG B N 1
ATOM 3791 C CA . ARG B 1 256 ? 17.446 -17.646 69.507 1.00 71.10 256 ARG B CA 1
ATOM 3792 C C . ARG B 1 256 ? 17.250 -16.220 70.061 1.00 72.19 256 ARG B C 1
ATOM 3793 O O . ARG B 1 256 ? 16.446 -15.463 69.502 1.00 70.89 256 ARG B O 1
ATOM 3801 N N . TRP B 1 257 ? 17.958 -15.854 71.150 1.00 66.91 257 TRP B N 1
ATOM 3802 C CA . TRP B 1 257 ? 17.818 -14.537 71.780 1.00 64.25 257 TRP B CA 1
ATOM 3803 C C . TRP B 1 257 ? 19.145 -13.892 72.105 1.00 59.68 257 TRP B C 1
ATOM 3804 O O . TRP B 1 257 ? 20.139 -14.590 72.311 1.00 57.94 257 TRP B O 1
ATOM 3815 N N . PHE B 1 258 ? 19.139 -12.549 72.219 1.00 51.83 258 PHE B N 1
ATOM 3816 C CA . PHE B 1 258 ? 20.252 -11.773 72.774 1.00 47.41 258 PHE B CA 1
ATOM 3817 C C . PHE B 1 258 ? 19.829 -11.555 74.220 1.00 52.97 258 PHE B C 1
ATOM 3818 O O . PHE B 1 258 ? 18.668 -11.200 74.484 1.00 53.57 258 PHE B O 1
ATOM 3826 N N . ASN B 1 259 ? 20.721 -11.883 75.159 1.00 50.10 259 ASN B N 1
ATOM 3827 C CA . ASN B 1 259 ? 20.402 -11.835 76.580 1.00 50.07 259 ASN B CA 1
ATOM 3828 C C . ASN B 1 259 ? 21.345 -10.914 77.282 1.00 52.57 259 ASN B C 1
ATOM 3829 O O . ASN B 1 259 ? 22.557 -11.144 77.276 1.00 51.02 259 ASN B O 1
ATOM 3834 N N . LYS B 1 260 ? 20.776 -9.826 77.831 1.00 49.20 260 LYS B N 1
ATOM 3835 C CA . LYS B 1 260 ? 21.495 -8.735 78.475 1.00 47.44 260 LYS B CA 1
ATOM 3836 C C . LYS B 1 260 ? 22.425 -9.257 79.535 1.00 52.27 260 LYS B C 1
ATOM 3837 O O . LYS B 1 260 ? 22.030 -10.068 80.371 1.00 54.88 260 LYS B O 1
ATOM 3843 N N . ILE B 1 261 ? 23.684 -8.839 79.451 1.00 45.62 261 ILE B N 1
ATOM 3844 C CA . ILE B 1 261 ? 24.734 -9.259 80.371 1.00 44.03 261 ILE B CA 1
ATOM 3845 C C . ILE B 1 261 ? 25.550 -8.030 80.759 1.00 47.38 261 ILE B C 1
ATOM 3846 O O . ILE B 1 261 ? 25.487 -6.991 80.090 1.00 46.01 261 ILE B O 1
ATOM 3851 N N . ASP B 1 262 ? 26.349 -8.168 81.807 1.00 43.73 262 ASP B N 1
ATOM 3852 C CA . ASP B 1 262 ? 27.278 -7.134 82.199 1.00 42.22 262 ASP B CA 1
ATOM 3853 C C . ASP B 1 262 ? 28.398 -7.107 81.138 1.00 46.57 262 ASP B C 1
ATOM 3854 O O . ASP B 1 262 ? 28.888 -8.163 80.725 1.00 46.56 262 ASP B O 1
ATOM 3859 N N . CYS B 1 263 ? 28.770 -5.897 80.687 1.00 43.09 263 CYS B N 1
ATOM 3860 C CA . CYS B 1 263 ? 29.817 -5.708 79.695 1.00 42.96 263 CYS B CA 1
ATOM 3861 C C . CYS B 1 263 ? 31.166 -6.153 80.181 1.00 50.83 263 CYS B C 1
ATOM 3862 O O . CYS B 1 263 ? 31.979 -6.610 79.387 1.00 50.32 263 CYS B O 1
ATOM 3865 N N . LEU B 1 264 ? 31.394 -6.079 81.488 1.00 51.28 264 LEU B N 1
ATOM 3866 C CA . LEU B 1 264 ? 32.651 -6.502 82.102 1.00 53.29 264 LEU B CA 1
ATOM 3867 C C . LEU B 1 264 ? 32.895 -8.003 81.903 1.00 61.95 264 LEU B C 1
ATOM 3868 O O . LEU B 1 264 ? 34.033 -8.396 81.668 1.00 60.96 264 LEU B O 1
ATOM 3873 N N . LYS B 1 265 ? 31.810 -8.812 81.907 1.00 63.18 265 LYS B N 1
ATOM 3874 C CA . LYS B 1 265 ? 31.800 -10.267 81.689 1.00 65.57 265 LYS B CA 1
ATOM 3875 C C . LYS B 1 265 ? 32.278 -10.566 80.272 1.00 70.30 265 LYS B C 1
ATOM 3876 O O . LYS B 1 265 ? 33.051 -11.499 80.056 1.00 70.70 265 LYS B O 1
ATOM 3882 N N . LEU B 1 266 ? 31.818 -9.757 79.318 1.00 67.47 266 LEU B N 1
ATOM 3883 C CA . LEU B 1 266 ? 32.187 -9.829 77.911 1.00 68.33 266 LEU B CA 1
ATOM 3884 C C . LEU B 1 266 ? 33.705 -9.557 77.800 1.00 73.14 266 LEU B C 1
ATOM 3885 O O . LEU B 1 266 ? 34.433 -10.380 77.239 1.00 73.05 266 LEU B O 1
ATOM 3890 N N . GLU B 1 267 ? 34.171 -8.439 78.416 1.00 69.74 267 GLU B N 1
ATOM 3891 C CA . GLU B 1 267 ? 35.566 -7.976 78.470 1.00 69.72 267 GLU B CA 1
ATOM 3892 C C . GLU B 1 267 ? 36.485 -8.931 79.256 1.00 75.80 267 GLU B C 1
ATOM 3893 O O . GLU B 1 267 ? 37.680 -8.979 78.972 1.00 75.77 267 GLU B O 1
ATOM 3899 N N . ARG B 1 268 ? 35.935 -9.651 80.261 1.00 73.31 268 ARG B N 1
ATOM 3900 C CA . ARG B 1 268 ? 36.650 -10.599 81.122 1.00 74.32 268 ARG B CA 1
ATOM 3901 C C . ARG B 1 268 ? 36.806 -12.011 80.505 1.00 78.41 268 ARG B C 1
ATOM 3902 O O . ARG B 1 268 ? 37.752 -12.703 80.875 1.00 79.53 268 ARG B O 1
ATOM 3910 N N . LEU B 1 269 ? 35.900 -12.444 79.588 1.00 74.12 269 LEU B N 1
ATOM 3911 C CA . LEU B 1 269 ? 35.973 -13.790 78.985 1.00 92.34 269 LEU B CA 1
ATOM 3912 C C . LEU B 1 269 ? 37.242 -14.053 78.157 1.00 128.60 269 LEU B C 1
ATOM 3913 O O . LEU B 1 269 ? 38.242 -14.532 78.693 1.00 91.30 269 LEU B O 1
#

Nearest PDB structures (foldseek):
  4art-assembly1_B  TM=1.004E+00  e=1.524E-49  Bicaudavirus pozzuoliense
  4art-assembly1_A  TM=9.881E-01  e=1.457E-46  Bicaudavirus pozzuoliense
  4ats-assembly1_A  TM=9.788E-01  e=2.156E-44  Bicaudavirus pozzuoliense
  3ctk-assembly1_A  TM=3.092E-01  e=3.573E-01  unclassified
  5xt3-assembly1_A  TM=3.318E-01  e=5.784E-01  Staphylococcus aureus

Sequence (468 aa):
IDATNDEEKLADIVENEIEKEIRKIENFYYYILRDGKIYPASDYDIEVEKGKRSANDIYAFVETDVTRDFDEFLFDIDYGLPSISDILKFYLEKAGFRIANEVPTPNLKYYIHAVVEFPQYLAVNIYDIDSLARALRIPQIVEQKLGNKPRTITADEFNDIERIVAEEQPILAGYTYDEALRIPYHYYVDHNNSFKDDALKIAHAYLQLFPTPYQVCYEWKARWFNKIDCLKLERLKATNDEEKLADIVENEIEKEIENFYYYILRDGKIYPASDYDIEVEKGKRSANDIYAFVETDVTRDFDEFLFDIDYGLPSISDILKFYLEKAGFRIANEVPTPNLKYYIHAVVEFPQYLAVNIYDIDSLARALRIPQIVEQKLGNKPRTITADEFNDIERIVAEEQPILAGYTYDEALRIPYHYYVDHNNSFKDDALKIAHAYLQLFPTPYQVCYEWKARWFNKIDCLKLERL

Radius of gyration: 22.71 Å; Cα contacts (8 Å, |Δi|>4): 809; chains: 2; bounding box: 65×57×53 Å

InterPro domains:
  IPR048934 Acidianus two-tailed virus, ORF273 protein [PF20828] (24-269)

Solvent-accessible surface area: 22397 Å² total; per-residue (Å²): 180,99,44,66,84,43,19,66,129,6,0,42,40,0,17,85,15,10,19,107,23,37,120,186,106,144,39,77,96,2,26,0,8,158,114,26,118,32,38,27,6,75,88,3,71,93,46,29,148,138,67,158,97,40,10,84,68,4,18,0,20,0,33,8,51,53,8,130,62,27,65,64,0,32,23,23,1,61,35,10,30,1,52,3,21,24,0,0,65,9,41,0,6,67,42,41,8,134,6,26,147,48,100,25,17,40,76,2,73,3,2,0,7,0,0,2,5,36,56,82,27,0,0,0,0,2,4,36,0,45,31,0,0,140,22,1,100,0,29,91,11,3,94,167,96,19,30,119,171,60,101,75,1,76,14,79,44,3,7,53,0,9,61,39,0,0,4,87,15,95,19,5,47,64,34,12,5,4,10,8,70,39,0,0,92,9,36,81,22,67,112,4,88,34,6,92,106,16,0,62,136,2,16,126,18,13,119,150,119,10,37,120,22,57,58,15,2,1,38,47,135,85,154,108,16,68,136,36,90,15,135,116,0,50,189,56,224,89,83,98,58,22,54,128,6,0,43,39,0,17,82,15,12,36,160,69,82,168,58,84,106,1,22,0,8,137,104,24,107,34,45,36,6,74,82,5,63,81,45,20,134,139,64,157,90,39,11,75,47,2,41,0,19,0,31,6,53,62,7,168,63,53,71,58,0,42,22,20,3,41,54,15,33,6,44,2,20,24,0,0,53,7,39,0,4,65,50,31,7,106,5,27,107,46,85,44,15,44,54,1,78,8,5,0,16,0,0,1,6,68,55,83,36,0,1,0,1,2,9,39,0,46,32,2,0,140,21,0,80,0,28,87,5,4,115,145,88,20,31,112,153,80,86,70,1,73,6,76,44,9,6,47,0,3,55,23,0,0,8,80,31,70,14,2,50,62,34,10,6,5,17,4,70,51,4,7,82,18,41,37,23,89,113,22,93,24,2,90,106,12,0,59,135,4,3,117,19,16,94,151,105,8,36,121,30,58,51,10,0,2,20,54,117,75,172,122,11,53,109,27,90,15,115,97,0,70,214,120

Organism: Acidianus two-tailed virus (NCBI:txid315953)

Secondary structure (DSSP, 8-state):
-HHHHHHHHHHHHHHHHHHHHHH-----EEEEETTS-EEEHHHHHHHHHTTSS-GGGEEEEEEEEEES-HHHHHHHHHH-PPPHHHHHHHHHHHTT-EETT----TT--EEEEEEEE---EEEEEEEEHHHHHHHTTHHHHHHHHH-SS--EE-HHHHHHHHHIIIIIS--BTTB-HHHHHHHHHHHHTS--GGGHHHHHHHHHHHHHHSPPPEEEEEEE-SSSEEEE-HHHHTT--/-HHHHHHHHHHHHHHHHHH----EEEEETTS-EEEHHHHHHHHHTTSS-GGGEEEEEEEEEES-HHHHHHHHHHPPPPHHHHHHHHHHHTT-EETT----TT--EEEEEEEE---EEEEEEEEHHHHHHHTTHHHHHHHHH-SS--EEPHHHHHHHHHIIIIIS--BTTB-HHHHHHHHHHHHTS--GGGHHHHHHHHHHHHHHSPPPEEEEEEEETTEEEEE-HHHHHH-